Protein AF-A0A1S9CXY3-F1 (afdb_monomer)

Mean predicted aligned error: 5.63 Å

pLDDT: mean 91.71, std 9.09, range [36.56, 98.81]

Radius of gyration: 25.23 Å; Cα contacts (8 Å, |Δi|>4): 948; chains: 1; bounding box: 62×64×64 Å

Secondary structure (DSSP, 8-state):
---HHHHHHHHHTTT--GGGSPEEEES-STTSPP---S-HHHHHHPPP------B-TTSPBPPHHHHHHHHHHHHHTTGGG-SSS-EEEEEE----HHHHHHTBTTBSHHHHHHHHHHTT-----HHHHHHHHHHTT-EE-GGG-EEESSSSSS-SEEEEEEE------S-S--PPP---TTS----S-S-HHHHHHHHHHHBGGG-TT-B-HHHHHHHHHHHHHHHHHHHHHHHHHT-TT----EEEEEEES-TTSHHHHHHHHHHHHTSHHHHHHHTT-EEEEEEEE-SSHHHHHHHHHHTT-TTEEEEESB-TTT--B--GGGTS-TT-EEEEEEES-GGGS-GGGHHHHHHHHHHHEEEEEEEEEEESSEEPPPTT-B-TTHHHHHHHHHHHHHHH-HHHHHHHHTTS-TTTGGGGTTHHHHHHHHHHH--HHHHHHHHHHHTTTS-SSPEEHHHHHHHHTTTEEEEEEEEEEEEEHHHHHHHHHSHHHHGGGTT---HHHHHHHHHHHIIIIIHHHHHTSTTB-SSEEEEEEEEEEEEE--

Nearest PDB structures (foldseek):
  7uch-assembly1_A  TM=9.542E-01  e=6.693E-12  Moorena bouillonii
  7ucl-assembly1_A  TM=9.670E-01  e=1.205E-11  Cylindrospermopsis raciborskii
  6b3b-assembly1_A  TM=9.549E-01  e=3.156E-11  Moorena bouillonii
  7uci-assembly1_A  TM=9.563E-01  e=2.991E-11  Cylindrospermopsis raciborskii
  6b39-assembly1_A  TM=9.477E-01  e=3.156E-11  Moorena bouillonii

Solvent-accessible surface area (backbone atoms only — not comparable to full-atom values): 29189 Å² total; per-residue (Å²): 136,91,53,54,67,62,51,35,50,59,32,46,79,71,77,38,61,52,54,81,37,70,43,76,47,67,69,46,78,33,65,43,83,88,57,85,49,85,59,54,72,60,27,72,70,51,82,72,70,56,75,64,72,41,32,44,98,85,67,49,76,51,58,57,35,47,53,52,39,29,47,24,59,53,49,35,63,43,34,88,49,14,52,76,65,12,34,35,40,36,41,56,28,26,58,54,62,74,59,32,62,76,36,58,90,80,50,63,46,64,60,50,49,50,57,32,22,75,67,53,27,55,45,43,22,48,72,36,48,54,54,37,38,42,75,22,46,40,29,74,43,39,48,66,47,46,56,33,54,44,76,48,82,52,43,45,33,39,35,38,35,29,25,25,84,60,86,72,76,73,62,78,84,52,77,76,67,90,69,68,96,77,52,55,74,79,87,81,79,50,49,55,65,47,9,50,47,52,38,38,66,49,10,54,88,50,37,86,82,39,57,31,69,55,50,33,53,64,48,11,52,53,38,34,56,50,52,54,50,50,51,59,49,48,60,55,46,67,36,87,92,52,88,65,48,67,48,32,36,33,37,44,45,38,45,52,28,62,63,61,53,52,36,53,51,47,31,56,75,72,41,50,52,59,54,33,58,78,70,65,41,49,57,38,39,39,35,27,30,57,86,34,14,30,38,39,40,19,43,75,76,45,59,58,42,85,44,53,45,37,41,59,31,41,39,90,90,78,66,43,82,51,56,65,48,78,74,44,61,64,51,64,26,48,32,43,34,28,60,68,29,70,55,77,49,57,77,91,52,46,60,64,50,54,49,25,52,51,48,19,28,28,82,65,10,34,40,39,36,31,27,41,33,46,28,82,48,55,87,35,24,38,32,71,53,53,64,55,58,50,39,49,53,54,50,51,46,37,67,76,29,70,69,51,46,55,61,48,57,69,64,45,56,80,92,58,41,73,86,54,66,62,50,67,60,54,49,54,53,46,56,76,67,56,44,74,66,58,42,51,54,20,47,63,54,13,66,69,67,54,66,93,63,58,51,47,46,69,60,52,49,64,52,44,60,76,54,27,50,72,56,72,50,69,40,54,39,51,38,35,56,67,54,53,48,51,54,54,64,30,62,73,53,42,44,51,50,43,76,47,77,53,63,67,63,40,52,53,50,50,53,50,44,37,65,61,59,41,48,58,54,47,43,72,37,69,21,28,54,98,66,26,33,24,28,25,33,42,35,37,48,32,31,31,55,120

Structure (mmCIF, N/CA/C/O backbone):
data_AF-A0A1S9CXY3-F1
#
_entry.id   AF-A0A1S9CXY3-F1
#
loop_
_atom_site.group_PDB
_atom_site.id
_atom_site.type_symbol
_atom_site.label_atom_id
_atom_site.label_alt_id
_atom_site.label_comp_id
_atom_site.label_asym_id
_atom_site.label_entity_id
_atom_site.label_seq_id
_atom_site.pdbx_PDB_ins_code
_atom_site.Cartn_x
_atom_site.Cartn_y
_atom_site.Cartn_z
_atom_site.occupancy
_atom_site.B_iso_or_equiv
_atom_site.auth_seq_id
_atom_site.auth_comp_id
_atom_site.auth_asym_id
_atom_site.auth_atom_id
_atom_site.pdbx_PDB_model_num
ATOM 1 N N . MET A 1 1 ? -14.289 -29.842 -10.458 1.00 55.94 1 MET A N 1
ATOM 2 C CA . MET A 1 1 ? -15.342 -29.065 -11.146 1.00 55.94 1 MET A CA 1
ATOM 3 C C . MET A 1 1 ? -14.877 -27.613 -11.182 1.00 55.94 1 MET A C 1
ATOM 5 O O . MET A 1 1 ? -14.896 -26.966 -10.148 1.00 55.94 1 MET A O 1
ATOM 9 N N . THR A 1 2 ? -14.326 -27.145 -12.305 1.00 71.06 2 THR A N 1
ATOM 10 C CA . THR A 1 2 ? -13.777 -25.775 -12.456 1.00 71.06 2 THR A CA 1
ATOM 11 C C . THR A 1 2 ? -14.742 -24.824 -13.171 1.00 71.06 2 THR A C 1
ATOM 13 O O . THR A 1 2 ? -14.437 -23.640 -13.309 1.00 71.06 2 THR A O 1
ATOM 16 N N . ASP A 1 3 ? -15.893 -25.329 -13.628 1.00 88.81 3 ASP A N 1
ATOM 17 C CA . ASP A 1 3 ? -16.941 -24.533 -14.263 1.00 88.81 3 ASP A CA 1
ATOM 18 C C . ASP A 1 3 ? -17.993 -24.097 -13.227 1.00 88.81 3 ASP A C 1
ATOM 20 O O . ASP A 1 3 ? -18.745 -24.946 -12.731 1.00 88.81 3 ASP A O 1
ATOM 24 N N . PRO A 1 4 ? -18.063 -22.799 -12.885 1.00 92.75 4 PRO A N 1
ATOM 25 C CA . PRO A 1 4 ? -19.003 -22.312 -11.884 1.00 92.75 4 PRO A CA 1
ATOM 26 C C . PRO A 1 4 ? -20.463 -22.354 -12.353 1.00 92.75 4 PRO A C 1
ATOM 28 O O . PRO A 1 4 ? -21.354 -22.421 -11.513 1.00 92.75 4 PRO A O 1
ATOM 31 N N . THR A 1 5 ? -20.733 -22.385 -13.662 1.00 94.25 5 THR A N 1
ATOM 32 C CA . THR A 1 5 ? -22.105 -22.470 -14.194 1.00 94.25 5 THR A CA 1
ATOM 33 C C . THR A 1 5 ? -22.689 -23.855 -13.952 1.00 94.25 5 THR A C 1
ATOM 35 O O . THR A 1 5 ? -23.803 -23.978 -13.446 1.00 94.25 5 THR A O 1
ATOM 38 N N . LEU A 1 6 ? -21.916 -24.904 -14.252 1.00 94.19 6 LEU A N 1
ATOM 39 C CA . LEU A 1 6 ? -22.321 -26.283 -13.963 1.00 94.19 6 LEU A CA 1
ATOM 40 C C . LEU A 1 6 ? -22.464 -26.510 -12.455 1.00 94.19 6 LEU A C 1
ATOM 42 O O . LEU A 1 6 ? -23.392 -27.183 -12.012 1.00 94.19 6 LEU A O 1
ATOM 46 N N . PHE A 1 7 ? -21.576 -25.909 -11.658 1.00 94.19 7 PHE A N 1
ATOM 47 C CA . PHE A 1 7 ? -21.687 -25.964 -10.205 1.00 94.19 7 PHE A CA 1
ATOM 48 C C . PHE A 1 7 ? -22.961 -25.271 -9.699 1.00 94.19 7 PHE A C 1
ATOM 50 O O . PHE A 1 7 ? -23.679 -25.840 -8.879 1.00 94.19 7 PHE A O 1
ATOM 57 N N . ALA A 1 8 ? -23.293 -24.092 -10.235 1.00 95.56 8 ALA A N 1
ATOM 58 C CA . ALA A 1 8 ? -24.525 -23.378 -9.908 1.00 95.56 8 ALA A CA 1
ATOM 59 C C . ALA A 1 8 ? -25.780 -24.189 -10.258 1.00 95.56 8 ALA A C 1
ATOM 61 O O . ALA A 1 8 ? -26.707 -24.252 -9.453 1.00 95.56 8 ALA A O 1
ATOM 62 N N . GLN A 1 9 ? -25.798 -24.845 -11.423 1.00 96.31 9 GLN A N 1
ATOM 63 C CA . GLN A 1 9 ? -26.894 -25.728 -11.834 1.00 96.31 9 GLN A CA 1
ATOM 64 C C . GLN A 1 9 ? -27.059 -26.905 -10.865 1.00 96.31 9 GLN A C 1
ATOM 66 O O . GLN A 1 9 ? -28.158 -27.130 -10.362 1.00 96.31 9 GLN A O 1
ATOM 71 N N . ALA A 1 10 ? -25.965 -27.592 -10.522 1.00 96.00 10 ALA A N 1
ATOM 72 C CA . ALA A 1 10 ? -25.992 -28.716 -9.587 1.00 96.00 10 ALA A CA 1
ATOM 73 C C . ALA A 1 10 ? -26.453 -28.309 -8.171 1.00 96.00 10 ALA A C 1
ATOM 75 O O . ALA A 1 10 ? -27.129 -29.084 -7.489 1.00 96.00 10 ALA A O 1
ATOM 76 N N . LEU A 1 11 ? -26.104 -27.105 -7.707 1.00 95.81 11 LEU A N 1
ATOM 77 C CA . LEU A 1 11 ? -26.635 -26.556 -6.455 1.00 95.81 11 LEU A CA 1
ATOM 78 C C . LEU A 1 11 ? -28.137 -26.251 -6.569 1.00 95.81 11 LEU A C 1
ATOM 80 O O . LEU A 1 11 ? -28.902 -26.621 -5.676 1.00 95.81 11 LEU A O 1
ATOM 84 N N . GLY A 1 12 ? -28.569 -25.664 -7.688 1.00 96.81 12 GLY A N 1
ATOM 85 C CA . GLY A 1 12 ? -29.973 -25.350 -7.961 1.00 96.81 12 GLY A CA 1
ATOM 86 C C . GLY A 1 12 ? -30.880 -26.584 -7.971 1.00 96.81 12 GLY A C 1
ATOM 87 O O . GLY A 1 12 ? -31.952 -26.553 -7.373 1.00 96.81 12 GLY A O 1
ATOM 88 N N . GLU A 1 13 ? -30.420 -27.704 -8.538 1.00 97.50 13 GLU A N 1
ATOM 89 C CA . GLU A 1 13 ? -31.112 -29.008 -8.485 1.00 97.50 13 GLU A CA 1
ATOM 90 C C . GLU A 1 13 ? -31.357 -29.509 -7.050 1.00 97.50 13 GLU A C 1
ATOM 92 O O . GLU A 1 13 ? -32.239 -30.332 -6.814 1.00 97.50 13 GLU A O 1
ATOM 97 N N . ARG A 1 14 ? -30.583 -29.008 -6.079 1.00 96.75 14 ARG A N 1
ATOM 98 C CA . ARG A 1 14 ? -30.681 -29.335 -4.648 1.00 96.75 14 ARG A CA 1
ATOM 99 C C . ARG A 1 14 ? -31.369 -28.233 -3.834 1.00 96.75 14 ARG A C 1
ATOM 101 O O . ARG A 1 14 ? -31.363 -28.298 -2.609 1.00 96.75 14 ARG A O 1
ATOM 108 N N . GLY A 1 15 ? -31.941 -27.220 -4.490 1.00 97.31 15 GLY A N 1
ATOM 109 C CA . GLY A 1 15 ? -32.595 -26.086 -3.833 1.00 97.31 15 GLY A CA 1
ATOM 110 C C . GLY A 1 15 ? -31.630 -25.092 -3.176 1.00 97.31 15 GLY A C 1
ATOM 111 O O . GLY A 1 15 ? -32.053 -24.312 -2.328 1.00 97.31 15 GLY A O 1
ATOM 112 N N . LEU A 1 16 ? -30.343 -25.115 -3.542 1.00 96.44 16 LEU A N 1
ATOM 113 C CA . LEU A 1 16 ? -29.324 -24.207 -3.015 1.00 96.44 16 LEU A CA 1
ATOM 114 C C . LEU A 1 16 ? -28.970 -23.144 -4.058 1.00 96.44 16 LEU A C 1
ATOM 116 O O . LEU A 1 16 ? -28.602 -23.465 -5.188 1.00 96.44 16 LEU A O 1
ATOM 120 N N . ALA A 1 17 ? -29.028 -21.869 -3.677 1.00 95.06 17 ALA A N 1
ATOM 121 C CA . ALA A 1 17 ? -28.528 -20.788 -4.516 1.00 95.06 17 ALA A CA 1
ATOM 122 C C . ALA A 1 17 ? -27.009 -20.657 -4.343 1.00 95.06 17 ALA A C 1
ATOM 124 O O . ALA A 1 17 ? -26.518 -20.474 -3.232 1.00 95.06 17 ALA A O 1
ATOM 125 N N . ILE A 1 18 ? -26.259 -20.693 -5.449 1.00 94.62 18 ILE A N 1
ATOM 126 C CA . ILE A 1 18 ? -24.792 -20.553 -5.422 1.00 94.62 18 ILE A CA 1
ATOM 127 C C . ILE A 1 18 ? -24.337 -19.272 -4.702 1.00 94.62 18 ILE A C 1
ATOM 129 O O . ILE A 1 18 ? -23.363 -19.306 -3.960 1.00 94.62 18 ILE A O 1
ATOM 133 N N . LEU A 1 19 ? -25.096 -18.180 -4.846 1.00 93.44 19 LEU A N 1
ATOM 134 C CA . LEU A 1 19 ? -24.804 -16.879 -4.238 1.00 93.44 19 LEU A CA 1
ATOM 135 C C . LEU A 1 19 ? -24.879 -16.872 -2.706 1.00 93.44 19 LEU A C 1
ATOM 137 O O . LEU A 1 19 ? -24.317 -15.970 -2.091 1.00 93.44 19 LEU A O 1
ATOM 141 N N . ASP A 1 20 ? -25.553 -17.844 -2.090 1.00 93.94 20 ASP A N 1
ATOM 142 C CA . ASP A 1 20 ? -25.613 -17.986 -0.630 1.00 93.94 20 ASP A CA 1
ATOM 143 C C . ASP A 1 20 ? -24.400 -18.740 -0.061 1.00 93.94 20 ASP A C 1
ATOM 145 O O . ASP A 1 20 ? -24.243 -18.842 1.155 1.00 93.94 20 ASP A O 1
ATOM 149 N N . GLY A 1 21 ? -23.515 -19.247 -0.924 1.00 92.38 21 GLY A N 1
ATOM 150 C CA . GLY A 1 21 ? -22.281 -19.910 -0.530 1.00 92.38 21 GLY A CA 1
ATOM 151 C C . GLY A 1 21 ? -21.106 -18.945 -0.377 1.00 92.38 21 GLY A C 1
ATOM 152 O O . GLY A 1 21 ? -20.898 -18.049 -1.192 1.00 92.38 21 GLY A O 1
ATOM 153 N N . LEU A 1 22 ? -20.273 -19.184 0.638 1.00 94.94 22 LEU A N 1
ATOM 154 C CA . LEU A 1 22 ? -18.869 -18.779 0.604 1.00 94.94 22 LEU A CA 1
ATOM 155 C C . LEU A 1 22 ? -18.097 -19.835 -0.188 1.00 94.94 22 LEU A C 1
ATOM 157 O O . LEU A 1 22 ? -18.033 -20.996 0.219 1.00 94.94 22 LEU A O 1
ATOM 161 N N . HIS A 1 23 ? -17.520 -19.451 -1.323 1.00 95.69 23 HIS A N 1
ATOM 162 C CA . HIS A 1 23 ? -16.764 -20.388 -2.148 1.00 95.69 23 HIS A CA 1
ATOM 163 C C . HIS A 1 23 ? -15.336 -20.531 -1.634 1.00 95.69 23 HIS A C 1
ATOM 165 O O . HIS A 1 23 ? -14.713 -19.544 -1.255 1.00 95.69 23 HIS A O 1
ATOM 171 N N . ILE A 1 24 ? -14.805 -21.753 -1.643 1.00 96.00 24 ILE A N 1
ATOM 172 C CA . ILE A 1 24 ? -13.434 -22.044 -1.215 1.00 96.00 24 ILE A CA 1
ATOM 173 C C . ILE A 1 24 ? -12.782 -22.937 -2.264 1.00 96.00 24 ILE A C 1
ATOM 175 O O . ILE A 1 24 ? -13.353 -23.949 -2.677 1.00 96.00 24 ILE A O 1
ATOM 179 N N . ARG A 1 25 ? -11.583 -22.555 -2.698 1.00 93.94 25 ARG A N 1
ATOM 180 C CA . ARG A 1 25 ? -10.757 -23.287 -3.658 1.00 93.94 25 ARG A CA 1
ATOM 181 C C . ARG A 1 25 ? -9.326 -23.298 -3.142 1.00 93.94 25 ARG A C 1
ATOM 183 O O . ARG A 1 25 ? -8.791 -22.251 -2.798 1.00 93.94 25 ARG A O 1
ATOM 190 N N . ALA A 1 26 ? -8.721 -24.474 -3.058 1.00 96.38 26 ALA A N 1
ATOM 191 C CA . ALA A 1 26 ? -7.361 -24.625 -2.561 1.00 96.38 26 ALA A CA 1
ATOM 192 C C . ALA A 1 26 ? -6.536 -25.439 -3.556 1.00 96.38 26 ALA A C 1
ATOM 194 O O . ALA A 1 26 ? -6.915 -26.565 -3.875 1.00 96.38 26 ALA A O 1
ATOM 195 N N . PHE A 1 27 ? -5.433 -24.853 -4.027 1.00 95.50 27 PHE A N 1
ATOM 196 C CA . PHE A 1 27 ? -4.415 -25.477 -4.874 1.00 95.50 27 PHE A CA 1
ATOM 197 C C . PHE A 1 27 ? -4.993 -26.147 -6.128 1.00 95.50 27 PHE A C 1
ATOM 199 O O . PHE A 1 27 ? -4.656 -27.285 -6.447 1.00 95.50 27 PHE A O 1
ATOM 206 N N . ILE A 1 28 ? -5.924 -25.472 -6.807 1.00 94.69 28 ILE A N 1
ATOM 207 C CA . ILE A 1 28 ? -6.688 -26.080 -7.906 1.00 94.69 28 ILE A CA 1
ATOM 208 C C . ILE A 1 28 ? -6.770 -25.212 -9.162 1.00 94.69 28 ILE A C 1
ATOM 210 O O . ILE A 1 28 ? -7.027 -25.748 -10.239 1.00 94.69 28 ILE A O 1
ATOM 214 N N . ASP A 1 29 ? -6.564 -23.895 -9.078 1.00 95.25 29 ASP A N 1
ATOM 215 C CA . ASP A 1 29 ? -6.644 -23.016 -10.249 1.00 95.25 29 ASP A CA 1
ATOM 216 C C . ASP A 1 29 ? -5.407 -23.183 -11.145 1.00 95.25 29 ASP A C 1
ATOM 218 O O . ASP A 1 29 ? -5.528 -23.131 -12.375 1.00 95.25 29 ASP A O 1
ATOM 222 N N . HIS A 1 30 ? -4.240 -23.495 -10.570 1.00 94.94 30 HIS A N 1
ATOM 223 C CA . HIS A 1 30 ? -3.067 -23.921 -11.345 1.00 94.94 30 HIS A CA 1
ATOM 224 C C . HIS A 1 30 ? -3.264 -25.279 -12.041 1.00 94.94 30 HIS A C 1
ATOM 226 O O . HIS A 1 30 ? -2.697 -25.496 -13.106 1.00 94.94 30 HIS A O 1
ATOM 232 N N . ASN A 1 31 ? -4.094 -26.173 -11.497 1.00 94.44 31 ASN A N 1
ATOM 233 C CA . ASN A 1 31 ? -4.377 -27.500 -12.064 1.00 94.44 31 ASN A CA 1
ATOM 234 C C . ASN A 1 31 ? -5.637 -27.507 -12.959 1.00 94.44 31 ASN A C 1
ATOM 236 O O . ASN A 1 31 ? -6.268 -28.537 -13.212 1.00 94.44 31 ASN A O 1
ATOM 240 N N . ARG A 1 32 ? -6.073 -26.329 -13.424 1.00 92.69 32 ARG A N 1
ATOM 241 C CA . ARG A 1 32 ? -7.143 -26.225 -14.421 1.00 92.69 32 ARG A CA 1
ATOM 242 C C . ARG A 1 32 ? -6.647 -26.778 -15.758 1.00 92.69 32 ARG A C 1
ATOM 244 O O . ARG A 1 32 ? -5.498 -26.574 -16.126 1.00 92.69 32 ARG A O 1
ATOM 251 N N . ARG A 1 33 ? -7.538 -27.378 -16.546 1.00 91.00 33 ARG A N 1
ATOM 252 C CA . ARG A 1 33 ? -7.213 -27.735 -17.932 1.00 91.00 33 ARG A CA 1
ATOM 253 C C . ARG A 1 33 ? -6.960 -26.468 -18.753 1.00 91.00 33 ARG A C 1
ATOM 255 O O . ARG A 1 33 ? -7.810 -25.572 -18.757 1.00 91.00 33 ARG A O 1
ATOM 262 N N . PHE A 1 34 ? -5.837 -26.408 -19.466 1.00 93.62 34 PHE A N 1
ATOM 263 C CA . PHE A 1 34 ? -5.599 -25.333 -20.422 1.00 93.62 34 PHE A CA 1
ATOM 264 C C . PHE A 1 34 ? -6.554 -25.464 -21.607 1.00 93.62 34 PHE A C 1
ATOM 266 O O . PHE A 1 34 ? -6.735 -26.536 -22.183 1.00 93.62 34 PHE A O 1
ATOM 273 N N . THR A 1 35 ? -7.157 -24.345 -21.975 1.00 92.38 35 THR A N 1
ATOM 274 C CA . THR A 1 35 ? -7.954 -24.201 -23.188 1.00 92.38 35 THR A CA 1
ATOM 275 C C . THR A 1 35 ? -7.492 -22.943 -23.890 1.00 92.38 35 THR A C 1
ATOM 277 O O . THR A 1 35 ? -7.267 -21.924 -23.234 1.00 92.38 35 THR A O 1
ATOM 280 N N . GLU A 1 36 ? -7.386 -23.003 -25.211 1.00 93.62 36 GLU A N 1
ATOM 281 C CA . GLU A 1 36 ? -7.062 -21.834 -26.023 1.00 93.62 36 GLU A CA 1
ATOM 282 C C . GLU A 1 36 ? -7.984 -20.651 -25.673 1.00 93.62 36 GLU A C 1
ATOM 284 O O . GLU A 1 36 ? -9.206 -20.847 -25.606 1.00 93.62 36 GLU A O 1
ATOM 289 N N . PRO A 1 37 ? -7.430 -19.447 -25.428 1.00 95.19 37 PRO A N 1
ATOM 290 C CA . PRO A 1 37 ? -8.231 -18.256 -25.185 1.00 95.19 37 PRO A CA 1
ATOM 291 C C . PRO A 1 37 ? -9.207 -17.992 -26.329 1.00 95.19 37 PRO A C 1
ATOM 293 O O . PRO A 1 37 ? -8.853 -18.100 -27.508 1.00 95.19 37 PRO A O 1
ATOM 296 N N . ARG A 1 38 ? -10.436 -17.617 -25.976 1.00 94.00 38 ARG A N 1
ATOM 297 C CA . ARG A 1 38 ? -11.453 -17.190 -26.939 1.00 94.00 38 ARG A CA 1
ATOM 298 C C . ARG A 1 38 ? -11.146 -15.786 -27.444 1.00 94.00 38 ARG A C 1
ATOM 300 O O . ARG A 1 38 ? -11.318 -15.531 -28.634 1.00 94.00 38 ARG A O 1
ATOM 307 N N . ASP A 1 39 ? -10.649 -14.904 -26.577 1.00 90.62 39 ASP A N 1
ATOM 308 C CA . ASP A 1 39 ? -10.210 -13.560 -26.965 1.00 90.62 39 ASP A CA 1
ATOM 309 C C . ASP A 1 39 ? -8.711 -13.527 -27.310 1.00 90.62 39 ASP A C 1
ATOM 311 O O . ASP A 1 39 ? -7.851 -13.103 -26.534 1.00 90.62 39 ASP A O 1
ATOM 315 N N . ARG A 1 40 ? -8.380 -13.986 -28.522 1.00 89.19 40 ARG A N 1
ATOM 316 C CA . ARG A 1 40 ? -6.992 -13.967 -29.014 1.00 89.19 40 ARG A CA 1
ATOM 317 C C . ARG A 1 40 ? -6.435 -12.555 -29.190 1.00 89.19 40 ARG A C 1
ATOM 319 O O . ARG A 1 40 ? -5.238 -12.355 -29.008 1.00 89.19 40 ARG A O 1
ATOM 326 N N . ALA A 1 41 ? -7.285 -11.580 -29.508 1.00 89.56 41 ALA A N 1
ATOM 327 C CA . ALA A 1 41 ? -6.855 -10.200 -29.702 1.00 89.56 41 ALA A CA 1
ATOM 328 C C . ALA A 1 41 ? -6.417 -9.552 -28.378 1.00 89.56 41 ALA A C 1
ATOM 330 O O . ALA A 1 41 ? -5.423 -8.820 -28.362 1.00 89.56 41 ALA A O 1
ATOM 331 N N . SER A 1 42 ? -7.123 -9.843 -27.278 1.00 88.12 42 SER A N 1
ATOM 332 C CA . SER A 1 42 ? -6.687 -9.486 -25.921 1.00 88.12 42 SER A CA 1
ATOM 333 C C . SER A 1 42 ? -5.330 -10.120 -25.607 1.00 88.12 42 SER A C 1
ATOM 335 O O . SER A 1 42 ? -4.370 -9.415 -25.280 1.00 88.12 42 SER A O 1
ATOM 337 N N . ALA A 1 43 ? -5.203 -11.434 -25.824 1.00 89.38 43 ALA A N 1
ATOM 338 C CA . ALA A 1 43 ? -3.971 -12.164 -25.534 1.00 89.38 43 ALA A CA 1
ATOM 339 C C . ALA A 1 43 ? -2.753 -11.642 -26.324 1.00 89.38 43 ALA A C 1
ATOM 341 O O . ALA A 1 43 ? -1.640 -11.591 -25.803 1.00 89.38 43 ALA A O 1
ATOM 342 N N . GLU A 1 44 ? -2.926 -11.226 -27.580 1.00 89.81 44 GLU A N 1
ATOM 343 C CA . GLU A 1 44 ? -1.832 -10.697 -28.405 1.00 89.81 44 GLU A CA 1
ATOM 344 C C . GLU A 1 44 ? -1.299 -9.341 -27.924 1.00 89.81 44 GLU A C 1
ATOM 346 O O . GLU A 1 44 ? -0.097 -9.076 -28.045 1.00 89.81 44 GLU A O 1
ATOM 351 N N . LYS A 1 45 ? -2.175 -8.497 -27.371 1.00 88.94 45 LYS A N 1
ATOM 352 C CA . LYS A 1 45 ? -1.843 -7.138 -26.913 1.00 88.94 45 LYS A CA 1
ATOM 353 C C . LYS A 1 45 ? -1.383 -7.086 -25.459 1.00 88.94 45 LYS A C 1
ATOM 355 O O . LYS A 1 45 ? -0.879 -6.050 -25.029 1.00 88.94 45 LYS A O 1
ATOM 360 N N . ARG A 1 46 ? -1.557 -8.174 -24.704 1.00 90.62 46 ARG A N 1
ATOM 361 C CA . ARG A 1 46 ? -1.195 -8.231 -23.290 1.00 90.62 46 ARG A CA 1
ATOM 362 C C . ARG A 1 46 ? 0.306 -8.024 -23.066 1.00 90.62 46 ARG A C 1
ATOM 364 O O . ARG A 1 46 ? 1.151 -8.652 -23.709 1.00 90.62 46 ARG A O 1
ATOM 371 N N . LEU A 1 47 ? 0.614 -7.206 -22.061 1.00 87.00 47 LEU A N 1
ATOM 372 C CA . LEU A 1 47 ? 1.912 -7.204 -21.399 1.00 87.00 47 LEU A CA 1
ATOM 373 C C . LEU A 1 47 ? 2.034 -8.453 -20.517 1.00 87.00 47 LEU A C 1
ATOM 375 O O . LEU A 1 47 ? 1.264 -8.619 -19.577 1.00 87.00 47 LEU A O 1
ATOM 379 N N . VAL A 1 48 ? 2.996 -9.318 -20.832 1.00 90.75 48 VAL A N 1
ATOM 380 C CA . VAL A 1 48 ? 3.247 -10.554 -20.078 1.00 90.75 48 VAL A CA 1
ATOM 381 C C . VAL A 1 48 ? 3.850 -10.221 -18.718 1.00 90.75 48 VAL A C 1
ATOM 383 O O . VAL A 1 48 ? 4.832 -9.480 -18.649 1.00 90.75 48 VAL A O 1
ATOM 386 N N . LEU A 1 49 ? 3.284 -10.796 -17.658 1.00 90.12 49 LEU A N 1
ATOM 387 C CA . LEU A 1 49 ? 3.733 -10.601 -16.277 1.00 90.12 49 LEU A CA 1
ATOM 388 C C . LEU A 1 49 ? 4.445 -11.835 -15.720 1.00 90.12 49 LEU A C 1
ATOM 390 O O . LEU A 1 49 ? 5.386 -11.709 -14.938 1.00 90.12 49 LEU A O 1
ATOM 394 N N . SER A 1 50 ? 3.990 -13.025 -16.100 1.00 91.94 50 SER A N 1
ATOM 395 C CA . SER A 1 50 ? 4.518 -14.280 -15.597 1.00 91.94 50 SER A CA 1
ATOM 396 C C . SER A 1 50 ? 5.884 -14.602 -16.169 1.00 91.94 50 SER A C 1
ATOM 398 O O . SER A 1 50 ? 6.158 -14.419 -17.359 1.00 91.94 50 SER A O 1
ATOM 400 N N . THR A 1 51 ? 6.710 -15.178 -15.305 1.00 92.31 51 THR A N 1
ATOM 401 C CA . THR A 1 51 ? 8.058 -15.640 -15.613 1.00 92.31 51 THR A CA 1
ATOM 402 C C . THR A 1 51 ? 8.153 -17.164 -15.717 1.00 92.31 51 THR A C 1
ATOM 404 O O . THR A 1 51 ? 9.235 -17.690 -15.978 1.00 92.31 51 THR A O 1
ATOM 407 N N . GLY A 1 52 ? 7.031 -17.871 -15.545 1.00 92.00 52 GLY A N 1
ATOM 408 C CA . GLY A 1 52 ? 6.958 -19.326 -15.635 1.00 92.00 52 GLY A CA 1
ATOM 409 C C . GLY A 1 52 ? 7.127 -19.856 -17.060 1.00 92.00 52 GLY A C 1
ATOM 410 O O . GLY A 1 52 ? 7.060 -19.111 -18.042 1.00 92.00 52 GLY A O 1
ATOM 411 N N . ALA A 1 53 ? 7.338 -21.169 -17.157 1.00 92.44 53 ALA A N 1
ATOM 412 C CA . ALA A 1 53 ? 7.438 -21.909 -18.409 1.00 92.44 53 ALA A CA 1
ATOM 413 C C . ALA A 1 53 ? 6.439 -23.071 -18.405 1.00 92.44 53 ALA A C 1
ATOM 415 O O . ALA A 1 53 ? 6.360 -23.831 -17.441 1.00 92.44 53 ALA A O 1
ATOM 416 N N . TYR A 1 54 ? 5.682 -23.215 -19.493 1.00 94.19 54 TYR A N 1
ATOM 417 C CA . TYR A 1 54 ? 4.499 -24.073 -19.523 1.00 94.19 54 TYR A CA 1
ATOM 418 C C . TYR A 1 54 ? 4.461 -24.939 -20.776 1.00 94.19 54 TYR A C 1
ATOM 420 O O . TYR A 1 54 ? 4.775 -24.468 -21.871 1.00 94.19 54 TYR A O 1
ATOM 428 N N . ALA A 1 55 ? 4.016 -26.186 -20.625 1.00 93.06 55 ALA A N 1
ATOM 429 C CA . ALA A 1 55 ? 3.798 -27.113 -21.727 1.00 93.06 55 ALA A CA 1
ATOM 430 C C . ALA A 1 55 ? 2.327 -27.551 -21.795 1.00 93.06 55 ALA A C 1
ATOM 432 O O . ALA A 1 55 ? 1.670 -27.763 -20.771 1.00 93.06 55 ALA A O 1
ATOM 433 N N . GLY A 1 56 ? 1.808 -27.694 -23.014 1.00 91.31 56 GLY A N 1
ATOM 434 C CA . GLY A 1 56 ? 0.500 -28.289 -23.283 1.00 91.31 56 GLY A CA 1
ATOM 435 C C . GLY A 1 56 ? 0.539 -29.816 -23.277 1.00 91.31 56 GLY A C 1
ATOM 436 O O . GLY A 1 56 ? 1.611 -30.417 -23.235 1.00 91.31 56 GLY A O 1
ATOM 437 N N . GLU A 1 57 ? -0.635 -30.447 -23.369 1.00 88.81 57 GLU A N 1
ATOM 438 C CA . GLU A 1 57 ? -0.804 -31.915 -23.332 1.00 88.81 57 GLU A CA 1
ATOM 439 C C . GLU A 1 57 ? 0.058 -32.649 -24.389 1.00 88.81 57 GLU A C 1
ATOM 441 O O . GLU A 1 57 ? 0.450 -33.795 -24.192 1.00 88.81 57 GLU A O 1
ATOM 446 N N . THR A 1 58 ? 0.404 -31.990 -25.503 1.00 90.62 58 THR A N 1
ATOM 447 C CA . THR A 1 58 ? 1.260 -32.543 -26.572 1.00 90.62 58 THR A CA 1
ATOM 448 C C . THR A 1 58 ? 2.755 -32.237 -26.400 1.00 90.62 58 THR A C 1
ATOM 450 O O . THR A 1 58 ? 3.534 -32.490 -27.315 1.00 90.62 58 THR A O 1
ATOM 453 N N . GLY A 1 59 ? 3.163 -31.627 -25.282 1.00 89.69 59 GLY A N 1
ATOM 454 C CA . GLY A 1 59 ? 4.541 -31.202 -25.005 1.00 89.69 59 GLY A CA 1
ATOM 455 C C . GLY A 1 59 ? 4.963 -29.872 -25.646 1.00 89.69 59 GLY A C 1
ATOM 456 O O . GLY A 1 59 ? 6.082 -29.417 -25.425 1.00 89.69 59 GLY A O 1
ATOM 457 N N . ASN A 1 60 ? 4.088 -29.219 -26.418 1.00 92.75 60 ASN A N 1
ATOM 458 C CA . ASN A 1 60 ? 4.381 -27.915 -27.020 1.00 92.75 60 ASN A CA 1
ATOM 459 C C . ASN A 1 60 ? 4.390 -26.806 -25.960 1.00 92.75 60 ASN A C 1
ATOM 461 O O . ASN A 1 60 ? 3.531 -26.791 -25.077 1.00 92.75 60 ASN A O 1
ATOM 465 N N . ALA A 1 61 ? 5.314 -25.851 -26.083 1.00 94.69 61 ALA A N 1
ATOM 466 C CA . ALA A 1 61 ? 5.360 -24.687 -25.203 1.00 94.69 61 ALA A CA 1
ATOM 467 C C . ALA A 1 61 ? 4.089 -23.832 -25.347 1.00 94.69 61 ALA A C 1
ATOM 469 O O . ALA A 1 61 ? 3.664 -23.526 -26.463 1.00 94.69 61 ALA A O 1
ATOM 470 N N . ILE A 1 62 ? 3.507 -23.417 -24.221 1.00 95.44 62 ILE A N 1
ATOM 471 C CA . ILE A 1 62 ? 2.388 -22.470 -24.179 1.00 95.44 62 ILE A CA 1
ATOM 472 C C . ILE A 1 62 ? 2.967 -21.069 -23.944 1.00 95.44 62 ILE A C 1
ATOM 474 O O . ILE A 1 62 ? 3.585 -20.840 -22.904 1.00 95.44 62 ILE A O 1
ATOM 478 N N . PRO A 1 63 ? 2.766 -20.108 -24.862 1.00 95.31 63 PRO A N 1
ATOM 479 C CA . PRO A 1 63 ? 3.149 -18.721 -24.628 1.00 95.31 63 PRO A CA 1
ATOM 480 C C . PRO A 1 63 ? 2.457 -18.142 -23.386 1.00 95.31 63 PRO A C 1
ATOM 482 O O . PRO A 1 63 ? 1.231 -18.215 -23.280 1.00 95.31 63 PRO A O 1
ATOM 485 N N . ASN A 1 64 ? 3.210 -17.482 -22.498 1.00 95.31 64 ASN A N 1
ATOM 486 C CA . ASN A 1 64 ? 2.676 -16.926 -21.242 1.00 95.31 64 ASN A CA 1
ATOM 487 C C . ASN A 1 64 ? 1.468 -16.010 -21.471 1.00 95.31 64 ASN A C 1
ATOM 489 O O . ASN A 1 64 ? 0.478 -16.125 -20.762 1.00 95.31 64 ASN A O 1
ATOM 493 N N . ARG A 1 65 ? 1.473 -15.196 -22.534 1.00 95.88 65 ARG A N 1
ATOM 494 C CA . ARG A 1 65 ? 0.319 -14.359 -22.911 1.00 95.88 65 ARG A CA 1
ATOM 495 C C . ARG A 1 65 ? -0.989 -15.144 -23.098 1.00 95.88 65 ARG A C 1
ATOM 497 O O . ARG A 1 65 ? -2.047 -14.667 -22.705 1.00 95.88 65 ARG A O 1
ATOM 504 N N . LEU A 1 66 ? -0.918 -16.353 -23.667 1.00 96.12 66 LEU A N 1
ATOM 505 C CA . LEU A 1 66 ? -2.086 -17.219 -23.852 1.00 96.12 66 LEU A CA 1
ATOM 506 C C . LEU A 1 66 ? -2.496 -17.864 -22.528 1.00 96.12 66 LEU A C 1
ATOM 508 O O . LEU A 1 66 ? -3.686 -17.965 -22.239 1.00 96.12 66 LEU A O 1
ATOM 512 N N . LEU A 1 67 ? -1.525 -18.282 -21.710 1.00 95.94 67 LEU A N 1
ATOM 513 C CA . LEU A 1 67 ? -1.801 -18.853 -20.393 1.00 95.94 67 LEU A CA 1
ATOM 514 C C . LEU A 1 67 ? -2.474 -17.841 -19.458 1.00 95.94 67 LEU A C 1
ATOM 516 O O . LEU A 1 67 ? -3.435 -18.172 -18.762 1.00 95.94 67 LEU A O 1
ATOM 520 N N . GLU A 1 68 ? -1.974 -16.612 -19.445 1.00 96.81 68 GLU A N 1
ATOM 521 C CA . GLU A 1 68 ? -2.523 -15.540 -18.633 1.00 96.81 68 GLU A CA 1
ATOM 522 C C . GLU A 1 68 ? -3.949 -15.198 -19.080 1.00 96.81 68 GLU A C 1
ATOM 524 O O . GLU A 1 68 ? -4.817 -14.999 -18.233 1.00 96.81 68 GLU A O 1
ATOM 529 N N . GLU A 1 69 ? -4.230 -15.121 -20.390 1.00 97.00 69 GLU A N 1
ATOM 530 C CA . GLU A 1 69 ? -5.593 -14.831 -20.874 1.00 97.00 69 GLU A CA 1
ATOM 531 C C . GLU A 1 69 ? -6.533 -15.988 -20.525 1.00 97.00 69 GLU A C 1
ATOM 533 O O . GLU A 1 69 ? -7.646 -15.776 -20.046 1.00 97.00 69 GLU A O 1
ATOM 538 N N . ASN A 1 70 ? -6.047 -17.226 -20.644 1.00 96.19 70 ASN A N 1
ATOM 539 C CA . ASN A 1 70 ? -6.767 -18.405 -20.182 1.00 96.19 70 ASN A CA 1
ATOM 540 C C . ASN A 1 70 ? -7.114 -18.327 -18.679 1.00 96.19 70 ASN A C 1
ATOM 542 O O . ASN A 1 70 ? -8.224 -18.706 -18.291 1.00 96.19 70 ASN A O 1
ATOM 546 N N . LEU A 1 71 ? -6.202 -17.839 -17.829 1.00 96.69 71 LEU A N 1
ATOM 547 C CA . LEU A 1 71 ? -6.483 -17.637 -16.405 1.00 96.69 71 LEU A CA 1
ATOM 548 C C . LEU A 1 71 ? -7.533 -16.541 -16.190 1.00 96.69 71 LEU A C 1
ATOM 550 O O . LEU A 1 71 ? -8.464 -16.744 -15.413 1.00 96.69 71 LEU A O 1
ATOM 554 N N . VAL A 1 72 ? -7.435 -15.417 -16.900 1.00 97.00 72 VAL A N 1
ATOM 555 C CA . VAL A 1 72 ? -8.415 -14.324 -16.802 1.00 97.00 72 VAL A CA 1
ATOM 556 C C . VAL A 1 72 ? -9.805 -14.798 -17.208 1.00 97.00 72 VAL A C 1
ATOM 558 O O . VAL A 1 72 ? -10.759 -14.604 -16.458 1.00 97.00 72 VAL A O 1
ATOM 561 N N . GLU A 1 73 ? -9.941 -15.502 -18.333 1.00 96.31 73 GLU A N 1
ATOM 562 C CA . GLU A 1 73 ? -11.214 -16.103 -18.736 1.00 96.31 73 GLU A CA 1
ATOM 563 C C . GLU A 1 73 ? -11.726 -17.134 -17.717 1.00 96.31 73 GLU A C 1
ATOM 565 O O . GLU A 1 73 ? -12.937 -17.253 -17.497 1.00 96.31 73 GLU A O 1
ATOM 570 N N . HIS A 1 74 ? -10.829 -17.890 -17.076 1.00 95.75 74 HIS A N 1
ATOM 571 C CA . HIS A 1 74 ? -11.198 -18.818 -16.012 1.00 95.75 74 HIS A CA 1
ATOM 572 C C . HIS A 1 74 ? -11.779 -18.097 -14.791 1.00 95.75 74 HIS A C 1
ATOM 574 O O . HIS A 1 74 ? -12.888 -18.432 -14.370 1.00 95.75 74 HIS A O 1
ATOM 580 N N . LEU A 1 75 ? -11.073 -17.099 -14.259 1.00 95.88 75 LEU A N 1
ATOM 581 C CA . LEU A 1 75 ? -11.499 -16.335 -13.086 1.00 95.88 75 LEU A CA 1
ATOM 582 C C . LEU A 1 75 ? -12.749 -15.497 -13.384 1.00 95.88 75 LEU A C 1
ATOM 584 O O . LEU A 1 75 ? -13.678 -15.458 -12.580 1.00 95.88 75 LEU A O 1
ATOM 588 N N . ARG A 1 76 ? -12.855 -14.913 -14.583 1.00 95.50 76 ARG A N 1
ATOM 589 C CA . ARG A 1 76 ? -14.001 -14.082 -14.987 1.00 95.50 76 ARG A CA 1
ATOM 590 C C . ARG A 1 76 ? -15.318 -14.860 -14.983 1.00 95.50 76 ARG A C 1
ATOM 592 O O . ARG A 1 76 ? -16.361 -14.288 -14.684 1.00 95.50 76 ARG A O 1
ATOM 599 N N . ARG A 1 77 ? -15.292 -16.177 -15.233 1.00 95.31 77 ARG A N 1
ATOM 600 C CA . ARG A 1 77 ? -16.484 -17.042 -15.098 1.00 95.31 77 ARG A CA 1
ATOM 601 C C . ARG A 1 77 ? -17.010 -17.118 -13.664 1.00 95.31 77 ARG A C 1
ATOM 603 O O . ARG A 1 77 ? -18.198 -17.354 -13.478 1.00 95.31 77 ARG A O 1
ATOM 610 N N . TRP A 1 78 ? -16.152 -16.933 -12.665 1.00 95.00 78 TRP A N 1
ATOM 611 C CA . TRP A 1 78 ? -16.535 -16.942 -11.253 1.00 95.00 78 TRP A CA 1
ATOM 612 C C . TRP A 1 78 ? -17.074 -15.598 -10.770 1.00 95.00 78 TRP A C 1
ATOM 614 O O . TRP A 1 78 ? -17.844 -15.581 -9.814 1.00 95.00 78 TRP A O 1
ATOM 624 N N . ALA A 1 79 ? -16.727 -14.491 -11.434 1.00 94.06 79 ALA A N 1
ATOM 625 C CA . ALA A 1 79 ? -17.099 -13.143 -11.005 1.00 94.06 79 ALA A CA 1
ATOM 626 C C . ALA A 1 79 ? -18.603 -12.989 -10.667 1.00 94.06 79 ALA A C 1
ATOM 628 O O . ALA A 1 79 ? -18.908 -12.503 -9.577 1.00 94.06 79 ALA A O 1
ATOM 629 N N . PRO A 1 80 ? -19.565 -13.483 -11.477 1.00 93.31 80 PRO A N 1
ATOM 630 C CA . PRO A 1 80 ? -20.991 -13.336 -11.164 1.00 93.31 80 PRO A CA 1
ATOM 631 C C . PRO A 1 80 ? -21.440 -14.011 -9.860 1.00 93.31 80 PRO A C 1
ATOM 633 O O . PRO A 1 80 ? -22.498 -13.671 -9.338 1.00 93.31 80 PRO A O 1
ATOM 636 N N . PHE A 1 81 ? -20.666 -14.968 -9.340 1.00 94.31 81 PHE A N 1
ATOM 637 C CA . PHE A 1 81 ? -21.067 -15.835 -8.232 1.00 94.31 81 PHE A CA 1
ATOM 638 C C . PHE A 1 81 ? -20.449 -15.451 -6.882 1.00 94.31 81 PHE A C 1
ATOM 640 O O . PHE A 1 81 ? -20.824 -16.009 -5.859 1.00 94.31 81 PHE A O 1
ATOM 647 N N . ILE A 1 82 ? -19.526 -14.484 -6.849 1.00 93.50 82 ILE A N 1
ATOM 648 C CA . ILE A 1 82 ? -18.719 -14.180 -5.651 1.00 93.50 82 ILE A CA 1
ATOM 649 C C . ILE A 1 82 ? -19.054 -12.816 -5.025 1.00 93.50 82 ILE A C 1
ATOM 651 O O . ILE A 1 82 ?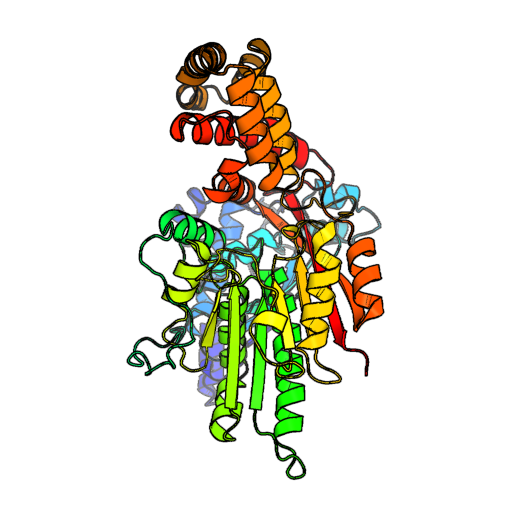 -18.290 -12.287 -4.219 1.00 93.50 82 ILE A O 1
ATOM 655 N N . CYS A 1 83 ? -20.182 -12.206 -5.394 1.00 89.38 83 CYS A N 1
ATOM 656 C CA . CYS A 1 83 ? -20.524 -10.848 -4.965 1.00 89.38 83 CYS A CA 1
ATOM 657 C C . CYS A 1 83 ? -20.941 -10.754 -3.485 1.00 89.38 83 CYS A C 1
ATOM 659 O O . CYS A 1 83 ? -20.606 -9.777 -2.814 1.00 89.38 83 CYS A O 1
ATOM 661 N N . LYS A 1 84 ? -21.643 -11.769 -2.957 1.00 88.38 84 LYS A N 1
ATOM 662 C CA . LYS A 1 84 ? -22.217 -11.752 -1.601 1.00 88.38 84 LYS A CA 1
ATOM 663 C C . LYS A 1 84 ? -21.184 -12.123 -0.537 1.00 88.38 84 LYS A C 1
ATOM 665 O O . LYS A 1 84 ? -20.761 -11.265 0.238 1.00 88.38 84 LYS A O 1
ATOM 670 N N . HIS A 1 85 ? -20.754 -13.384 -0.523 1.00 91.12 85 HIS A N 1
ATOM 671 C CA . HIS A 1 85 ? -19.833 -13.913 0.490 1.00 91.12 85 HIS A CA 1
ATOM 672 C C . HIS A 1 85 ? -18.378 -13.982 0.011 1.00 91.12 85 HIS A C 1
ATOM 674 O O . HIS A 1 85 ? -17.466 -13.908 0.835 1.00 91.12 85 HIS A O 1
ATOM 680 N N . GLY A 1 86 ? -18.151 -14.017 -1.303 1.00 94.25 86 GLY A N 1
ATOM 681 C CA . GLY A 1 86 ? -16.816 -14.053 -1.892 1.00 94.25 86 GLY A CA 1
ATOM 682 C C . GLY A 1 86 ? -16.327 -15.451 -2.256 1.00 94.25 86 GLY A C 1
ATOM 683 O O . GLY A 1 86 ? -17.057 -16.441 -2.191 1.00 94.25 86 GLY A O 1
ATOM 684 N N . LEU A 1 87 ? -15.061 -15.496 -2.651 1.00 96.31 87 LEU A N 1
ATOM 685 C CA . LEU A 1 87 ? -14.306 -16.684 -3.014 1.00 96.31 87 LEU A CA 1
ATOM 686 C C . LEU A 1 87 ? -12.953 -16.648 -2.307 1.00 96.31 87 LEU A C 1
ATOM 688 O O . LEU A 1 87 ? -12.133 -15.773 -2.575 1.00 96.31 87 LEU A O 1
ATOM 692 N N . ILE A 1 88 ? -12.721 -17.607 -1.418 1.00 97.50 88 ILE A N 1
ATOM 693 C CA . ILE A 1 88 ? -11.416 -17.854 -0.815 1.00 97.50 88 ILE A CA 1
ATOM 694 C C . ILE A 1 88 ? -10.613 -18.726 -1.774 1.00 97.50 88 ILE A C 1
ATOM 696 O O . ILE A 1 88 ? -11.037 -19.830 -2.121 1.00 97.50 88 ILE A O 1
ATOM 700 N N . VAL A 1 89 ? -9.452 -18.231 -2.184 1.00 97.56 89 VAL A N 1
ATOM 701 C CA . VAL A 1 89 ? -8.479 -18.954 -2.996 1.00 97.56 89 VAL A CA 1
ATOM 702 C C . VAL A 1 89 ? -7.196 -19.106 -2.196 1.00 97.56 89 VAL A C 1
ATOM 704 O O . VAL A 1 89 ? -6.581 -18.111 -1.812 1.00 97.56 89 VAL A O 1
ATOM 707 N N . ILE A 1 90 ? -6.793 -20.352 -1.970 1.00 98.06 90 ILE A N 1
ATOM 708 C CA . ILE A 1 90 ? -5.444 -20.700 -1.532 1.00 98.06 90 ILE A CA 1
ATOM 709 C C . ILE A 1 90 ? -4.714 -21.202 -2.769 1.00 98.06 90 ILE A C 1
ATOM 711 O O . ILE A 1 90 ? -5.177 -22.160 -3.384 1.00 98.06 90 ILE A O 1
ATOM 715 N N . GLU A 1 91 ? -3.616 -20.563 -3.155 1.00 97.88 91 GLU A N 1
ATOM 716 C CA . GLU A 1 91 ? -2.915 -20.917 -4.387 1.00 97.88 91 GLU A CA 1
ATOM 717 C C . GLU A 1 91 ? -1.400 -20.954 -4.215 1.00 97.88 91 GLU A C 1
ATOM 719 O O . GLU A 1 91 ? -0.839 -20.212 -3.409 1.00 97.88 91 GLU A O 1
ATOM 724 N N . ALA A 1 92 ? -0.756 -21.847 -4.963 1.00 96.75 92 ALA A N 1
ATOM 725 C CA . ALA A 1 92 ? 0.687 -21.953 -5.077 1.00 96.75 92 ALA A CA 1
ATOM 726 C C . ALA A 1 92 ? 1.187 -21.253 -6.350 1.00 96.75 92 ALA A C 1
ATOM 728 O O . ALA A 1 92 ? 0.546 -21.288 -7.404 1.00 96.75 92 ALA A O 1
ATOM 729 N N . HIS A 1 93 ? 2.349 -20.616 -6.244 1.00 96.06 93 HIS A N 1
ATOM 730 C CA . HIS A 1 93 ? 2.869 -19.688 -7.240 1.00 96.06 93 HIS A CA 1
ATOM 731 C C . HIS A 1 93 ? 4.263 -20.079 -7.716 1.00 96.06 93 HIS A C 1
ATOM 733 O O . HIS A 1 93 ? 5.087 -20.547 -6.931 1.00 96.06 93 HIS A O 1
ATOM 739 N N . ASN A 1 94 ? 4.517 -19.813 -8.998 1.00 93.69 94 ASN A N 1
ATOM 740 C CA . ASN A 1 94 ? 5.849 -19.898 -9.588 1.00 93.69 94 ASN A CA 1
ATOM 741 C C . ASN A 1 94 ? 6.754 -18.794 -9.021 1.00 93.69 94 ASN A C 1
ATOM 743 O O . ASN A 1 94 ? 6.284 -17.681 -8.760 1.00 93.69 94 ASN A O 1
ATOM 747 N N . VAL A 1 95 ? 8.048 -19.079 -8.862 1.00 91.00 95 VAL A N 1
ATOM 748 C CA . VAL A 1 95 ? 9.027 -18.092 -8.384 1.00 91.00 95 VAL A CA 1
ATOM 749 C C . VAL A 1 95 ? 9.926 -17.636 -9.528 1.00 91.00 95 VAL A C 1
ATOM 751 O O . VAL A 1 95 ? 10.402 -18.432 -10.331 1.00 91.00 95 VAL A O 1
ATOM 754 N N . TYR A 1 96 ? 10.211 -16.333 -9.572 1.00 88.88 96 TYR A N 1
ATOM 755 C CA . TYR A 1 96 ? 11.101 -15.744 -10.570 1.00 88.88 96 TYR A CA 1
ATOM 756 C C . TYR A 1 96 ? 12.471 -16.459 -10.596 1.00 88.88 96 TYR A C 1
ATOM 758 O O . TYR A 1 96 ? 13.123 -16.513 -9.547 1.00 88.88 96 TYR A O 1
ATOM 766 N N . PRO A 1 97 ? 12.957 -16.982 -11.746 1.00 89.62 97 PRO A N 1
ATOM 767 C CA . PRO A 1 97 ? 14.111 -17.886 -11.766 1.00 89.62 97 PRO A CA 1
ATOM 768 C C . PRO A 1 97 ? 15.398 -17.368 -11.100 1.00 89.62 97 PRO A C 1
ATOM 770 O O . PRO A 1 97 ? 16.033 -18.151 -10.392 1.00 89.62 97 PRO A O 1
ATOM 773 N N . PRO A 1 98 ? 15.793 -16.081 -11.226 1.00 87.62 98 PRO A N 1
ATOM 774 C CA . PRO A 1 98 ? 16.931 -15.548 -10.472 1.00 87.62 98 PRO A CA 1
ATOM 775 C C . PRO A 1 98 ? 16.757 -15.642 -8.950 1.00 87.62 98 PRO A C 1
ATOM 777 O O . PRO A 1 98 ? 17.711 -15.974 -8.252 1.00 87.62 98 PRO A O 1
ATOM 780 N N . ILE A 1 99 ? 15.537 -15.432 -8.442 1.00 85.38 99 ILE A N 1
ATOM 781 C CA . ILE A 1 99 ? 15.224 -15.585 -7.015 1.00 85.38 99 ILE A CA 1
ATOM 782 C C . ILE A 1 99 ? 15.226 -17.071 -6.636 1.00 85.38 99 ILE A C 1
ATOM 784 O O . ILE A 1 99 ? 15.815 -17.448 -5.627 1.00 85.38 99 ILE A O 1
ATOM 788 N N . ALA A 1 100 ? 14.635 -17.948 -7.452 1.00 90.12 100 ALA A N 1
ATOM 789 C CA . ALA A 1 100 ? 14.668 -19.390 -7.194 1.00 90.12 100 ALA A CA 1
ATOM 790 C C . ALA A 1 100 ? 16.113 -19.932 -7.117 1.00 90.12 100 ALA A C 1
ATOM 792 O O . ALA A 1 100 ? 16.424 -20.743 -6.244 1.00 90.12 100 ALA A O 1
ATOM 793 N N . ALA A 1 101 ? 17.008 -19.438 -7.979 1.00 90.44 101 ALA A N 1
ATOM 794 C CA . ALA A 1 101 ? 18.426 -19.791 -7.977 1.00 90.44 101 ALA A CA 1
ATOM 795 C C . ALA A 1 101 ? 19.155 -19.308 -6.711 1.00 90.44 101 ALA A C 1
ATOM 797 O O . ALA A 1 101 ? 19.912 -20.071 -6.110 1.00 90.44 101 ALA A O 1
ATOM 798 N N . GLU A 1 102 ? 18.903 -18.071 -6.278 1.00 86.69 102 GLU A N 1
ATOM 799 C CA . GLU A 1 102 ? 19.478 -17.500 -5.053 1.00 86.69 102 GLU A CA 1
ATOM 800 C C . GLU A 1 102 ? 19.028 -18.251 -3.786 1.00 86.69 102 GLU A C 1
ATOM 802 O O . GLU A 1 102 ? 19.806 -18.434 -2.847 1.00 86.69 102 GLU A O 1
ATOM 807 N N . TYR A 1 103 ? 17.785 -18.738 -3.772 1.00 87.38 103 TYR A N 1
ATOM 808 C CA . TYR A 1 103 ? 17.178 -19.445 -2.640 1.00 87.38 103 TYR A CA 1
ATOM 809 C C . TYR A 1 103 ? 17.201 -20.972 -2.780 1.00 87.38 103 TYR A C 1
ATOM 811 O O . TYR A 1 103 ? 16.460 -21.673 -2.080 1.00 87.38 103 TYR A O 1
ATOM 819 N N . ASN A 1 104 ? 18.058 -21.514 -3.645 1.00 85.38 104 ASN A N 1
ATOM 820 C CA . ASN A 1 104 ? 18.167 -22.956 -3.831 1.00 85.38 104 ASN A CA 1
ATOM 821 C C . ASN A 1 104 ? 18.500 -23.668 -2.502 1.00 85.38 104 ASN A C 1
ATOM 823 O O . ASN A 1 104 ? 19.349 -23.222 -1.729 1.00 85.38 104 ASN A O 1
ATOM 827 N N . GLY A 1 105 ? 17.789 -24.756 -2.200 1.00 84.50 105 GLY A N 1
ATOM 828 C CA . GLY A 1 105 ? 17.895 -25.475 -0.923 1.00 84.50 105 GLY A CA 1
ATOM 829 C C . GLY A 1 105 ? 17.225 -24.791 0.281 1.00 84.50 105 GLY A C 1
ATOM 830 O O . GLY A 1 105 ? 17.058 -25.433 1.314 1.00 84.50 105 GLY A O 1
ATOM 831 N N . LYS A 1 106 ? 16.797 -23.525 0.158 1.00 84.44 106 LYS A N 1
ATOM 832 C CA . LYS A 1 106 ? 15.951 -22.811 1.140 1.00 84.44 106 LYS A CA 1
ATOM 833 C C . LYS A 1 106 ? 14.487 -22.714 0.701 1.00 84.44 106 LYS A C 1
ATOM 835 O O . LYS A 1 106 ? 13.624 -22.396 1.513 1.00 84.44 106 LYS A O 1
ATOM 840 N N . SER A 1 107 ? 14.217 -22.967 -0.577 1.00 85.00 107 SER A N 1
ATOM 841 C CA . SER A 1 107 ? 12.890 -22.998 -1.184 1.00 85.00 107 SER A CA 1
ATOM 842 C C . SER A 1 107 ? 12.717 -24.265 -2.019 1.00 85.00 107 SER A C 1
ATOM 844 O O . SER A 1 107 ? 13.671 -24.765 -2.614 1.00 85.00 107 SER A O 1
ATOM 846 N N . HIS A 1 108 ? 11.481 -24.760 -2.097 1.00 89.81 108 HIS A N 1
ATOM 847 C CA . HIS A 1 108 ? 11.104 -25.854 -2.994 1.00 89.81 108 HIS A CA 1
ATOM 848 C C . HIS A 1 108 ? 10.797 -25.381 -4.424 1.00 89.81 108 HIS A C 1
ATOM 850 O O . HIS A 1 108 ? 10.503 -26.226 -5.265 1.00 89.81 108 HIS A O 1
ATOM 856 N N . ALA A 1 109 ? 10.884 -24.073 -4.702 1.00 92.56 109 ALA A N 1
ATOM 857 C CA . ALA A 1 109 ? 10.480 -23.456 -5.968 1.00 92.56 109 ALA A CA 1
ATOM 858 C C . ALA A 1 109 ? 11.049 -24.163 -7.206 1.00 92.56 109 ALA A C 1
ATOM 860 O O . ALA A 1 109 ? 10.282 -24.631 -8.033 1.00 92.56 109 ALA A O 1
ATOM 861 N N . THR A 1 110 ? 12.369 -24.371 -7.284 1.00 92.00 110 THR A N 1
ATOM 862 C CA . THR A 1 110 ? 12.997 -25.019 -8.450 1.00 92.00 110 THR A CA 1
ATOM 863 C C . THR A 1 110 ? 12.386 -26.385 -8.763 1.00 92.00 110 THR A C 1
ATOM 865 O O . THR A 1 110 ? 12.090 -26.686 -9.917 1.00 92.00 110 THR A O 1
ATOM 868 N N . ALA A 1 111 ? 12.176 -27.221 -7.742 1.00 93.06 111 ALA A N 1
ATOM 869 C CA . ALA A 1 111 ? 11.554 -28.528 -7.928 1.00 93.06 111 ALA A CA 1
ATOM 870 C C . ALA A 1 111 ? 10.063 -28.384 -8.263 1.00 93.06 111 ALA A C 1
ATOM 872 O O . ALA A 1 111 ? 9.599 -29.009 -9.214 1.00 93.06 111 ALA A O 1
ATOM 873 N N . PHE A 1 112 ? 9.347 -27.548 -7.502 1.00 94.19 112 PHE A N 1
ATOM 874 C CA . PHE A 1 112 ? 7.923 -27.261 -7.657 1.00 94.19 112 PHE A CA 1
ATOM 875 C C . PHE A 1 112 ? 7.584 -26.813 -9.079 1.00 94.19 112 PHE A C 1
ATOM 877 O O . PHE A 1 112 ? 6.777 -27.467 -9.739 1.00 94.19 112 PHE A O 1
ATOM 884 N N . ASP A 1 113 ? 8.252 -25.774 -9.569 1.00 92.75 113 ASP A N 1
ATOM 885 C CA . ASP A 1 113 ? 8.029 -25.187 -10.890 1.00 92.75 113 ASP A CA 1
ATOM 886 C C . ASP A 1 113 ? 8.313 -26.223 -11.991 1.00 92.75 113 ASP A C 1
ATOM 888 O O . ASP A 1 113 ? 7.535 -26.384 -12.932 1.00 92.75 113 ASP A O 1
ATOM 892 N N . THR A 1 114 ? 9.378 -27.016 -11.819 1.00 91.81 114 THR A N 1
ATOM 893 C CA . THR A 1 114 ? 9.782 -28.053 -12.778 1.00 91.81 114 THR A CA 1
ATOM 894 C C . THR A 1 114 ? 8.738 -29.164 -12.911 1.00 91.81 114 THR A C 1
ATOM 896 O O . THR A 1 114 ? 8.295 -29.463 -14.022 1.00 91.81 114 THR A O 1
ATOM 899 N N . TYR A 1 115 ? 8.327 -29.804 -11.808 1.00 93.12 115 TYR A N 1
ATOM 900 C CA . TYR A 1 115 ? 7.403 -30.939 -11.917 1.00 93.12 115 TYR A CA 1
ATOM 901 C C . TYR A 1 115 ? 5.972 -30.502 -12.253 1.00 93.12 115 TYR A C 1
ATOM 903 O O . TYR A 1 115 ? 5.252 -31.270 -12.893 1.00 93.12 115 TYR A O 1
ATOM 911 N N . HIS A 1 116 ? 5.550 -29.283 -11.890 1.00 94.88 116 HIS A N 1
ATOM 912 C CA . HIS A 1 116 ? 4.269 -28.734 -12.352 1.00 94.88 116 HIS A CA 1
ATOM 913 C C . HIS A 1 116 ? 4.296 -28.465 -13.857 1.00 94.88 116 HIS A C 1
ATOM 915 O O . HIS A 1 116 ? 3.380 -28.889 -14.561 1.00 94.88 116 HIS A O 1
ATOM 921 N N . GLY A 1 117 ? 5.378 -27.873 -14.374 1.00 90.38 117 GLY A N 1
ATOM 922 C CA . GLY A 1 117 ? 5.562 -27.688 -15.814 1.00 90.38 117 GLY A CA 1
ATOM 923 C C . GLY A 1 117 ? 5.523 -29.011 -16.593 1.00 90.38 117 GLY A C 1
ATOM 924 O O . GLY A 1 117 ? 4.832 -29.105 -17.608 1.00 90.38 117 GLY A O 1
ATOM 925 N N . TYR A 1 118 ? 6.188 -30.061 -16.089 1.00 91.06 118 TYR A N 1
ATOM 926 C CA . TYR A 1 118 ? 6.168 -31.400 -16.704 1.00 91.06 118 TYR A CA 1
ATOM 927 C C . TYR A 1 118 ? 4.823 -32.124 -16.613 1.00 91.06 118 TYR A C 1
ATOM 929 O O . TYR A 1 118 ? 4.551 -32.992 -17.438 1.00 91.06 118 TYR A O 1
ATOM 937 N N . SER A 1 119 ? 3.987 -31.793 -15.629 1.00 92.88 119 SER A N 1
ATOM 938 C CA . SER A 1 119 ? 2.685 -32.440 -15.411 1.00 92.88 119 SER A CA 1
ATOM 939 C C . SER A 1 119 ? 1.507 -31.643 -15.976 1.00 92.88 119 SER A C 1
ATOM 941 O O . SER A 1 119 ? 0.366 -31.894 -15.597 1.00 92.88 119 SER A O 1
ATOM 943 N N . ASN A 1 120 ? 1.773 -30.701 -16.891 1.00 93.31 120 ASN A N 1
ATOM 944 C CA . ASN A 1 120 ? 0.765 -29.832 -17.506 1.00 93.31 120 ASN A CA 1
ATOM 945 C C . ASN A 1 120 ? -0.061 -29.043 -16.477 1.00 93.31 120 ASN A C 1
ATOM 947 O O . ASN A 1 120 ? -1.268 -28.868 -16.632 1.00 93.31 120 ASN A O 1
ATOM 951 N N . GLN A 1 121 ? 0.608 -28.555 -15.436 1.00 95.19 121 GLN A N 1
ATOM 952 C CA . GLN A 1 121 ? 0.037 -27.656 -14.445 1.00 95.19 121 GLN A CA 1
ATOM 953 C C . GLN A 1 121 ? 0.622 -26.252 -14.606 1.00 95.19 121 GLN A C 1
ATOM 955 O O . GLN A 1 121 ? 1.727 -26.061 -15.116 1.00 95.19 121 GLN A O 1
ATOM 960 N N . TYR A 1 122 ? -0.143 -25.252 -14.183 1.00 96.12 122 TYR A N 1
ATOM 961 C CA . TYR A 1 122 ? 0.055 -23.861 -14.582 1.00 96.12 122 TYR A CA 1
ATOM 962 C C . TYR A 1 122 ? 0.143 -22.899 -13.385 1.00 96.12 122 TYR A C 1
ATOM 964 O O . TYR A 1 122 ? -0.659 -21.957 -13.315 1.00 96.12 122 TYR A O 1
ATOM 972 N N . PRO A 1 123 ? 1.063 -23.118 -12.419 1.00 96.19 123 PRO A N 1
ATOM 973 C CA . PRO A 1 123 ? 1.294 -22.151 -11.355 1.00 96.19 123 PRO A CA 1
ATOM 974 C C . PRO A 1 123 ? 1.870 -20.877 -11.967 1.00 96.19 123 PRO A C 1
ATOM 976 O O . PRO A 1 123 ? 2.762 -20.915 -12.813 1.00 96.19 123 PRO A O 1
ATOM 979 N N . ILE A 1 124 ? 1.341 -19.735 -11.556 1.00 95.69 124 ILE A N 1
ATOM 980 C CA . ILE A 1 124 ? 1.754 -18.430 -12.067 1.00 95.69 124 ILE A CA 1
ATOM 981 C C . ILE A 1 124 ? 2.295 -17.588 -10.918 1.00 95.69 124 ILE A C 1
ATOM 983 O O . ILE A 1 124 ? 1.871 -17.760 -9.773 1.00 95.69 124 ILE A O 1
ATOM 987 N N . ASP A 1 125 ? 3.237 -16.699 -11.219 1.00 94.06 125 ASP A N 1
ATOM 988 C CA . ASP A 1 125 ? 3.806 -15.742 -10.275 1.00 94.06 125 ASP A CA 1
ATOM 989 C C . ASP A 1 125 ? 2.693 -15.021 -9.503 1.00 94.06 125 ASP A C 1
ATOM 991 O O . ASP A 1 125 ? 1.686 -14.613 -10.086 1.00 94.06 125 ASP A O 1
ATOM 995 N N . TYR A 1 126 ? 2.870 -14.834 -8.195 1.00 93.56 126 TYR A N 1
ATOM 996 C CA . TYR A 1 126 ? 1.855 -14.215 -7.337 1.00 93.56 126 TYR A CA 1
ATOM 997 C C . TYR A 1 126 ? 1.406 -12.835 -7.844 1.00 93.56 126 TYR A C 1
ATOM 999 O O . TYR A 1 126 ? 0.210 -12.569 -7.953 1.00 93.56 126 TYR A O 1
ATOM 1007 N N . GLU A 1 127 ? 2.348 -11.978 -8.243 1.00 89.81 127 GLU A N 1
ATOM 1008 C CA . GLU A 1 127 ? 2.026 -10.650 -8.778 1.00 89.81 127 GLU A CA 1
ATOM 1009 C C . GLU A 1 127 ? 1.210 -10.729 -10.080 1.00 89.81 127 GLU A C 1
ATOM 1011 O O . GLU A 1 127 ? 0.268 -9.955 -10.280 1.00 89.81 127 GLU A O 1
ATOM 1016 N N . ALA A 1 128 ? 1.511 -11.701 -10.944 1.00 92.88 128 ALA A N 1
ATOM 1017 C CA . ALA A 1 128 ? 0.716 -11.953 -12.138 1.00 92.88 128 ALA A CA 1
ATOM 1018 C C . ALA A 1 128 ? -0.684 -12.457 -11.755 1.00 92.88 128 ALA A C 1
ATOM 1020 O O . ALA A 1 128 ? -1.672 -11.904 -12.225 1.00 92.88 128 ALA A O 1
ATOM 1021 N N . PHE A 1 129 ? -0.793 -13.426 -10.838 1.00 95.75 129 PHE A N 1
ATOM 1022 C CA . PHE A 1 129 ? -2.078 -13.947 -10.360 1.00 95.75 129 PHE A CA 1
ATOM 1023 C C . PHE A 1 129 ? -2.999 -12.835 -9.844 1.00 95.75 129 PHE A C 1
ATOM 1025 O O . PHE A 1 129 ? -4.152 -12.751 -10.264 1.00 95.75 129 PHE A O 1
ATOM 1032 N N . MET A 1 130 ? -2.486 -11.952 -8.981 1.00 93.50 130 MET A N 1
ATOM 1033 C CA . MET A 1 130 ? -3.268 -10.848 -8.419 1.00 93.50 130 MET A CA 1
ATOM 1034 C C . MET A 1 130 ? -3.714 -9.856 -9.500 1.00 93.50 130 MET A C 1
ATOM 1036 O O . MET A 1 130 ? -4.883 -9.475 -9.528 1.00 93.50 130 MET A O 1
ATOM 1040 N N . SER A 1 131 ? -2.819 -9.490 -10.425 1.00 91.00 131 SER A N 1
ATOM 1041 C CA . SER A 1 131 ? -3.146 -8.580 -11.536 1.00 91.00 131 SER A CA 1
ATOM 1042 C C . SER A 1 131 ? -4.237 -9.158 -12.446 1.00 91.00 131 SER A C 1
ATOM 1044 O O . SER A 1 131 ? -5.170 -8.459 -12.836 1.00 91.00 131 SER A O 1
ATOM 1046 N N . LEU A 1 132 ? -4.151 -10.454 -12.749 1.00 94.75 132 LEU A N 1
ATOM 1047 C CA . LEU A 1 132 ? -5.106 -11.157 -13.605 1.00 94.75 132 LEU A CA 1
ATOM 1048 C C . LEU A 1 132 ? -6.450 -11.384 -12.897 1.00 94.75 132 LEU A C 1
ATOM 1050 O O . LEU A 1 132 ? -7.500 -11.326 -13.535 1.00 94.75 132 LEU A O 1
ATOM 1054 N N . ALA A 1 133 ? -6.448 -11.595 -11.578 1.00 95.19 133 ALA A N 1
ATOM 1055 C CA . ALA A 1 133 ? -7.673 -11.641 -10.786 1.00 95.19 133 ALA A CA 1
ATOM 1056 C C . ALA A 1 133 ? -8.404 -10.289 -10.814 1.00 95.19 133 ALA A C 1
ATOM 1058 O O . ALA A 1 133 ? -9.612 -10.251 -11.055 1.00 95.19 133 ALA A O 1
ATOM 1059 N N . GLU A 1 134 ? -7.684 -9.177 -10.649 1.00 91.38 134 GLU A N 1
ATOM 1060 C CA . GLU A 1 134 ? -8.259 -7.834 -10.790 1.00 91.38 134 GLU A CA 1
ATOM 1061 C C . GLU A 1 134 ? -8.836 -7.595 -12.192 1.00 91.38 134 GLU A C 1
ATOM 1063 O O . GLU A 1 134 ? -9.962 -7.112 -12.324 1.00 91.38 134 GLU A O 1
ATOM 1068 N N . GLU A 1 135 ? -8.122 -7.998 -13.246 1.00 91.94 135 GLU A N 1
ATOM 1069 C CA . GLU A 1 135 ? -8.600 -7.914 -14.636 1.00 91.94 135 GLU A CA 1
ATOM 1070 C C . GLU A 1 135 ? -9.850 -8.782 -14.897 1.00 91.94 135 GLU A C 1
ATOM 1072 O O . GLU A 1 135 ? -10.717 -8.460 -15.721 1.00 91.94 135 GLU A O 1
ATOM 1077 N N . ALA A 1 136 ? -9.981 -9.891 -14.171 1.00 94.25 136 ALA A N 1
ATOM 1078 C CA . ALA A 1 136 ? -11.169 -10.736 -14.180 1.00 94.25 136 ALA A CA 1
ATOM 1079 C C . ALA A 1 136 ? -12.357 -10.131 -13.402 1.00 94.25 136 ALA A C 1
ATOM 1081 O O . ALA A 1 136 ? -13.446 -10.711 -13.408 1.00 94.25 136 ALA A O 1
ATOM 1082 N N . GLY A 1 137 ? -12.175 -8.965 -12.772 1.00 92.31 137 GLY A N 1
ATOM 1083 C CA . GLY A 1 137 ? -13.189 -8.255 -11.995 1.00 92.31 137 GLY A CA 1
ATOM 1084 C C . GLY A 1 137 ? -13.197 -8.616 -10.510 1.00 92.31 137 GLY A C 1
ATOM 1085 O O . GLY A 1 137 ? -14.172 -8.315 -9.819 1.00 92.31 137 GLY A O 1
ATOM 1086 N N . PHE A 1 138 ? -12.157 -9.284 -10.005 1.00 92.94 138 PHE A N 1
ATOM 1087 C CA . PHE A 1 138 ? -12.043 -9.589 -8.582 1.00 92.94 138 PHE A CA 1
ATOM 1088 C C . PHE A 1 138 ? -11.440 -8.413 -7.821 1.00 92.94 138 PHE A C 1
ATOM 1090 O O . PHE A 1 138 ? -10.629 -7.644 -8.323 1.00 92.94 138 PHE A O 1
ATOM 1097 N N . ARG A 1 139 ? -11.813 -8.318 -6.552 1.00 89.69 139 ARG A N 1
ATOM 1098 C CA . ARG A 1 139 ? -11.262 -7.399 -5.570 1.00 89.69 139 ARG A CA 1
ATOM 1099 C C . ARG A 1 139 ? -10.817 -8.191 -4.358 1.00 89.69 139 ARG A C 1
ATOM 1101 O O . ARG A 1 139 ? -11.608 -8.941 -3.785 1.00 89.69 139 ARG A O 1
ATOM 1108 N N . THR A 1 140 ? -9.580 -7.980 -3.938 1.00 89.56 140 THR A N 1
ATOM 1109 C CA . THR A 1 140 ? -9.031 -8.586 -2.724 1.00 89.56 140 THR A CA 1
ATOM 1110 C C . THR A 1 140 ? -9.613 -7.926 -1.477 1.00 89.56 140 THR A C 1
ATOM 1112 O O . THR A 1 140 ? -9.679 -6.700 -1.371 1.00 89.56 140 THR A O 1
ATOM 1115 N N . VAL A 1 141 ? -9.994 -8.735 -0.494 1.00 91.69 141 VAL A N 1
ATOM 1116 C CA . VAL A 1 141 ? -10.257 -8.281 0.874 1.00 91.69 141 VAL A CA 1
ATOM 1117 C C . VAL A 1 141 ? -8.912 -8.216 1.605 1.00 91.69 141 VAL A C 1
ATOM 1119 O O . VAL A 1 141 ? -8.463 -9.196 2.190 1.00 91.69 141 VAL A O 1
ATOM 1122 N N . ALA A 1 142 ? -8.231 -7.068 1.513 1.00 88.88 142 ALA A N 1
ATOM 1123 C CA . ALA A 1 142 ? -6.818 -6.931 1.889 1.00 88.88 142 ALA A CA 1
ATOM 1124 C C . ALA A 1 142 ? -6.492 -7.363 3.333 1.00 88.88 142 ALA A C 1
ATOM 1126 O O . ALA A 1 142 ? -5.452 -7.970 3.567 1.00 88.88 142 ALA A O 1
ATOM 1127 N N . HIS A 1 143 ? -7.383 -7.111 4.299 1.00 91.12 143 HIS A N 1
ATOM 1128 C CA . HIS A 1 143 ? -7.166 -7.495 5.702 1.00 91.12 143 HIS A CA 1
ATOM 1129 C C . HIS A 1 143 ? -7.238 -9.015 5.955 1.00 91.12 143 HIS A C 1
ATOM 1131 O O . HIS A 1 143 ? -6.721 -9.508 6.959 1.00 91.12 143 HIS A O 1
ATOM 1137 N N . GLU A 1 144 ? -7.807 -9.779 5.024 1.00 92.44 144 GLU A N 1
ATOM 1138 C CA . GLU A 1 144 ? -7.866 -11.245 5.077 1.00 92.44 144 GLU A CA 1
ATOM 1139 C C . GLU A 1 144 ? -6.798 -11.920 4.201 1.00 92.44 144 GLU A C 1
ATOM 1141 O O . GLU A 1 144 ? -6.707 -13.145 4.161 1.00 92.44 144 GLU A O 1
ATOM 1146 N N . GLN A 1 145 ? -5.967 -11.145 3.498 1.00 92.94 145 GLN A N 1
ATOM 1147 C CA . GLN A 1 145 ? -4.900 -11.693 2.669 1.00 92.94 145 GLN A CA 1
ATOM 1148 C C . GLN A 1 145 ? -3.742 -12.215 3.525 1.00 92.94 145 GLN A C 1
ATOM 1150 O O . GLN A 1 145 ? -3.321 -11.565 4.486 1.00 92.94 145 GLN A O 1
ATOM 1155 N N . ARG A 1 146 ? -3.178 -13.366 3.148 1.00 91.94 146 ARG A N 1
ATOM 1156 C CA . ARG A 1 146 ? -1.923 -13.894 3.703 1.00 91.94 146 ARG A CA 1
ATOM 1157 C C . ARG A 1 146 ? -1.027 -14.408 2.582 1.00 91.94 146 ARG A C 1
ATOM 1159 O O . ARG A 1 146 ? -1.510 -14.968 1.603 1.00 91.94 146 ARG A O 1
ATOM 1166 N N . VAL A 1 147 ? 0.281 -14.240 2.740 1.00 92.31 147 VAL A N 1
ATOM 1167 C CA . VAL A 1 147 ? 1.291 -14.703 1.781 1.00 92.31 147 VAL A CA 1
ATOM 1168 C C . VAL A 1 147 ? 2.412 -15.432 2.505 1.00 92.31 147 VAL A C 1
ATOM 1170 O O . VAL A 1 147 ? 2.764 -15.090 3.636 1.00 92.31 147 VAL A O 1
ATOM 1173 N N . TYR A 1 148 ? 2.974 -16.438 1.845 1.00 91.81 148 TYR A N 1
ATOM 1174 C CA . TYR A 1 148 ? 4.027 -17.278 2.390 1.00 91.81 148 TYR A CA 1
ATOM 1175 C C . TYR A 1 148 ? 5.094 -17.547 1.329 1.00 91.81 148 TYR A C 1
ATOM 1177 O O . TYR A 1 148 ? 4.755 -17.954 0.215 1.00 91.81 148 TYR A O 1
ATOM 1185 N N . PRO A 1 149 ? 6.382 -17.405 1.671 1.00 89.69 149 PRO A N 1
ATOM 1186 C CA . PRO A 1 149 ? 6.919 -16.760 2.881 1.00 89.69 149 PRO A CA 1
ATOM 1187 C C . PRO A 1 149 ? 6.645 -15.239 2.914 1.00 89.69 149 PRO A C 1
ATOM 1189 O O . PRO A 1 149 ? 6.810 -14.559 1.915 1.00 89.69 149 PRO A O 1
ATOM 1192 N N . SER A 1 150 ? 6.277 -14.674 4.070 1.00 84.00 150 SER A N 1
ATOM 1193 C CA . SER A 1 150 ? 5.929 -13.239 4.189 1.00 84.00 150 SER A CA 1
ATOM 1194 C C . SER A 1 150 ? 7.124 -12.282 4.315 1.00 84.00 150 SER A C 1
ATOM 1196 O O . SER A 1 150 ? 6.964 -11.064 4.225 1.00 84.00 150 SER A O 1
ATOM 1198 N N . ARG A 1 151 ? 8.324 -12.824 4.558 1.00 83.19 151 ARG A N 1
ATOM 1199 C CA . ARG A 1 151 ? 9.560 -12.064 4.835 1.00 83.19 151 ARG A CA 1
ATOM 1200 C C . ARG A 1 151 ? 10.663 -12.272 3.798 1.00 83.19 151 ARG A C 1
ATOM 1202 O O . ARG A 1 151 ? 11.763 -11.758 3.976 1.00 83.19 151 ARG A O 1
ATOM 1209 N N . LEU A 1 152 ? 10.400 -13.070 2.768 1.00 86.06 152 LEU A N 1
ATOM 1210 C CA . LEU A 1 152 ? 11.348 -13.346 1.690 1.00 86.06 152 LEU A CA 1
ATOM 1211 C C . LEU A 1 152 ? 10.897 -12.624 0.409 1.00 86.06 152 LEU A C 1
ATOM 1213 O O . LEU A 1 152 ? 9.727 -12.260 0.303 1.00 86.06 152 LEU A O 1
ATOM 1217 N N . PRO A 1 153 ? 11.797 -12.414 -0.567 1.00 84.88 153 PRO A N 1
ATOM 1218 C CA . PRO A 1 153 ? 11.530 -11.640 -1.785 1.00 84.88 153 PRO A CA 1
ATOM 1219 C C . PRO A 1 153 ? 10.622 -12.346 -2.810 1.00 84.88 153 PRO A C 1
ATOM 1221 O O . PRO A 1 153 ? 10.619 -11.989 -3.985 1.00 84.88 153 PRO A O 1
ATOM 1224 N N . PHE A 1 154 ? 9.885 -13.380 -2.403 1.00 87.50 154 PHE A N 1
ATOM 1225 C CA . PHE A 1 154 ? 8.977 -14.134 -3.260 1.00 87.50 154 PHE A CA 1
ATOM 1226 C C . PHE A 1 154 ? 7.792 -14.664 -2.457 1.00 87.50 154 PHE A C 1
ATOM 1228 O O . PHE A 1 154 ? 7.904 -14.938 -1.264 1.00 87.50 154 PHE A O 1
ATOM 1235 N N . VAL A 1 155 ? 6.676 -14.882 -3.147 1.00 91.50 155 VAL A N 1
ATOM 1236 C CA . VAL A 1 155 ? 5.487 -15.536 -2.601 1.00 91.50 155 VAL A CA 1
ATOM 1237 C C . VAL A 1 155 ? 5.337 -16.879 -3.299 1.00 91.50 155 VAL A C 1
ATOM 1239 O O . VAL A 1 155 ? 5.172 -16.922 -4.512 1.00 91.50 155 VAL A O 1
ATOM 1242 N N . ALA A 1 156 ? 5.409 -17.964 -2.531 1.00 93.81 156 ALA A N 1
ATOM 1243 C CA . ALA A 1 156 ? 5.209 -19.327 -3.019 1.00 93.81 156 ALA A CA 1
ATOM 1244 C C . ALA A 1 156 ? 3.769 -19.806 -2.802 1.00 93.81 156 ALA A C 1
ATOM 1246 O O . ALA A 1 156 ? 3.273 -20.621 -3.569 1.00 93.81 156 ALA A O 1
ATOM 1247 N N . ILE A 1 157 ? 3.096 -19.311 -1.760 1.00 96.12 157 ILE A N 1
ATOM 1248 C CA . ILE A 1 157 ? 1.698 -19.621 -1.452 1.00 96.12 157 ILE A CA 1
ATOM 1249 C C . ILE A 1 157 ? 0.988 -18.328 -1.061 1.00 96.12 157 ILE A C 1
ATOM 1251 O O . ILE A 1 157 ? 1.517 -17.547 -0.269 1.00 96.12 157 ILE A O 1
ATOM 1255 N N . SER A 1 158 ? -0.225 -18.118 -1.560 1.00 96.25 158 SER A N 1
ATOM 1256 C CA . SER A 1 158 ? -1.108 -17.051 -1.093 1.00 96.25 158 SER A CA 1
ATOM 1257 C C . SER A 1 158 ? -2.458 -17.596 -0.640 1.00 96.25 158 SER A C 1
ATOM 1259 O O . SER A 1 158 ? -2.931 -18.625 -1.118 1.00 96.25 158 SER A O 1
ATOM 1261 N N . LEU A 1 159 ? -3.073 -16.894 0.305 1.00 96.94 159 LEU A N 1
ATOM 1262 C CA . LEU A 1 159 ? -4.461 -17.045 0.715 1.00 96.94 159 LEU A CA 1
ATOM 1263 C C . LEU A 1 159 ? -5.129 -15.696 0.488 1.00 96.94 159 LEU A C 1
ATOM 1265 O O . LEU A 1 159 ? -4.726 -14.687 1.067 1.00 96.94 159 LEU A O 1
ATOM 1269 N N . ASN A 1 160 ? -6.153 -15.685 -0.354 1.00 95.88 160 ASN A N 1
ATOM 1270 C CA . ASN A 1 160 ? -6.880 -14.480 -0.718 1.00 95.88 160 ASN A CA 1
ATOM 1271 C C . ASN A 1 160 ? -8.373 -14.731 -0.582 1.00 95.88 160 ASN A C 1
ATOM 1273 O O . ASN A 1 160 ? -8.876 -15.731 -1.088 1.00 95.88 160 ASN A O 1
ATOM 1277 N N . ARG A 1 161 ? -9.103 -13.789 0.014 1.00 95.19 161 ARG A N 1
ATOM 1278 C CA . ARG A 1 161 ? -10.549 -13.695 -0.181 1.00 95.19 161 ARG A CA 1
ATOM 1279 C C . ARG A 1 161 ? -10.832 -12.645 -1.243 1.00 95.19 161 ARG A C 1
ATOM 1281 O O . ARG A 1 161 ? -10.492 -11.474 -1.077 1.00 95.19 161 ARG A O 1
ATOM 1288 N N . PHE A 1 162 ? -11.471 -13.071 -2.322 1.00 94.56 162 PHE A N 1
ATOM 1289 C CA . PHE A 1 162 ? -11.922 -12.215 -3.406 1.00 94.56 162 PHE A CA 1
ATOM 1290 C C . PHE A 1 162 ? -13.424 -11.974 -3.329 1.00 94.56 162 PHE A C 1
ATOM 1292 O O . PHE A 1 162 ? -14.196 -12.858 -2.962 1.00 94.56 162 PHE A O 1
ATOM 1299 N N . LYS A 1 163 ? -13.851 -10.784 -3.736 1.00 91.81 163 LYS A N 1
ATOM 1300 C CA . LYS A 1 163 ? -15.249 -10.451 -4.037 1.00 91.81 163 LYS A CA 1
ATOM 1301 C C . LYS A 1 163 ? -15.284 -9.703 -5.359 1.00 91.81 163 LYS A C 1
ATOM 1303 O O . LYS A 1 163 ? -14.288 -9.098 -5.735 1.00 91.81 163 LYS A O 1
ATOM 1308 N N . THR A 1 164 ? -16.413 -9.673 -6.050 1.00 88.75 164 THR A N 1
ATOM 1309 C CA . THR A 1 164 ? -16.602 -8.636 -7.073 1.00 88.75 164 THR A CA 1
ATOM 1310 C C . THR A 1 164 ? -16.952 -7.309 -6.406 1.00 88.75 164 THR A C 1
ATOM 1312 O O . THR A 1 164 ? -17.539 -7.322 -5.317 1.00 88.75 164 THR A O 1
ATOM 1315 N N . PRO A 1 165 ? -16.631 -6.162 -7.027 1.00 70.19 165 PRO A N 1
ATOM 1316 C CA . PRO A 1 165 ? -17.109 -4.868 -6.564 1.00 70.19 165 PRO A CA 1
ATOM 1317 C C . PRO A 1 165 ? -18.636 -4.899 -6.415 1.00 70.19 165 PRO A C 1
ATOM 1319 O O . PRO A 1 165 ? -19.373 -5.005 -7.392 1.00 70.19 165 PRO A O 1
ATOM 1322 N N . GLY A 1 166 ? -19.114 -4.864 -5.174 1.00 62.84 166 GLY A N 1
ATOM 1323 C CA . GLY A 1 166 ? -20.467 -4.404 -4.884 1.00 62.84 166 GLY A CA 1
ATOM 1324 C C . GLY A 1 166 ? -20.471 -2.876 -4.855 1.00 62.84 166 GLY A C 1
ATOM 1325 O O . GLY A 1 166 ? -19.394 -2.271 -4.840 1.00 62.84 166 GLY A O 1
ATOM 1326 N N . PRO A 1 167 ? -21.642 -2.223 -4.798 1.00 49.28 167 PRO A N 1
ATOM 1327 C CA . PRO A 1 167 ? -21.683 -0.829 -4.390 1.00 49.28 167 PRO A CA 1
ATOM 1328 C C . PRO A 1 167 ? -21.006 -0.747 -3.019 1.00 49.28 167 PRO A C 1
ATOM 1330 O O . PRO A 1 167 ? -21.556 -1.211 -2.020 1.00 49.28 167 PRO A O 1
ATOM 1333 N N . ILE A 1 168 ? -19.781 -0.212 -2.965 1.00 49.34 168 ILE A N 1
ATOM 1334 C CA . ILE A 1 168 ? -19.222 0.199 -1.688 1.00 49.34 168 ILE A CA 1
ATOM 1335 C C . ILE A 1 168 ? -20.156 1.312 -1.247 1.00 49.34 168 ILE A C 1
ATOM 1337 O O . ILE A 1 168 ? -20.136 2.406 -1.806 1.00 49.34 168 ILE A O 1
ATOM 1341 N N . ALA A 1 169 ? -21.005 1.017 -0.270 1.00 46.97 169 ALA A N 1
ATOM 1342 C CA . ALA A 1 169 ? -21.798 2.015 0.417 1.00 46.97 169 ALA A CA 1
ATOM 1343 C C . ALA A 1 169 ? -20.864 2.863 1.300 1.00 46.97 169 ALA A C 1
ATOM 1345 O O . ALA A 1 169 ? -21.026 2.936 2.513 1.00 46.97 169 ALA A O 1
ATOM 1346 N N . ILE A 1 170 ? -19.858 3.508 0.700 1.00 49.59 170 ILE A N 1
ATOM 1347 C CA . ILE A 1 170 ? -19.383 4.787 1.209 1.00 49.59 170 ILE A CA 1
ATOM 1348 C C . ILE A 1 170 ? -20.564 5.687 0.925 1.00 49.59 170 ILE A C 1
ATOM 1350 O O . ILE A 1 170 ? -20.808 6.034 -0.225 1.00 49.59 170 ILE A O 1
ATOM 1354 N N . ALA A 1 171 ? -21.395 5.852 1.950 1.00 42.72 171 ALA A N 1
ATOM 1355 C CA . ALA A 1 171 ? -22.734 6.392 1.860 1.00 42.72 171 ALA A CA 1
ATOM 1356 C C . ALA A 1 171 ? -22.766 7.649 0.981 1.00 42.72 171 ALA A C 1
ATOM 1358 O O . ALA A 1 171 ? -22.510 8.761 1.434 1.00 42.72 171 ALA A O 1
ATOM 1359 N N . ALA A 1 172 ? -23.138 7.468 -0.285 1.00 39.16 172 ALA A N 1
ATOM 1360 C CA . ALA A 1 172 ? -23.828 8.506 -1.007 1.00 39.16 172 ALA A CA 1
ATOM 1361 C C . ALA A 1 172 ? -25.141 8.734 -0.247 1.00 39.16 172 ALA A C 1
ATOM 1363 O O . ALA A 1 172 ? -25.905 7.797 -0.018 1.00 39.16 172 ALA A O 1
ATOM 1364 N N . ALA A 1 173 ? -25.357 9.987 0.145 1.00 36.56 173 ALA A N 1
ATOM 1365 C CA . ALA A 1 173 ? -26.559 10.513 0.780 1.00 36.56 173 ALA A CA 1
ATOM 1366 C C . ALA A 1 173 ? -26.747 10.190 2.270 1.00 36.56 173 ALA A C 1
ATOM 1368 O O . ALA A 1 173 ? -27.699 9.521 2.660 1.00 36.56 173 ALA A O 1
ATOM 1369 N N . HIS A 1 174 ? -25.929 10.788 3.135 1.00 37.78 174 HIS A N 1
ATOM 1370 C CA . HIS A 1 174 ? -26.495 11.454 4.314 1.00 37.78 174 HIS A CA 1
ATOM 1371 C C . HIS A 1 174 ? -26.257 12.961 4.142 1.00 37.78 174 HIS A C 1
ATOM 1373 O O . HIS A 1 174 ? -25.157 13.346 3.740 1.00 37.78 174 HIS A O 1
ATOM 1379 N N . PRO A 1 175 ? -27.263 13.831 4.362 1.00 41.03 175 PRO A N 1
ATOM 1380 C CA . PRO A 1 175 ? -27.022 15.269 4.390 1.00 41.03 175 PRO A CA 1
ATOM 1381 C C . PRO A 1 175 ? -25.924 15.564 5.421 1.00 41.03 175 PRO A C 1
ATOM 1383 O O . PRO A 1 175 ? -25.867 14.866 6.439 1.00 41.03 175 PRO A O 1
ATOM 1386 N N . PRO A 1 176 ? -25.050 16.562 5.186 1.00 49.44 176 PRO A N 1
ATOM 1387 C CA . PRO A 1 176 ? -23.984 16.886 6.123 1.00 49.44 176 PRO A CA 1
ATOM 1388 C C . PRO A 1 176 ? -24.596 17.099 7.506 1.00 49.44 176 PRO A C 1
ATOM 1390 O O . PRO A 1 176 ? -25.423 17.993 7.704 1.00 49.44 176 PRO A O 1
ATOM 1393 N N . ALA A 1 177 ? -24.232 16.238 8.457 1.00 48.50 177 ALA A N 1
ATOM 1394 C CA . ALA A 1 177 ? -24.689 16.390 9.826 1.00 48.50 177 ALA A CA 1
ATOM 1395 C C . ALA A 1 177 ? -24.218 17.750 10.358 1.00 48.50 177 ALA A C 1
ATOM 1397 O O . ALA A 1 177 ? -23.130 18.229 10.018 1.00 48.50 177 ALA A O 1
ATOM 1398 N N . ARG A 1 178 ? -25.037 18.383 11.206 1.00 46.38 178 ARG A N 1
ATOM 1399 C CA . ARG A 1 178 ? -24.593 19.532 12.000 1.00 46.38 178 ARG A CA 1
ATOM 1400 C C . ARG A 1 178 ? -23.450 19.063 12.899 1.00 46.38 178 ARG A C 1
ATOM 1402 O O . ARG A 1 178 ? -23.696 18.465 13.939 1.00 46.38 178 ARG A O 1
ATOM 1409 N N . ARG A 1 179 ? -22.218 19.306 12.462 1.00 60.28 179 ARG A N 1
ATOM 1410 C CA . ARG A 1 179 ? -21.022 19.129 13.287 1.00 60.28 179 ARG A CA 1
ATOM 1411 C C . ARG A 1 179 ? -20.953 20.262 14.300 1.00 60.28 179 ARG A C 1
ATOM 1413 O O . ARG A 1 179 ? -21.395 21.378 14.008 1.00 60.28 179 ARG A O 1
ATOM 1420 N N . ASP A 1 180 ? -20.400 19.970 15.464 1.00 56.12 180 ASP A N 1
ATOM 1421 C CA . ASP A 1 180 ? -19.965 21.007 16.386 1.00 56.12 180 ASP A CA 1
ATOM 1422 C C . ASP A 1 180 ? -18.919 21.913 15.704 1.00 56.12 180 ASP A C 1
ATOM 1424 O O . ASP A 1 180 ? -18.281 21.560 14.708 1.00 56.12 180 ASP A O 1
ATOM 1428 N N . GLY A 1 181 ? -18.787 23.149 16.183 1.00 59.66 181 GLY A N 1
ATOM 1429 C CA . GLY A 1 181 ? -17.892 24.148 15.585 1.00 59.66 181 GLY A CA 1
ATOM 1430 C C . GLY A 1 181 ? -16.393 23.850 15.748 1.00 59.66 181 GLY A C 1
ATOM 1431 O O . GLY A 1 181 ? -15.583 24.722 15.455 1.00 59.66 181 GLY A O 1
ATOM 1432 N N . THR A 1 182 ? -16.024 22.670 16.253 1.00 69.06 182 THR A N 1
ATOM 1433 C CA . THR A 1 182 ? -14.660 22.278 16.645 1.00 69.06 182 THR A CA 1
ATOM 1434 C C . THR A 1 182 ? -13.980 21.352 15.629 1.00 69.06 182 THR A C 1
ATOM 1436 O O . THR A 1 182 ? -12.749 21.319 15.591 1.00 69.06 182 THR A O 1
ATOM 1439 N N . SER A 1 183 ? -14.736 20.646 14.775 1.00 86.06 183 SER A N 1
ATOM 1440 C CA . SER A 1 183 ? -14.175 19.866 13.659 1.00 86.06 183 SER A CA 1
ATOM 1441 C C . SER A 1 183 ? -13.522 20.789 12.627 1.00 86.06 183 SER A C 1
ATOM 1443 O O . SER A 1 183 ? -14.162 21.696 12.087 1.00 86.06 183 SER A O 1
ATOM 1445 N N . TRP A 1 184 ? -12.273 20.491 12.273 1.00 93.31 184 TRP A N 1
ATOM 1446 C CA . TRP A 1 184 ? -11.566 21.126 11.165 1.00 93.31 184 TRP A CA 1
ATOM 1447 C C . TRP A 1 184 ? -12.299 20.899 9.835 1.00 93.31 184 TRP A C 1
ATOM 1449 O O . TRP A 1 184 ? -12.975 19.881 9.646 1.00 93.31 184 TRP A O 1
ATOM 1459 N N . ARG A 1 185 ? -12.165 21.869 8.925 1.00 92.56 185 ARG A N 1
ATOM 1460 C CA . ARG A 1 185 ? -12.665 21.840 7.545 1.00 92.56 185 ARG A CA 1
ATOM 1461 C C . ARG A 1 185 ? -11.678 22.578 6.630 1.00 92.56 185 ARG A C 1
ATOM 1463 O O . ARG A 1 185 ? -11.058 23.531 7.112 1.00 92.56 185 ARG A O 1
ATOM 1470 N N . PRO A 1 186 ? -11.578 22.205 5.342 1.00 92.31 186 PRO A N 1
ATOM 1471 C CA . PRO A 1 186 ? -10.770 22.939 4.374 1.00 92.31 186 PRO A CA 1
ATOM 1472 C C . PRO A 1 186 ? -11.214 24.402 4.271 1.00 92.31 186 PRO A C 1
ATOM 1474 O O . PRO A 1 186 ? -12.413 24.691 4.214 1.00 92.31 186 PRO A O 1
ATOM 1477 N N . GLY A 1 187 ? -10.247 25.318 4.249 1.00 88.81 187 GLY A N 1
ATOM 1478 C CA . GLY A 1 187 ? -10.481 26.754 4.074 1.00 88.81 187 GLY A CA 1
ATOM 1479 C C . GLY A 1 187 ? -10.574 27.189 2.607 1.00 88.81 187 GLY A C 1
ATOM 1480 O O . GLY A 1 187 ? -10.942 28.331 2.337 1.00 88.81 187 GLY A O 1
ATOM 1481 N N . GLY A 1 188 ? -10.234 26.299 1.668 1.00 86.56 188 GLY A N 1
ATOM 1482 C CA . GLY A 1 188 ? -10.183 26.559 0.226 1.00 86.56 188 GLY A CA 1
ATOM 1483 C C . GLY A 1 188 ? -8.804 26.992 -0.284 1.00 86.56 188 GLY A C 1
ATOM 1484 O O . GLY A 1 188 ? -8.651 27.240 -1.477 1.00 86.56 188 GLY A O 1
ATOM 1485 N N . SER A 1 189 ? -7.802 27.088 0.596 1.00 86.62 189 SER A N 1
ATOM 1486 C CA . SER A 1 189 ? -6.411 27.420 0.251 1.00 86.62 189 SER A CA 1
ATOM 1487 C C . SER A 1 189 ? -5.514 26.187 0.100 1.00 86.62 189 SER A C 1
ATOM 1489 O O . SER A 1 189 ? -4.339 26.313 -0.245 1.00 86.62 189 SER A O 1
ATOM 1491 N N . GLU A 1 190 ? -6.046 24.999 0.378 1.00 90.81 190 GLU A N 1
ATOM 1492 C CA . GLU A 1 190 ? -5.321 23.739 0.334 1.00 90.81 190 GLU A CA 1
ATOM 1493 C C . GLU A 1 190 ? -4.981 23.309 -1.108 1.00 90.81 190 GLU A C 1
ATOM 1495 O O . GLU A 1 190 ? -5.771 23.476 -2.038 1.00 90.81 190 GLU A O 1
ATOM 1500 N N . ASP A 1 191 ? -3.799 22.712 -1.293 1.00 87.56 191 ASP A N 1
ATOM 1501 C CA . ASP A 1 191 ? -3.320 22.208 -2.590 1.00 87.56 191 ASP A CA 1
ATOM 1502 C C . ASP A 1 191 ? -4.061 20.924 -3.005 1.00 87.56 191 ASP A C 1
ATOM 1504 O O . ASP A 1 191 ? -3.603 19.800 -2.789 1.00 87.56 191 ASP A O 1
ATOM 1508 N N . THR A 1 192 ? -5.243 21.086 -3.590 1.00 90.69 192 THR A N 1
ATOM 1509 C CA . THR A 1 192 ? -6.098 19.964 -4.010 1.00 90.69 192 THR A CA 1
ATOM 1510 C C . THR A 1 192 ? -5.447 19.057 -5.058 1.00 90.69 192 THR A C 1
ATOM 1512 O O . THR A 1 192 ? -5.773 17.870 -5.111 1.00 90.69 192 THR A O 1
ATOM 1515 N N . LEU A 1 193 ? -4.492 19.563 -5.850 1.00 92.19 193 LEU A N 1
ATOM 1516 C CA . LEU A 1 193 ? -3.789 18.770 -6.861 1.00 92.19 193 LEU A CA 1
ATOM 1517 C C . LEU A 1 193 ? -2.844 17.750 -6.220 1.00 92.19 193 LEU A C 1
ATOM 1519 O O . LEU A 1 193 ? -2.816 16.598 -6.646 1.00 92.19 193 LEU A O 1
ATOM 1523 N N . ASP A 1 194 ? -2.102 18.145 -5.184 1.00 93.19 194 ASP A N 1
ATOM 1524 C CA . ASP A 1 194 ? -1.231 17.235 -4.425 1.00 93.19 194 ASP A CA 1
ATOM 1525 C C . ASP A 1 194 ? -2.053 16.185 -3.653 1.00 93.19 194 ASP A C 1
ATOM 1527 O O . ASP A 1 194 ? -1.699 15.005 -3.626 1.00 93.19 194 ASP A O 1
ATOM 1531 N N . GLY A 1 195 ? -3.206 16.592 -3.101 1.00 95.44 195 GLY A N 1
ATOM 1532 C CA . GLY A 1 195 ? -4.215 15.695 -2.515 1.00 95.44 195 GLY A CA 1
ATOM 1533 C C . GLY A 1 195 ? -4.707 14.622 -3.481 1.00 95.44 195 GLY A C 1
ATOM 1534 O O . GLY A 1 195 ? -4.670 13.429 -3.169 1.00 95.44 195 GLY A O 1
ATOM 1535 N N . GLU A 1 196 ? -5.135 15.036 -4.671 1.00 96.25 196 GLU A N 1
ATOM 1536 C CA . GLU A 1 196 ? -5.598 14.123 -5.715 1.00 96.25 196 GLU A CA 1
ATOM 1537 C C . GLU A 1 196 ? -4.468 13.217 -6.225 1.00 96.25 196 GLU A C 1
ATOM 1539 O O . GLU A 1 196 ? -4.673 12.016 -6.409 1.00 96.25 196 GLU A O 1
ATOM 1544 N N . ALA A 1 197 ? -3.260 13.758 -6.407 1.00 95.75 197 ALA A N 1
ATOM 1545 C CA . ALA A 1 197 ? -2.102 12.995 -6.861 1.00 95.75 197 ALA A CA 1
ATOM 1546 C C . ALA A 1 197 ? -1.737 11.872 -5.879 1.00 95.75 197 ALA A C 1
ATOM 1548 O O . ALA A 1 197 ? -1.565 10.727 -6.306 1.00 95.75 197 ALA A O 1
ATOM 1549 N N . LEU A 1 198 ? -1.679 12.166 -4.572 1.00 96.25 198 LEU A N 1
ATOM 1550 C CA . LEU A 1 198 ? -1.438 11.139 -3.558 1.00 96.25 198 LEU A CA 1
ATOM 1551 C C . LEU A 1 198 ? -2.567 10.099 -3.551 1.00 96.25 198 LEU A C 1
ATOM 1553 O O . LEU A 1 198 ? -2.301 8.898 -3.516 1.00 96.25 198 LEU A O 1
ATOM 1557 N N . HIS A 1 199 ? -3.826 10.526 -3.660 1.00 96.94 199 HIS A N 1
ATOM 1558 C CA . HIS A 1 199 ? -4.959 9.599 -3.692 1.00 96.94 199 HIS A CA 1
ATOM 1559 C C . HIS A 1 199 ? -4.889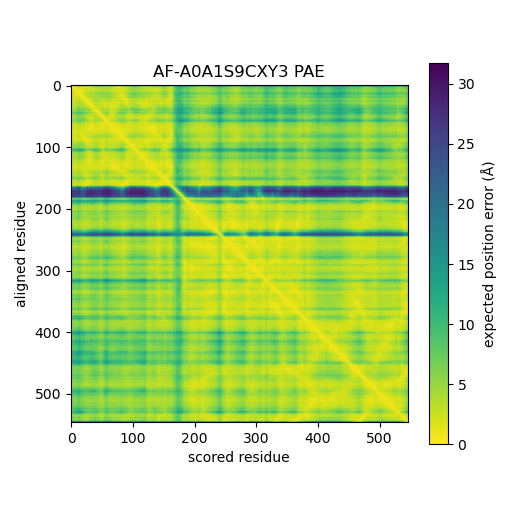 8.614 -4.869 1.00 96.94 199 HIS A C 1
ATOM 1561 O O . HIS A 1 199 ? -5.053 7.410 -4.678 1.00 96.94 199 HIS A O 1
ATOM 1567 N N . ARG A 1 200 ? -4.557 9.091 -6.075 1.00 95.88 200 ARG A N 1
ATOM 1568 C CA . ARG A 1 200 ? -4.369 8.251 -7.281 1.00 95.88 200 ARG A CA 1
ATOM 1569 C C . ARG A 1 200 ? -3.090 7.401 -7.258 1.00 95.88 200 ARG A C 1
ATOM 1571 O O . ARG A 1 200 ? -2.939 6.459 -8.048 1.00 95.88 200 ARG A O 1
ATOM 1578 N N . PHE A 1 201 ? -2.150 7.733 -6.378 1.00 95.94 201 PHE A N 1
ATOM 1579 C CA . PHE A 1 201 ? -0.987 6.900 -6.084 1.00 95.94 201 PHE A CA 1
ATOM 1580 C C . PHE A 1 201 ? -1.323 5.769 -5.097 1.00 95.94 201 PHE A C 1
ATOM 1582 O O . PHE A 1 201 ? -0.753 4.685 -5.191 1.00 95.94 201 PHE A O 1
ATOM 1589 N N . LEU A 1 202 ? -2.283 5.981 -4.194 1.00 96.56 202 LEU A N 1
ATOM 1590 C CA . LEU A 1 202 ? -2.731 4.974 -3.225 1.00 96.56 202 LEU A CA 1
ATOM 1591 C C . LEU A 1 202 ? -3.835 4.061 -3.779 1.00 96.56 202 LEU A C 1
ATOM 1593 O O . LEU A 1 202 ? -3.920 2.903 -3.382 1.00 96.56 202 LEU A O 1
ATOM 1597 N N . TYR A 1 203 ? -4.640 4.548 -4.724 1.00 94.06 203 TYR A N 1
ATOM 1598 C CA . TYR A 1 203 ? -5.713 3.807 -5.390 1.00 94.06 203 TYR A CA 1
ATOM 1599 C C . TYR A 1 203 ? -5.577 3.904 -6.908 1.00 94.06 203 TYR A C 1
ATOM 1601 O O . TYR A 1 203 ? -5.322 4.988 -7.435 1.00 94.06 203 TYR A O 1
ATOM 1609 N N . HIS A 1 204 ? -5.774 2.800 -7.633 1.00 89.25 204 HIS A N 1
ATOM 1610 C CA . HIS A 1 204 ? -5.745 2.807 -9.098 1.00 89.25 204 HIS A CA 1
ATOM 1611 C C . HIS A 1 204 ? -6.771 3.808 -9.644 1.00 89.25 204 HIS A C 1
ATOM 1613 O O . HIS A 1 204 ? -7.968 3.668 -9.424 1.00 89.25 204 HIS A O 1
ATOM 1619 N N . ASP A 1 205 ? -6.278 4.863 -10.299 1.00 87.19 205 ASP A N 1
ATOM 1620 C CA . ASP A 1 205 ? -7.068 5.984 -10.820 1.00 87.19 205 ASP A CA 1
ATOM 1621 C C . ASP A 1 205 ? -7.996 6.676 -9.803 1.00 87.19 205 ASP A C 1
ATOM 1623 O O . ASP A 1 205 ? -8.941 7.365 -10.189 1.00 87.19 205 ASP A O 1
ATOM 1627 N N . GLY A 1 206 ? -7.696 6.542 -8.507 1.00 90.25 206 GLY A N 1
ATOM 1628 C CA . GLY A 1 206 ? -8.513 7.069 -7.412 1.00 90.25 206 GLY A CA 1
ATOM 1629 C C . GLY A 1 206 ? -9.725 6.201 -7.046 1.00 90.25 206 GLY A C 1
ATOM 1630 O O . GLY A 1 206 ? -10.489 6.587 -6.157 1.00 90.25 206 GLY A O 1
ATOM 1631 N N . ASP A 1 207 ? -9.900 5.039 -7.684 1.00 89.69 207 ASP A N 1
ATOM 1632 C CA . ASP A 1 207 ? -10.982 4.094 -7.404 1.00 89.69 207 ASP A CA 1
ATOM 1633 C C . ASP A 1 207 ? -10.793 3.438 -6.032 1.00 89.69 207 ASP A C 1
ATOM 1635 O O . ASP A 1 207 ? -9.911 2.604 -5.823 1.00 89.69 207 ASP A O 1
ATOM 1639 N N . LEU A 1 208 ? -11.682 3.775 -5.097 1.00 90.06 208 LEU A N 1
ATOM 1640 C CA . LEU A 1 208 ? -11.668 3.267 -3.725 1.00 90.06 208 LEU A CA 1
ATOM 1641 C C . LEU A 1 208 ? -11.815 1.745 -3.647 1.00 90.06 208 LEU A C 1
ATOM 1643 O O . LEU A 1 208 ? -11.521 1.152 -2.615 1.00 90.06 208 LEU A O 1
ATOM 1647 N N . THR A 1 209 ? -12.276 1.079 -4.698 1.00 84.25 209 THR A N 1
ATOM 1648 C CA . THR A 1 209 ? -12.370 -0.380 -4.719 1.00 84.25 209 THR A CA 1
ATOM 1649 C C . THR A 1 209 ? -11.027 -1.042 -5.044 1.00 84.25 209 THR A C 1
ATOM 1651 O O . THR A 1 209 ? -10.884 -2.241 -4.812 1.00 84.25 209 THR A O 1
ATOM 1654 N N . ARG A 1 210 ? -10.027 -0.284 -5.517 1.00 86.88 210 ARG A N 1
ATOM 1655 C CA . ARG A 1 210 ? -8.762 -0.800 -6.061 1.00 86.88 210 ARG A CA 1
ATOM 1656 C C . ARG A 1 210 ? -7.536 -0.140 -5.410 1.00 86.88 210 ARG A C 1
ATOM 1658 O O . ARG A 1 210 ? -6.838 0.634 -6.073 1.00 86.88 210 ARG A O 1
ATOM 1665 N N . PRO A 1 211 ? -7.260 -0.399 -4.116 1.00 91.69 211 PRO A N 1
ATOM 1666 C CA . PRO A 1 211 ? -6.026 0.073 -3.490 1.00 91.69 211 PRO A CA 1
ATOM 1667 C C . PRO A 1 211 ? -4.808 -0.512 -4.216 1.00 91.69 211 PRO A C 1
ATOM 1669 O O . PRO A 1 211 ? -4.825 -1.673 -4.627 1.00 91.69 211 PRO A O 1
ATOM 1672 N N . ARG A 1 212 ? -3.747 0.282 -4.385 1.00 91.69 212 ARG A N 1
ATOM 1673 C CA . ARG A 1 212 ? -2.530 -0.172 -5.065 1.00 91.69 212 ARG A CA 1
ATOM 1674 C C . ARG A 1 212 ? -1.792 -1.209 -4.226 1.00 91.69 212 ARG A C 1
ATOM 1676 O O . ARG A 1 212 ? -1.644 -1.077 -3.012 1.00 91.69 212 ARG A O 1
ATOM 1683 N N . ARG A 1 213 ? -1.265 -2.229 -4.899 1.00 87.75 213 ARG A N 1
ATOM 1684 C CA . ARG A 1 213 ? -0.684 -3.423 -4.262 1.00 87.75 213 ARG A CA 1
ATOM 1685 C C . ARG A 1 213 ? 0.499 -3.134 -3.335 1.00 87.75 213 ARG A C 1
ATOM 1687 O O . ARG A 1 213 ? 0.619 -3.796 -2.309 1.00 87.75 213 ARG A O 1
ATOM 1694 N N . TRP A 1 214 ? 1.313 -2.121 -3.641 1.00 92.56 214 TRP A N 1
ATOM 1695 C CA . TRP A 1 214 ? 2.487 -1.765 -2.833 1.00 92.56 214 TRP A CA 1
ATOM 1696 C C . TRP A 1 214 ? 2.135 -1.386 -1.381 1.00 92.56 214 TRP A C 1
ATOM 1698 O O . TRP A 1 214 ? 2.944 -1.607 -0.482 1.00 92.56 214 TRP A O 1
ATOM 1708 N N . CYS A 1 215 ? 0.935 -0.841 -1.136 1.00 94.06 215 CYS A N 1
ATOM 1709 C CA . CYS A 1 215 ? 0.458 -0.481 0.204 1.00 94.06 215 CYS A CA 1
ATOM 1710 C C . CYS A 1 215 ? -0.706 -1.345 0.701 1.00 94.06 215 CYS A C 1
ATOM 1712 O O . CYS A 1 215 ? -0.863 -1.496 1.914 1.00 94.06 215 CYS A O 1
ATOM 1714 N N . ALA A 1 216 ? -1.498 -1.942 -0.197 1.00 92.25 216 ALA A N 1
ATOM 1715 C CA . ALA A 1 216 ? -2.735 -2.639 0.150 1.00 92.25 216 ALA A CA 1
ATOM 1716 C C . ALA A 1 216 ? -2.541 -3.739 1.206 1.00 92.25 216 ALA A C 1
ATOM 1718 O O . ALA A 1 216 ? -3.271 -3.759 2.195 1.00 92.25 216 ALA A O 1
ATOM 1719 N N . SER A 1 217 ? -1.553 -4.626 1.044 1.00 88.12 217 SER A N 1
ATOM 1720 C CA . SER A 1 217 ? -1.323 -5.731 1.989 1.00 88.12 217 SER A CA 1
ATOM 1721 C C . SER A 1 217 ? -0.873 -5.228 3.366 1.00 88.12 217 SER A C 1
ATOM 1723 O O . SER A 1 217 ? -1.356 -5.701 4.394 1.00 88.12 217 SER A O 1
ATOM 1725 N N . SER A 1 218 ? 0.007 -4.224 3.406 1.00 91.19 218 SER A N 1
ATOM 1726 C CA . SER A 1 218 ? 0.534 -3.641 4.650 1.00 91.19 218 SER A CA 1
ATOM 1727 C C . SER A 1 218 ? -0.511 -2.843 5.417 1.00 91.19 218 SER A C 1
ATOM 1729 O O . SER A 1 218 ? -0.598 -2.957 6.641 1.00 91.19 218 SER A O 1
ATOM 1731 N N . THR A 1 219 ? -1.339 -2.066 4.719 1.00 95.12 219 THR A N 1
ATOM 1732 C CA . THR A 1 219 ? -2.512 -1.422 5.321 1.00 95.12 219 THR A CA 1
ATOM 1733 C C . THR A 1 219 ? -3.551 -2.463 5.732 1.00 95.12 219 THR A C 1
ATOM 1735 O O . THR A 1 219 ? -4.124 -2.347 6.809 1.00 95.12 219 THR A O 1
ATOM 1738 N N . GLY A 1 220 ? -3.747 -3.518 4.938 1.00 94.56 220 GLY A N 1
ATOM 1739 C CA . GLY A 1 220 ? -4.629 -4.638 5.263 1.00 94.56 220 GLY A CA 1
ATOM 1740 C C . GLY A 1 220 ? -4.255 -5.322 6.579 1.00 94.56 220 GLY A C 1
ATOM 1741 O O . GLY A 1 220 ? -5.133 -5.560 7.401 1.00 94.56 220 GLY A O 1
ATOM 1742 N N . MET A 1 221 ? -2.966 -5.572 6.823 1.00 93.50 221 MET A N 1
ATOM 1743 C CA . MET A 1 221 ? -2.487 -6.151 8.085 1.00 93.50 221 MET A CA 1
ATOM 1744 C C . MET A 1 221 ? -2.767 -5.240 9.290 1.00 93.50 221 MET A C 1
ATOM 1746 O O . MET A 1 221 ? -3.212 -5.725 10.326 1.00 93.50 221 MET A O 1
ATOM 1750 N N . LEU A 1 222 ? -2.590 -3.923 9.133 1.00 96.81 222 LEU A N 1
ATOM 1751 C CA . LEU A 1 222 ? -2.956 -2.949 10.164 1.00 96.81 222 LEU A CA 1
ATOM 1752 C C . LEU A 1 222 ? -4.464 -2.936 10.428 1.00 96.81 222 LEU A C 1
ATOM 1754 O O . LEU A 1 222 ? -4.892 -3.008 11.575 1.00 96.81 222 LEU A O 1
ATOM 1758 N N . VAL A 1 223 ? -5.276 -2.919 9.372 1.00 97.94 223 VAL A N 1
ATOM 1759 C CA . VAL A 1 223 ? -6.738 -2.971 9.489 1.00 97.94 223 VAL A CA 1
ATOM 1760 C C . VAL A 1 223 ? -7.200 -4.280 10.124 1.00 97.94 223 VAL A C 1
ATOM 1762 O O . VAL A 1 223 ? -8.135 -4.261 10.913 1.00 97.94 223 VAL A O 1
ATOM 1765 N N . HIS A 1 224 ? -6.546 -5.405 9.836 1.00 96.69 224 HIS A N 1
ATOM 1766 C CA . HIS A 1 224 ? -6.857 -6.684 10.469 1.00 96.69 224 HIS A CA 1
ATOM 1767 C C . HIS A 1 224 ? -6.711 -6.612 11.996 1.00 96.69 224 HIS A C 1
ATOM 1769 O O . HIS A 1 224 ? -7.670 -6.926 12.698 1.00 96.69 224 HIS A O 1
ATOM 1775 N N . GLY A 1 225 ? -5.571 -6.120 12.498 1.00 97.19 225 GLY A N 1
ATOM 1776 C CA . GLY A 1 225 ? -5.355 -5.936 13.939 1.00 97.19 225 GLY A CA 1
ATOM 1777 C C . GLY A 1 225 ? -6.374 -4.981 14.570 1.00 97.19 225 GLY A C 1
ATOM 1778 O O . GLY A 1 225 ? -6.938 -5.277 15.623 1.00 97.19 225 GLY A O 1
ATOM 1779 N N . LEU A 1 226 ? -6.697 -3.880 13.879 1.00 98.50 226 LEU A N 1
ATOM 1780 C CA . LEU A 1 226 ? -7.736 -2.945 14.321 1.00 98.50 226 LEU A CA 1
ATOM 1781 C C . LEU A 1 226 ? -9.118 -3.599 14.415 1.00 98.50 226 LEU A C 1
ATOM 1783 O O . LEU A 1 226 ? -9.820 -3.380 15.397 1.00 98.50 226 LEU A O 1
ATOM 1787 N N . LEU A 1 227 ? -9.527 -4.389 13.420 1.00 98.31 227 LEU A N 1
ATOM 1788 C CA . LEU A 1 227 ? -10.832 -5.059 13.420 1.00 98.31 227 LEU A CA 1
ATOM 1789 C C . LEU A 1 227 ? -10.946 -6.067 14.564 1.00 98.31 227 LEU A C 1
ATOM 1791 O O . LEU A 1 227 ? -11.969 -6.079 15.248 1.00 98.31 227 LEU A O 1
ATOM 1795 N N . GLU A 1 228 ? -9.899 -6.859 14.810 1.00 97.31 228 GLU A N 1
ATOM 1796 C CA . GLU A 1 228 ? -9.875 -7.790 15.940 1.00 97.31 228 GLU A CA 1
ATOM 1797 C C . GLU A 1 228 ? -9.948 -7.056 17.285 1.00 97.31 228 GLU A C 1
ATOM 1799 O O . GLU A 1 228 ? -10.677 -7.481 18.184 1.00 97.31 228 GLU A O 1
ATOM 1804 N N . ASP A 1 229 ? -9.235 -5.935 17.445 1.00 97.69 229 ASP A N 1
ATOM 1805 C CA . ASP A 1 229 ? -9.288 -5.176 18.697 1.00 97.69 229 ASP A CA 1
ATOM 1806 C C . ASP A 1 229 ? -10.629 -4.466 18.902 1.00 97.69 229 ASP A C 1
ATOM 1808 O O . ASP A 1 229 ? -11.169 -4.457 20.011 1.00 97.69 229 ASP A O 1
ATOM 1812 N N . ILE A 1 230 ? -11.218 -3.934 17.828 1.00 97.44 230 ILE A N 1
ATOM 1813 C CA . ILE A 1 230 ? -12.574 -3.378 17.842 1.00 97.44 230 ILE A CA 1
ATOM 1814 C C . ILE A 1 230 ? -13.582 -4.451 18.250 1.00 97.44 230 ILE A C 1
ATOM 1816 O O . ILE A 1 230 ? -14.436 -4.177 19.090 1.00 97.44 230 ILE A O 1
ATOM 1820 N N . GLU A 1 231 ? -13.489 -5.664 17.706 1.00 96.06 231 GLU A N 1
ATOM 1821 C CA . GLU A 1 231 ? -14.386 -6.763 18.063 1.00 96.06 231 GLU A CA 1
ATOM 1822 C C . GLU A 1 231 ? -14.247 -7.152 19.541 1.00 96.06 231 GLU A C 1
ATOM 1824 O O . GLU A 1 231 ? -15.242 -7.166 20.270 1.00 96.06 231 GLU A O 1
ATOM 1829 N N . ARG A 1 232 ? -13.014 -7.339 20.035 1.00 94.31 232 ARG A N 1
ATOM 1830 C CA . ARG A 1 232 ? -12.760 -7.611 21.462 1.00 94.31 232 ARG A CA 1
ATOM 1831 C C . ARG A 1 232 ? -13.287 -6.498 22.368 1.00 94.31 232 ARG A C 1
ATOM 1833 O O . ARG A 1 232 ? -13.816 -6.763 23.449 1.00 94.31 232 ARG A O 1
ATOM 1840 N N . ARG A 1 233 ? -13.120 -5.230 21.975 1.00 93.00 233 ARG A N 1
ATOM 1841 C CA . ARG A 1 233 ? -13.633 -4.069 22.724 1.00 93.00 233 ARG A CA 1
ATOM 1842 C C . ARG A 1 233 ? -15.154 -4.008 22.690 1.00 93.00 233 ARG A C 1
ATOM 1844 O O . ARG A 1 233 ? -15.753 -3.777 23.737 1.00 93.00 233 ARG A O 1
ATOM 1851 N N . LEU A 1 234 ? -15.768 -4.289 21.545 1.00 91.69 234 LEU A N 1
ATOM 1852 C CA . LEU A 1 234 ? -17.216 -4.357 21.399 1.00 91.69 234 LEU A CA 1
ATOM 1853 C C . LEU A 1 234 ? -17.812 -5.395 22.351 1.00 91.69 234 LEU A C 1
ATOM 1855 O O . LEU A 1 234 ? -18.722 -5.060 23.105 1.00 91.69 234 LEU A O 1
ATOM 1859 N N . ASP A 1 235 ? -17.262 -6.606 22.398 1.00 87.06 235 ASP A N 1
ATOM 1860 C CA . ASP A 1 235 ? -17.744 -7.653 23.305 1.00 87.06 235 ASP A CA 1
ATOM 1861 C C . ASP A 1 235 ? -17.654 -7.224 24.782 1.00 87.06 235 ASP A C 1
ATOM 1863 O O . ASP A 1 235 ? -18.552 -7.509 25.579 1.00 87.06 235 ASP A O 1
ATOM 1867 N N . ARG A 1 236 ? -16.626 -6.442 25.151 1.00 83.75 236 ARG A N 1
ATOM 1868 C CA . ARG A 1 236 ? -16.517 -5.827 26.488 1.00 83.75 236 ARG A CA 1
ATOM 1869 C C . ARG A 1 236 ? -17.561 -4.734 26.729 1.00 83.75 236 ARG A C 1
ATOM 1871 O O . ARG A 1 236 ? -18.117 -4.679 27.824 1.00 83.75 236 ARG A O 1
ATOM 1878 N N . CYS A 1 237 ? -17.841 -3.879 25.745 1.00 84.31 237 CYS A N 1
ATOM 1879 C CA . CYS A 1 237 ? -18.871 -2.835 25.834 1.00 84.31 237 CYS A CA 1
ATOM 1880 C C . CYS A 1 237 ? -20.289 -3.410 25.964 1.00 84.31 237 CYS A C 1
ATOM 1882 O O . CYS A 1 237 ? -21.165 -2.763 26.535 1.00 84.31 237 CYS A O 1
ATOM 1884 N N . LEU A 1 238 ? -20.520 -4.619 25.450 1.00 83.00 238 LEU A N 1
ATOM 1885 C CA . LEU A 1 238 ? -21.800 -5.321 25.564 1.00 83.00 238 LEU A CA 1
ATOM 1886 C C . LEU A 1 238 ? -22.014 -5.974 26.940 1.00 83.00 238 LEU A C 1
ATOM 1888 O O . LEU A 1 238 ? -23.119 -6.434 27.226 1.00 83.00 238 LEU A O 1
ATOM 1892 N N . ASN A 1 239 ? -21.000 -5.997 27.813 1.00 80.31 239 ASN A N 1
ATOM 1893 C CA . ASN A 1 239 ? -21.139 -6.532 29.162 1.00 80.31 239 ASN A CA 1
ATOM 1894 C C . ASN A 1 239 ? -22.089 -5.648 30.008 1.00 80.31 239 ASN A C 1
ATOM 1896 O O . ASN A 1 239 ? -21.774 -4.477 30.234 1.00 80.31 239 ASN A O 1
ATOM 1900 N N . PRO A 1 240 ? -23.200 -6.190 30.556 1.00 71.50 240 PRO A N 1
ATOM 1901 C CA . PRO A 1 240 ? -24.195 -5.416 31.310 1.00 71.50 240 PRO A CA 1
ATOM 1902 C C . PRO A 1 240 ? -23.659 -4.680 32.545 1.00 71.50 240 PRO A C 1
ATOM 1904 O O . PRO A 1 240 ? -24.293 -3.743 33.020 1.00 71.50 240 PRO A O 1
ATOM 1907 N N . SER A 1 241 ? -22.511 -5.104 33.081 1.00 72.94 241 SER A N 1
ATOM 1908 C CA . SER A 1 241 ? -21.878 -4.478 34.250 1.00 72.94 241 SER A CA 1
ATOM 1909 C C . SER A 1 241 ? -21.130 -3.174 33.936 1.00 72.94 241 SER A C 1
ATOM 1911 O O . SER A 1 241 ? -20.709 -2.475 34.858 1.00 72.94 241 SER A O 1
ATOM 1913 N N . ARG A 1 242 ? -20.946 -2.825 32.654 1.00 67.12 242 ARG A N 1
ATOM 1914 C CA . ARG A 1 242 ? -20.232 -1.619 32.211 1.00 67.12 242 ARG A CA 1
ATOM 1915 C C . ARG A 1 242 ? -21.200 -0.489 31.856 1.00 67.12 242 ARG A C 1
ATOM 1917 O O . ARG A 1 242 ? -22.205 -0.690 31.182 1.00 67.12 242 ARG A O 1
ATOM 1924 N N . THR A 1 243 ? -20.852 0.727 32.272 1.00 60.44 243 THR A N 1
ATOM 1925 C CA . THR A 1 243 ? -21.639 1.947 32.024 1.00 60.44 243 THR A CA 1
ATOM 1926 C C . THR A 1 243 ? -21.269 2.657 30.720 1.00 60.44 243 THR A C 1
ATOM 1928 O O . THR A 1 243 ? -22.120 3.311 30.123 1.00 60.44 243 THR A O 1
ATOM 1931 N N . SER A 1 244 ? -20.024 2.525 30.252 1.00 70.56 244 SER A N 1
ATOM 1932 C CA . SER A 1 244 ? -19.554 3.192 29.032 1.00 70.56 244 SER A CA 1
ATOM 1933 C C . SER A 1 244 ? -19.931 2.406 27.773 1.00 70.56 244 SER A C 1
ATOM 1935 O O . SER A 1 244 ? -19.461 1.287 27.566 1.00 70.56 244 SER A O 1
ATOM 1937 N N . ARG A 1 245 ? -20.770 3.009 26.921 1.00 84.00 245 ARG A N 1
ATOM 1938 C CA . ARG A 1 245 ? -21.180 2.486 25.605 1.00 84.00 245 ARG A CA 1
ATOM 1939 C C . ARG A 1 245 ? -20.556 3.284 24.464 1.00 84.00 245 ARG A C 1
ATOM 1941 O O . ARG A 1 245 ? -21.258 3.701 23.546 1.00 84.00 245 ARG A O 1
ATOM 1948 N N . GLN A 1 246 ? -19.254 3.533 24.537 1.00 90.31 246 GLN A N 1
ATOM 1949 C CA . GLN A 1 246 ? -18.520 4.233 23.487 1.00 90.31 246 GLN A CA 1
ATOM 1950 C C . GLN A 1 246 ? -17.288 3.447 23.053 1.00 90.31 246 GLN A C 1
ATOM 1952 O O . GLN A 1 246 ? -16.729 2.694 23.847 1.00 90.31 246 GLN A O 1
ATOM 1957 N N . LEU A 1 247 ? -16.890 3.651 21.801 1.00 94.31 247 LEU A N 1
ATOM 1958 C CA . LEU A 1 247 ? -15.642 3.155 21.242 1.00 94.31 247 LEU A CA 1
ATOM 1959 C C . LEU A 1 247 ? -15.043 4.259 20.368 1.00 94.31 247 LEU A C 1
ATOM 1961 O O . LEU A 1 247 ? -15.651 4.652 19.370 1.00 94.31 247 LEU A O 1
ATOM 1965 N N . ILE A 1 248 ? -13.888 4.784 20.765 1.00 96.94 248 ILE A N 1
ATOM 1966 C CA . ILE A 1 248 ? -13.269 5.952 20.130 1.00 96.94 248 ILE A CA 1
ATOM 1967 C C . ILE A 1 248 ? -11.890 5.567 19.614 1.00 96.94 248 ILE A C 1
ATOM 1969 O O . ILE A 1 248 ? -11.046 5.104 20.377 1.00 96.94 248 ILE A O 1
ATOM 1973 N N . LEU A 1 249 ? -11.648 5.766 18.322 1.00 98.56 249 LEU A N 1
ATOM 1974 C CA . LEU A 1 249 ? -10.346 5.530 17.704 1.00 98.56 249 LEU A CA 1
ATOM 1975 C C . LEU A 1 249 ? -9.776 6.840 17.162 1.00 98.56 249 LEU A C 1
ATOM 1977 O O . LEU A 1 249 ? -10.532 7.716 16.747 1.00 98.56 249 LEU A O 1
ATOM 1981 N N . ALA A 1 250 ? -8.452 6.946 17.111 1.00 98.69 250 ALA A N 1
ATOM 1982 C CA . ALA A 1 250 ? -7.735 8.079 16.540 1.00 98.69 250 ALA A CA 1
ATOM 1983 C C . ALA A 1 250 ? -6.800 7.635 15.403 1.00 98.69 250 ALA A C 1
ATOM 1985 O O . ALA A 1 250 ? -5.929 6.799 15.628 1.00 98.69 250 ALA A O 1
ATOM 1986 N N . ASP A 1 251 ? -6.964 8.215 14.212 1.00 98.75 251 ASP A N 1
ATOM 1987 C CA . ASP A 1 251 ? -6.047 8.081 13.069 1.00 98.75 251 ASP A CA 1
ATOM 1988 C C . ASP A 1 251 ? -5.074 9.268 13.077 1.00 98.75 251 ASP A C 1
ATOM 1990 O O . ASP A 1 251 ? -5.475 10.407 12.814 1.00 98.75 251 ASP A O 1
ATOM 1994 N N . TYR A 1 252 ? -3.813 9.032 13.437 1.00 98.44 252 TYR A N 1
ATOM 1995 C CA . TYR A 1 252 ? -2.777 10.062 13.441 1.00 98.44 252 TYR A CA 1
ATOM 1996 C C . TYR A 1 252 ? -2.027 10.076 12.112 1.00 98.44 252 TYR A C 1
ATOM 1998 O O . TYR A 1 252 ? -1.388 9.086 11.766 1.00 98.44 252 TYR A O 1
ATOM 2006 N N . GLY A 1 253 ? -2.040 11.225 11.429 1.00 97.31 253 GLY A N 1
ATOM 2007 C CA . GLY A 1 253 ? -1.457 11.427 10.102 1.00 97.31 253 GLY A CA 1
ATOM 2008 C C . GLY A 1 253 ? -2.276 10.736 9.012 1.00 97.31 253 GLY A C 1
ATOM 2009 O O . GLY A 1 253 ? -1.750 9.920 8.259 1.00 97.31 253 GLY A O 1
ATOM 2010 N N . ALA A 1 254 ? -3.573 11.052 8.956 1.00 97.44 254 ALA A N 1
ATOM 2011 C CA . ALA A 1 254 ? -4.545 10.372 8.099 1.00 97.44 254 ALA A CA 1
ATOM 2012 C C . ALA A 1 254 ? -4.220 10.444 6.587 1.00 97.44 254 ALA A C 1
ATOM 2014 O O . ALA A 1 254 ? -4.701 9.618 5.804 1.00 97.44 254 ALA A O 1
ATOM 2015 N N . GLY A 1 255 ? -3.434 11.428 6.143 1.00 96.69 255 GLY A N 1
ATOM 2016 C CA . GLY A 1 255 ? -3.118 11.690 4.745 1.00 96.69 255 GLY A CA 1
ATOM 2017 C C . GLY A 1 255 ? -4.390 11.960 3.946 1.00 96.69 255 GLY A C 1
ATOM 2018 O O . GLY A 1 255 ? -5.195 12.810 4.316 1.00 96.69 255 GLY A O 1
ATOM 2019 N N . THR A 1 256 ? -4.600 11.202 2.865 1.00 97.25 256 THR A N 1
ATOM 2020 C CA . THR A 1 256 ? -5.863 11.200 2.099 1.00 97.25 256 THR A CA 1
ATOM 2021 C C . THR A 1 256 ? -6.920 10.237 2.660 1.00 97.25 256 THR A C 1
ATOM 2023 O O . THR A 1 256 ? -7.987 10.085 2.069 1.00 97.25 256 THR A O 1
ATOM 2026 N N . GLY A 1 257 ? -6.650 9.583 3.795 1.00 96.88 257 GLY A N 1
ATOM 2027 C CA . GLY A 1 257 ? -7.588 8.721 4.516 1.00 96.88 257 GLY A CA 1
ATOM 2028 C C . GLY A 1 257 ? -7.502 7.230 4.184 1.00 96.88 257 GLY A C 1
ATOM 2029 O O . GLY A 1 257 ? -8.461 6.513 4.452 1.00 96.88 257 GLY A O 1
ATOM 2030 N N . LEU A 1 258 ? -6.404 6.732 3.594 1.00 97.06 258 LEU A N 1
ATOM 2031 C CA . LEU A 1 258 ? -6.283 5.328 3.159 1.00 97.06 258 LEU A CA 1
ATOM 2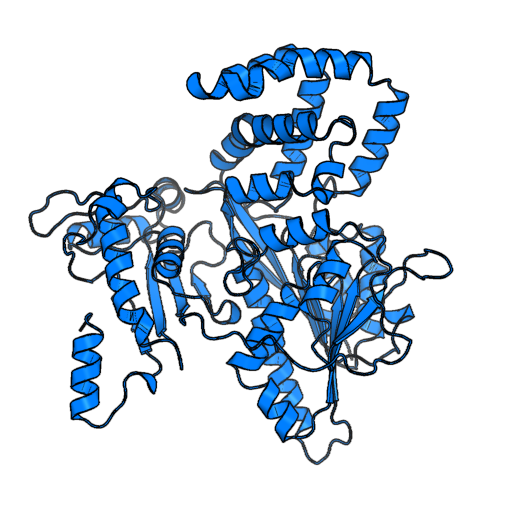032 C C . LEU A 1 258 ? -6.615 4.322 4.275 1.00 97.06 258 LEU A C 1
ATOM 2034 O O . LEU A 1 258 ? -7.477 3.469 4.072 1.00 97.06 258 LEU A O 1
ATOM 2038 N N . ALA A 1 259 ? -5.958 4.417 5.436 1.00 98.00 259 ALA A N 1
ATOM 2039 C CA . ALA A 1 259 ? -6.165 3.470 6.533 1.00 98.00 259 ALA A CA 1
ATOM 2040 C C . ALA A 1 259 ? -7.596 3.542 7.086 1.00 98.00 259 ALA A C 1
ATOM 2042 O O . ALA A 1 259 ? -8.250 2.508 7.209 1.00 98.00 259 ALA A O 1
ATOM 2043 N N . THR A 1 260 ? -8.119 4.753 7.312 1.00 98.00 260 THR A N 1
ATOM 2044 C CA . THR A 1 260 ? -9.520 4.971 7.703 1.00 98.00 260 THR A CA 1
ATOM 2045 C C . THR A 1 260 ? -10.509 4.378 6.681 1.00 98.00 260 THR A C 1
ATOM 2047 O O . THR A 1 260 ? -11.455 3.689 7.063 1.00 98.00 260 THR A O 1
ATOM 2050 N N . LEU A 1 261 ? -10.308 4.600 5.377 1.00 96.56 261 LEU A N 1
ATOM 2051 C CA . LEU A 1 261 ? -11.180 4.078 4.316 1.00 96.56 261 LEU A CA 1
ATOM 2052 C C . LEU A 1 261 ? -11.186 2.545 4.285 1.00 96.56 261 LEU A C 1
ATOM 2054 O O . LEU A 1 261 ? -12.253 1.939 4.171 1.00 96.56 261 LEU A O 1
ATOM 2058 N N . GLU A 1 262 ? -10.016 1.914 4.389 1.00 96.00 262 GLU A N 1
ATOM 2059 C CA . GLU A 1 262 ? -9.904 0.453 4.446 1.00 96.00 262 GLU A CA 1
ATOM 2060 C C . GLU A 1 262 ? -10.495 -0.118 5.744 1.00 96.00 262 GLU A C 1
ATOM 2062 O O . GLU A 1 262 ? -11.171 -1.149 5.702 1.00 96.00 262 GLU A O 1
ATOM 2067 N N . LEU A 1 263 ? -10.347 0.580 6.877 1.00 97.69 263 LEU A N 1
ATOM 2068 C CA . LEU A 1 263 ? -10.994 0.213 8.137 1.00 97.69 263 LEU A CA 1
ATOM 2069 C C . LEU A 1 263 ? -12.521 0.248 8.017 1.00 97.69 263 LEU A C 1
ATOM 2071 O O . LEU A 1 263 ? -13.181 -0.712 8.406 1.00 97.69 263 LEU A O 1
ATOM 2075 N N . ILE A 1 264 ? -13.102 1.302 7.433 1.00 95.50 264 ILE A N 1
ATOM 2076 C CA . ILE A 1 264 ? -14.557 1.404 7.219 1.00 95.50 264 ILE A CA 1
ATOM 2077 C C . ILE A 1 264 ? -15.063 0.258 6.334 1.00 95.50 264 ILE A C 1
ATOM 2079 O O . ILE A 1 264 ? -16.093 -0.349 6.642 1.00 95.50 264 ILE A O 1
ATOM 2083 N N . LYS A 1 265 ? -14.329 -0.086 5.265 1.00 91.81 265 LYS A N 1
ATOM 2084 C CA . LYS A 1 265 ? -14.653 -1.245 4.415 1.00 91.81 265 LYS A CA 1
ATOM 2085 C C . LYS A 1 265 ? -14.617 -2.543 5.221 1.00 91.81 265 LYS A C 1
ATOM 2087 O O . LYS A 1 265 ? -15.536 -3.349 5.097 1.00 91.81 265 LYS A O 1
ATOM 2092 N N . GLY A 1 266 ? -13.604 -2.727 6.067 1.00 93.50 266 GLY A N 1
ATOM 2093 C CA . GLY A 1 266 ? -13.494 -3.870 6.973 1.00 93.50 266 GLY A CA 1
ATOM 2094 C C . GLY A 1 266 ? -14.641 -3.957 7.983 1.00 93.50 266 GLY A C 1
ATOM 2095 O O . GLY A 1 266 ? -15.255 -5.011 8.130 1.00 93.50 266 GLY A O 1
ATOM 2096 N N . LEU A 1 267 ? -14.999 -2.844 8.626 1.00 94.25 267 LEU A N 1
ATOM 2097 C CA . LEU A 1 267 ? -16.109 -2.758 9.585 1.00 94.25 267 LEU A CA 1
ATOM 2098 C C . LEU A 1 267 ? -17.464 -3.091 8.951 1.00 94.25 267 LEU A C 1
ATOM 2100 O O . LEU A 1 267 ? -18.343 -3.648 9.614 1.00 94.25 267 LEU A O 1
ATOM 2104 N N . HIS A 1 268 ? -17.648 -2.730 7.680 1.00 89.44 268 HIS A N 1
ATOM 2105 C CA . HIS A 1 268 ? -18.826 -3.111 6.909 1.00 89.44 268 HIS A CA 1
ATOM 2106 C C . HIS A 1 268 ? -18.809 -4.602 6.556 1.00 89.44 268 HIS A C 1
ATOM 2108 O O . HIS A 1 268 ? -19.796 -5.293 6.798 1.00 89.44 268 HIS A O 1
ATOM 2114 N N . GLU A 1 269 ? -17.689 -5.102 6.027 1.00 87.38 269 GLU A N 1
ATOM 2115 C CA . GLU A 1 269 ? -17.537 -6.492 5.579 1.00 87.38 269 GLU A CA 1
ATOM 2116 C C . GLU A 1 269 ? -17.701 -7.501 6.728 1.00 87.38 269 GLU A C 1
ATOM 2118 O O . GLU A 1 269 ? -18.344 -8.532 6.557 1.00 87.38 269 GLU A O 1
ATOM 2123 N N . THR A 1 270 ? -17.183 -7.173 7.912 1.00 90.38 270 THR A N 1
ATOM 2124 C CA . THR A 1 270 ? -17.313 -7.975 9.145 1.00 90.38 270 THR A CA 1
ATOM 2125 C C . THR A 1 270 ? -18.668 -7.817 9.840 1.00 90.38 270 THR A C 1
ATOM 2127 O O . THR A 1 270 ? -18.988 -8.549 10.776 1.00 90.38 270 THR A O 1
ATOM 2130 N N . GLY A 1 271 ? -19.481 -6.836 9.434 1.00 90.81 271 GLY A N 1
ATOM 2131 C CA . GLY A 1 271 ? -20.743 -6.505 10.097 1.00 90.81 271 GLY A CA 1
ATOM 2132 C C . GLY A 1 271 ? -20.591 -5.825 11.465 1.00 90.81 271 GLY A C 1
ATOM 2133 O O . GLY A 1 271 ? -21.603 -5.568 12.127 1.00 90.81 271 GLY A O 1
ATOM 2134 N N . LEU A 1 272 ? -19.369 -5.483 11.892 1.00 93.50 272 LEU A N 1
ATOM 2135 C CA . LEU A 1 272 ? -19.101 -4.807 13.166 1.00 93.50 272 LEU A CA 1
ATOM 2136 C C . LEU A 1 272 ? -19.826 -3.461 13.267 1.00 93.50 272 LEU A C 1
ATOM 2138 O O . LEU A 1 272 ? -20.404 -3.156 14.310 1.00 93.50 272 LEU A O 1
ATOM 2142 N N . MET A 1 273 ? -19.896 -2.696 12.171 1.00 90.62 273 MET A N 1
ATOM 2143 C CA . MET A 1 273 ? -20.631 -1.424 12.149 1.00 90.62 273 MET A CA 1
ATOM 2144 C C . MET A 1 273 ? -22.121 -1.612 12.473 1.00 90.62 273 MET A C 1
ATOM 2146 O O . MET A 1 273 ? -22.679 -0.909 13.315 1.00 90.62 273 MET A O 1
ATOM 2150 N N . GLN A 1 274 ? -22.766 -2.611 11.862 1.00 89.62 274 GLN A N 1
ATOM 2151 C CA . GLN A 1 274 ? -24.180 -2.909 12.113 1.00 89.62 274 GLN A CA 1
ATOM 2152 C C . GLN A 1 274 ? -24.401 -3.435 13.535 1.00 89.62 274 GLN A C 1
ATOM 2154 O O . GLN A 1 274 ? -25.399 -3.093 14.170 1.00 89.62 274 GLN A O 1
ATOM 2159 N N . ARG A 1 275 ? -23.475 -4.253 14.056 1.00 91.69 275 ARG A N 1
ATOM 2160 C CA . ARG A 1 275 ? -23.516 -4.738 15.445 1.00 91.69 275 ARG A CA 1
ATOM 2161 C C . ARG A 1 275 ? -23.431 -3.579 16.438 1.00 91.69 275 ARG A C 1
ATOM 2163 O O . ARG A 1 275 ? -24.247 -3.533 17.354 1.00 91.69 275 ARG A O 1
ATOM 2170 N N . MET A 1 276 ? -22.509 -2.635 16.244 1.00 92.00 276 MET A N 1
ATOM 2171 C CA . MET A 1 276 ? -22.388 -1.441 17.089 1.00 92.00 276 MET A CA 1
ATOM 2172 C C . MET A 1 276 ? -23.678 -0.613 17.080 1.00 92.00 276 MET A C 1
ATOM 2174 O O . MET A 1 276 ? -24.224 -0.318 18.144 1.00 92.00 276 MET A O 1
ATOM 2178 N N . GLN A 1 277 ? -24.226 -0.335 15.893 1.00 88.12 277 GLN A N 1
ATOM 2179 C CA . GLN A 1 277 ? -25.476 0.417 15.734 1.00 88.12 277 GLN A CA 1
ATOM 2180 C C . GLN A 1 277 ? -26.665 -0.260 16.429 1.00 88.12 277 GLN A C 1
ATOM 2182 O O . GLN A 1 277 ? -27.378 0.385 17.195 1.00 88.12 277 GLN A O 1
ATOM 2187 N N . ARG A 1 278 ? -26.862 -1.571 16.220 1.00 89.81 278 ARG A N 1
ATOM 2188 C CA . ARG A 1 278 ? -27.966 -2.336 16.835 1.00 89.81 278 ARG A CA 1
ATOM 2189 C C . ARG A 1 278 ? -27.910 -2.352 18.360 1.00 89.81 278 ARG A C 1
ATOM 2191 O O . ARG A 1 278 ? -28.952 -2.430 18.999 1.00 89.81 278 ARG A O 1
ATOM 2198 N N . ASN A 1 279 ? -26.712 -2.281 18.934 1.00 89.00 279 ASN A N 1
ATOM 2199 C CA . ASN A 1 279 ? -26.510 -2.294 20.381 1.00 89.00 279 ASN A CA 1
ATOM 2200 C C . ASN A 1 279 ? -26.388 -0.887 20.998 1.00 89.00 279 ASN A C 1
ATOM 2202 O O . ASN A 1 279 ? -26.161 -0.761 22.206 1.00 89.00 279 ASN A O 1
ATOM 2206 N N . GLY A 1 280 ? -26.550 0.170 20.193 1.00 88.06 280 GLY A N 1
ATOM 2207 C CA . GLY A 1 280 ? -26.450 1.555 20.650 1.00 88.06 280 GLY A CA 1
ATOM 2208 C C . GLY A 1 280 ? -25.054 1.928 21.152 1.00 88.06 280 GLY A C 1
ATOM 2209 O O . GLY A 1 280 ? -24.940 2.690 22.110 1.00 88.06 280 GLY A O 1
ATOM 2210 N N . ILE A 1 281 ? -24.001 1.360 20.556 1.00 90.38 281 ILE A N 1
ATOM 2211 C CA . ILE A 1 281 ? -22.613 1.732 20.850 1.00 90.38 281 ILE A CA 1
ATOM 2212 C C . ILE A 1 281 ? -22.270 3.011 20.084 1.00 90.38 281 ILE A C 1
ATOM 2214 O O . ILE A 1 281 ? -22.385 3.059 18.859 1.00 90.38 281 ILE A O 1
ATOM 2218 N N . ASN A 1 282 ? -21.836 4.041 20.807 1.00 90.31 282 ASN A N 1
ATOM 2219 C CA . ASN A 1 282 ? -21.358 5.293 20.235 1.00 90.31 282 ASN A CA 1
ATOM 2220 C C . ASN A 1 282 ? -19.936 5.115 19.684 1.00 90.31 282 ASN A C 1
ATOM 2222 O O . ASN A 1 282 ? -18.959 5.176 20.430 1.00 90.31 282 ASN A O 1
ATOM 2226 N N . PHE A 1 283 ? -19.827 4.872 18.382 1.00 93.75 283 PHE A N 1
ATOM 2227 C CA . PHE A 1 283 ? -18.552 4.738 17.684 1.00 93.75 283 PHE A CA 1
ATOM 2228 C C . PHE A 1 283 ? -18.076 6.092 17.146 1.00 93.75 283 PHE A C 1
ATOM 2230 O O . PHE A 1 283 ? -18.857 6.795 16.502 1.00 93.75 283 PHE A O 1
ATOM 2237 N N . LYS A 1 284 ? -16.803 6.439 17.369 1.00 95.12 284 LYS A N 1
ATOM 2238 C CA . LYS A 1 284 ? -16.161 7.640 16.812 1.00 95.12 284 LYS A CA 1
ATOM 2239 C C . LYS A 1 284 ? -14.780 7.340 16.231 1.00 95.12 284 LYS A C 1
ATOM 2241 O O . LYS A 1 284 ? -14.002 6.595 16.822 1.00 95.12 284 LYS A O 1
ATOM 2246 N N . LEU A 1 285 ? -14.464 7.989 15.114 1.00 97.31 285 LEU A N 1
ATOM 2247 C CA . LEU A 1 285 ? -13.132 8.070 14.521 1.00 97.31 285 LEU A CA 1
ATOM 2248 C C . LEU A 1 285 ? -12.672 9.530 14.527 1.00 97.31 285 LEU A C 1
ATOM 2250 O O . LEU A 1 285 ? -13.322 10.395 13.942 1.00 97.31 285 LEU A O 1
ATOM 2254 N N . LEU A 1 286 ? -11.547 9.795 15.176 1.00 98.12 286 LEU A N 1
ATOM 2255 C CA . LEU A 1 286 ? -10.917 11.107 15.245 1.00 98.12 286 LEU A CA 1
ATOM 2256 C C . LEU A 1 286 ? -9.728 11.120 14.280 1.00 98.12 286 LEU A C 1
ATOM 2258 O O . LEU A 1 286 ? -8.771 10.376 14.476 1.00 98.12 286 LEU A O 1
ATOM 2262 N N . LEU A 1 287 ? -9.780 11.928 13.227 1.00 98.31 287 LEU A N 1
ATOM 2263 C CA . LEU A 1 287 ? -8.715 12.012 12.225 1.00 98.31 287 LEU A CA 1
ATOM 2264 C C . LEU A 1 287 ? -7.849 13.239 12.486 1.00 98.31 287 LEU A C 1
ATOM 2266 O O . LEU A 1 287 ? -8.368 14.353 12.574 1.00 98.31 287 LEU A O 1
ATOM 2270 N N . PHE A 1 288 ? -6.536 13.044 12.555 1.00 98.31 288 PHE A N 1
ATOM 2271 C CA . PHE A 1 288 ? -5.563 14.100 12.806 1.00 98.31 288 PHE A CA 1
ATOM 2272 C C . PHE A 1 288 ? -4.589 14.225 11.642 1.00 98.31 288 PHE A C 1
ATOM 2274 O O . PHE A 1 288 ? -3.953 13.246 11.261 1.00 98.31 288 PHE A O 1
ATOM 2281 N N . ASP A 1 289 ? -4.417 15.434 11.117 1.00 97.69 289 ASP A N 1
ATOM 2282 C CA . ASP A 1 289 ? -3.334 15.738 10.179 1.00 97.69 289 ASP A CA 1
ATOM 2283 C C . ASP A 1 289 ? -3.038 17.246 10.131 1.00 97.69 289 ASP A C 1
ATOM 2285 O O . ASP A 1 289 ? -3.762 18.071 10.698 1.00 97.69 289 ASP A O 1
ATOM 2289 N N . PHE A 1 290 ? -1.960 17.625 9.454 1.00 95.06 290 PHE A N 1
ATOM 2290 C CA . PHE A 1 290 ? -1.681 19.006 9.097 1.00 95.06 290 PHE A CA 1
ATOM 2291 C C . PHE A 1 290 ? -2.677 19.496 8.031 1.00 95.06 290 PHE A C 1
ATOM 2293 O O . PHE A 1 290 ? -2.922 18.794 7.046 1.00 95.06 290 PHE A O 1
ATOM 2300 N N . PRO A 1 291 ? -3.222 20.722 8.161 1.00 93.94 291 PRO A N 1
ATOM 2301 C CA . PRO A 1 291 ? -4.022 21.332 7.106 1.00 93.94 291 PRO A CA 1
ATOM 2302 C C . PRO A 1 291 ? -3.228 21.406 5.800 1.00 93.94 291 PRO A C 1
ATOM 2304 O O . PRO A 1 291 ? -2.143 21.989 5.749 1.00 93.94 291 PRO A O 1
ATOM 2307 N N . GLY A 1 292 ? -3.765 20.805 4.744 1.00 93.94 292 GLY A N 1
ATOM 2308 C CA . GLY A 1 292 ? -3.110 20.716 3.447 1.00 93.94 292 GLY A CA 1
ATOM 2309 C C . GLY A 1 292 ? -3.929 19.901 2.453 1.00 93.94 292 GLY A C 1
ATOM 2310 O O . GLY A 1 292 ? -5.002 19.396 2.779 1.00 93.94 292 GLY A O 1
ATOM 2311 N N . GLY A 1 293 ? -3.404 19.764 1.234 1.00 95.50 293 GLY A N 1
ATOM 2312 C CA . GLY A 1 293 ? -4.075 19.078 0.128 1.00 95.50 293 GLY A CA 1
ATOM 2313 C C . GLY A 1 293 ? -4.493 17.644 0.434 1.00 95.50 293 GLY A C 1
ATOM 2314 O O . GLY A 1 293 ? -5.602 17.227 0.109 1.00 95.50 293 GLY A O 1
ATOM 2315 N N . TRP A 1 294 ? -3.614 16.897 1.104 1.00 96.25 294 TRP A N 1
ATOM 2316 C CA . TRP A 1 294 ? -3.870 15.509 1.481 1.00 96.25 294 TRP A CA 1
ATOM 2317 C C . TRP A 1 294 ? -5.048 15.404 2.456 1.00 96.25 294 TRP A C 1
ATOM 2319 O O . TRP A 1 294 ? -6.006 14.686 2.178 1.00 96.25 294 TRP A O 1
ATOM 2329 N N . PHE A 1 295 ? -5.038 16.196 3.533 1.00 97.25 295 PHE A N 1
ATOM 2330 C CA . PHE A 1 295 ? -6.105 16.170 4.534 1.00 97.25 295 PHE A CA 1
ATOM 2331 C C . PHE A 1 295 ? -7.424 16.762 4.021 1.00 97.25 295 PHE A C 1
ATOM 2333 O O . PHE A 1 295 ? -8.500 16.291 4.388 1.00 97.25 295 PHE A O 1
ATOM 2340 N N . ALA A 1 296 ? -7.364 17.736 3.106 1.00 96.56 296 ALA A N 1
ATOM 2341 C CA . ALA A 1 296 ? -8.541 18.206 2.381 1.00 96.56 296 ALA A CA 1
ATOM 2342 C C . ALA A 1 296 ? -9.158 17.090 1.525 1.00 96.56 296 ALA A C 1
ATOM 2344 O O . ALA A 1 296 ? -10.367 16.884 1.573 1.00 96.56 296 ALA A O 1
ATOM 2345 N N . LYS A 1 297 ? -8.335 16.288 0.836 1.00 96.81 297 LYS A N 1
ATOM 2346 C CA . LYS A 1 297 ? -8.823 15.116 0.100 1.00 96.81 297 LYS A CA 1
ATOM 2347 C C . LYS A 1 297 ? -9.448 14.068 1.027 1.00 96.81 297 LYS A C 1
ATOM 2349 O O . LYS A 1 297 ? -10.485 13.505 0.681 1.00 96.81 297 LYS A O 1
ATOM 2354 N N . ALA A 1 298 ? -8.870 13.825 2.208 1.00 96.81 298 ALA A N 1
ATOM 2355 C CA . ALA A 1 298 ? -9.500 12.972 3.218 1.00 96.81 298 ALA A CA 1
ATOM 2356 C C . ALA A 1 298 ? -10.866 13.527 3.639 1.00 96.81 298 ALA A C 1
ATOM 2358 O O . ALA A 1 298 ? -11.840 12.777 3.688 1.00 96.81 298 ALA A O 1
ATOM 2359 N N . PHE A 1 299 ? -10.958 14.837 3.891 1.00 95.31 299 PHE A N 1
ATOM 2360 C CA . PHE A 1 299 ? -12.224 15.498 4.194 1.00 95.31 299 PHE A CA 1
ATOM 2361 C C . PHE A 1 299 ? -13.246 15.268 3.081 1.00 95.31 299 PHE A C 1
ATOM 2363 O O . PHE A 1 299 ? -14.336 14.784 3.371 1.00 95.31 299 PHE A O 1
ATOM 2370 N N . ASP A 1 300 ? -12.901 15.502 1.817 1.00 93.56 300 ASP A N 1
ATOM 2371 C CA . ASP A 1 300 ? -13.805 15.286 0.681 1.00 93.56 300 ASP A CA 1
ATOM 2372 C C . ASP A 1 300 ? -14.356 13.853 0.622 1.00 93.56 300 ASP A C 1
ATOM 2374 O O . ASP A 1 300 ? -15.542 13.653 0.364 1.00 93.56 300 ASP A O 1
ATOM 2378 N N . LEU A 1 301 ? -13.515 12.856 0.912 1.00 93.12 301 LEU A N 1
ATOM 2379 C CA . LEU A 1 301 ? -13.883 11.439 0.865 1.00 93.12 301 LEU A CA 1
ATOM 2380 C C . LEU A 1 301 ? -14.675 10.964 2.093 1.00 93.12 301 LEU A C 1
ATOM 2382 O O . LEU A 1 301 ? -15.461 10.021 1.988 1.00 93.12 301 LEU A O 1
ATOM 2386 N N . LEU A 1 302 ? -14.450 11.572 3.260 1.00 93.06 302 LEU A N 1
ATOM 2387 C CA . LEU A 1 302 ? -14.890 11.031 4.550 1.00 93.06 302 LEU A CA 1
ATOM 2388 C C . LEU A 1 302 ? -15.875 11.936 5.308 1.00 93.06 302 LEU A C 1
ATOM 2390 O O . LEU A 1 302 ? -16.480 11.494 6.285 1.00 93.06 302 LEU A O 1
ATOM 2394 N N . ASN A 1 303 ? -16.100 13.184 4.882 1.00 90.88 303 ASN A N 1
ATOM 2395 C CA . ASN A 1 303 ? -16.933 14.126 5.641 1.00 90.88 303 ASN A CA 1
ATOM 2396 C C . ASN A 1 303 ? -18.421 13.721 5.747 1.00 90.88 303 ASN A C 1
ATOM 2398 O O . ASN A 1 303 ? -19.121 14.179 6.655 1.00 90.88 303 ASN A O 1
ATOM 2402 N N . ALA A 1 304 ? -18.899 12.839 4.867 1.00 86.88 304 ALA A N 1
ATOM 2403 C CA . ALA A 1 304 ? -20.266 12.323 4.907 1.00 86.88 304 ALA A CA 1
ATOM 2404 C C . ALA A 1 304 ? -20.526 11.375 6.096 1.00 86.88 304 ALA A C 1
ATOM 2406 O O . ALA A 1 304 ? -21.677 11.184 6.493 1.00 86.88 304 ALA A O 1
ATOM 2407 N N . PHE A 1 305 ? -19.482 10.790 6.692 1.00 87.44 305 PHE A N 1
ATOM 2408 C CA . PHE A 1 305 ? -19.628 9.905 7.844 1.00 87.44 305 PHE A CA 1
ATOM 2409 C C . PHE A 1 305 ? -19.773 10.716 9.135 1.00 87.44 305 PHE A C 1
ATOM 2411 O O . PHE A 1 305 ? -18.874 11.449 9.542 1.00 87.44 305 PHE A O 1
ATOM 2418 N N . THR A 1 306 ? -20.910 10.561 9.812 1.00 86.31 306 THR A N 1
ATOM 2419 C CA . THR A 1 306 ? -21.249 11.326 11.025 1.00 86.31 306 THR A CA 1
ATOM 2420 C C . THR A 1 306 ? -20.464 10.907 12.264 1.00 86.31 306 THR A C 1
ATOM 2422 O O . THR A 1 306 ? -20.485 11.615 13.261 1.00 86.31 306 THR A O 1
ATOM 2425 N N . PHE A 1 307 ? -19.808 9.748 12.217 1.00 90.75 307 PHE A N 1
ATOM 2426 C CA . PHE A 1 307 ? -18.928 9.253 13.274 1.00 90.75 307 PHE A CA 1
ATOM 2427 C C . PHE A 1 307 ? -17.469 9.703 13.088 1.00 90.75 307 PHE A C 1
ATOM 2429 O O . PHE A 1 307 ? -16.610 9.227 13.823 1.00 90.75 307 PHE A O 1
ATOM 2436 N N . ILE A 1 308 ? -17.173 10.566 12.105 1.00 93.81 308 ILE A N 1
ATOM 2437 C CA . ILE A 1 308 ? -15.818 11.048 11.809 1.00 93.81 308 ILE A CA 1
ATOM 2438 C C . ILE A 1 308 ? -15.682 12.533 12.151 1.00 93.81 308 ILE A C 1
ATOM 2440 O O . ILE A 1 308 ? -16.310 13.383 11.508 1.00 93.81 308 ILE A O 1
ATOM 2444 N N . ASP A 1 309 ? -14.775 12.827 13.081 1.00 94.81 309 ASP A N 1
ATOM 2445 C CA . ASP A 1 309 ? -14.366 14.177 13.466 1.00 94.81 309 ASP A CA 1
ATOM 2446 C C . ASP A 1 309 ? -12.944 14.458 12.944 1.00 94.81 309 ASP A C 1
ATOM 2448 O O . ASP A 1 309 ? -12.080 13.581 12.954 1.00 94.81 309 ASP A O 1
ATOM 2452 N N . PHE A 1 310 ? -12.694 15.677 12.451 1.00 96.56 310 PHE A N 1
ATOM 2453 C CA . PHE A 1 310 ? -11.407 16.067 11.858 1.00 96.56 310 PHE A CA 1
ATOM 2454 C C . PHE A 1 310 ? -10.705 17.081 12.750 1.00 96.56 310 PHE A C 1
ATOM 2456 O O . PHE A 1 310 ? -11.313 18.058 13.186 1.00 96.56 310 PHE A O 1
ATOM 2463 N N . HIS A 1 311 ? -9.406 16.904 12.956 1.00 96.81 311 HIS A N 1
ATOM 2464 C CA . HIS A 1 311 ? -8.609 17.722 13.853 1.00 96.81 311 HIS A CA 1
ATOM 2465 C C . HIS A 1 311 ? -7.295 18.149 13.196 1.00 96.81 311 HIS A C 1
ATOM 2467 O O . HIS A 1 311 ? -6.526 17.340 12.689 1.00 96.81 311 HIS A O 1
ATOM 2473 N N . SER A 1 312 ? -7.023 19.452 13.235 1.00 95.50 312 SER A N 1
ATOM 2474 C CA . SER A 1 312 ? -5.774 20.016 12.721 1.00 95.50 312 SER A CA 1
ATOM 2475 C C . SER A 1 312 ? -4.621 19.802 13.707 1.00 95.50 312 SER A C 1
ATOM 2477 O O . SER A 1 312 ? -4.720 20.209 14.866 1.00 95.50 312 SER A O 1
ATOM 2479 N N . LEU A 1 313 ? -3.491 19.277 13.236 1.00 96.56 313 LEU A N 1
ATOM 2480 C CA . LEU A 1 313 ? -2.216 19.257 13.969 1.00 96.56 313 LEU A CA 1
ATOM 2481 C C . LEU A 1 313 ? -1.504 20.618 13.971 1.00 96.56 313 LEU A C 1
ATOM 2483 O O . LEU A 1 313 ? -0.459 20.773 14.596 1.00 96.56 313 LEU A O 1
ATOM 2487 N N . THR A 1 314 ? -2.083 21.624 13.317 1.00 95.25 314 THR A N 1
ATOM 2488 C CA . THR A 1 314 ? -1.644 23.019 13.382 1.00 95.25 314 THR A CA 1
ATOM 2489 C C . THR A 1 314 ? -2.649 23.841 14.177 1.00 95.25 314 THR A C 1
ATOM 2491 O O . THR A 1 314 ? -3.855 23.798 13.919 1.00 95.25 314 THR A O 1
ATOM 2494 N N . ASP A 1 315 ? -2.168 24.616 15.138 1.00 91.94 315 ASP A N 1
ATOM 2495 C CA . ASP A 1 315 ? -2.985 25.592 15.840 1.00 91.94 315 ASP A CA 1
ATOM 2496 C C . ASP A 1 315 ? -3.428 26.715 14.878 1.00 91.94 315 ASP A C 1
ATOM 2498 O O . ASP A 1 315 ? -2.570 27.368 14.278 1.00 91.94 315 ASP A O 1
ATOM 2502 N N . PRO A 1 316 ? -4.738 26.971 14.709 1.00 84.69 316 PRO A N 1
ATOM 2503 C CA . PRO A 1 316 ? -5.224 27.927 13.713 1.00 84.69 316 PRO A CA 1
ATOM 2504 C C . PRO A 1 316 ? -4.897 29.388 14.053 1.00 84.69 316 PRO A C 1
ATOM 2506 O O . PRO A 1 316 ? -4.862 30.219 13.150 1.00 84.69 316 PRO A O 1
ATOM 2509 N N . GLY A 1 317 ? -4.659 29.719 15.328 1.00 86.81 317 GLY A N 1
ATOM 2510 C CA . GLY A 1 317 ? -4.338 31.085 15.751 1.00 86.81 317 GLY A CA 1
ATOM 2511 C C . GLY A 1 317 ? -2.845 31.404 15.672 1.00 86.81 317 GLY A C 1
ATOM 2512 O O . GLY A 1 317 ? -2.461 32.510 15.300 1.00 86.81 317 GLY A O 1
ATOM 2513 N N . THR A 1 318 ? -1.994 30.439 16.021 1.00 92.25 318 THR A N 1
ATOM 2514 C CA . THR A 1 318 ? -0.541 30.633 16.155 1.00 92.25 318 THR A CA 1
ATOM 2515 C C . THR A 1 318 ? 0.280 29.982 15.045 1.00 92.25 318 THR A C 1
ATOM 2517 O O . THR A 1 318 ? 1.463 30.295 14.909 1.00 92.25 318 THR A O 1
ATOM 2520 N N . GLY A 1 319 ? -0.300 29.053 14.281 1.00 90.81 319 GLY A N 1
ATOM 2521 C CA . GLY A 1 319 ? 0.405 28.259 13.272 1.00 90.81 319 GLY A CA 1
ATOM 2522 C C . GLY A 1 319 ? 1.382 27.228 13.850 1.00 90.81 319 GLY A C 1
ATOM 2523 O O . GLY A 1 319 ? 2.147 26.623 13.100 1.00 90.81 319 GLY A O 1
ATOM 2524 N N . LYS A 1 320 ? 1.405 27.032 15.176 1.00 94.25 320 LYS A N 1
ATOM 2525 C CA . LYS A 1 320 ? 2.300 26.070 15.831 1.00 94.25 320 LYS A CA 1
ATOM 2526 C C . LYS A 1 320 ? 1.793 24.640 15.669 1.00 94.25 320 LYS A C 1
ATOM 2528 O O . LYS A 1 320 ? 0.589 24.400 15.655 1.00 94.25 320 LYS A O 1
ATOM 2533 N N . ILE A 1 321 ? 2.728 23.697 15.596 1.00 95.06 321 ILE A N 1
ATOM 2534 C CA . ILE A 1 321 ? 2.423 22.263 15.632 1.00 95.06 321 ILE A CA 1
ATOM 2535 C C . ILE A 1 321 ? 1.877 21.908 17.019 1.00 95.06 321 ILE A C 1
ATOM 2537 O O . ILE A 1 321 ? 2.421 22.365 18.025 1.00 95.06 321 ILE A O 1
ATOM 2541 N N . ARG A 1 322 ? 0.827 21.090 17.048 1.00 95.81 322 ARG A N 1
ATOM 2542 C CA . ARG A 1 322 ? 0.186 20.530 18.239 1.00 95.81 322 ARG A CA 1
ATOM 2543 C C . ARG A 1 322 ? 0.357 19.016 18.261 1.00 95.81 322 ARG A C 1
ATOM 2545 O O . ARG A 1 322 ? 0.350 18.372 17.210 1.00 95.81 322 ARG A O 1
ATOM 2552 N N . LEU A 1 323 ? 0.486 18.454 19.453 1.00 96.94 323 LEU A N 1
ATOM 2553 C CA . LEU A 1 323 ? 0.376 17.020 19.691 1.00 96.94 323 LEU A CA 1
ATOM 2554 C C . LEU A 1 323 ? -1.099 16.648 19.903 1.00 96.94 323 LEU A C 1
ATOM 2556 O O . LEU A 1 323 ? -1.931 17.518 20.163 1.00 96.94 323 LEU A O 1
ATOM 2560 N N . ILE A 1 324 ? -1.462 15.367 19.802 1.00 97.00 324 ILE A N 1
ATOM 2561 C CA . ILE A 1 324 ? -2.875 14.976 19.966 1.00 97.00 324 ILE A CA 1
ATOM 2562 C C . ILE A 1 324 ? -3.382 15.209 21.394 1.00 97.00 324 ILE A C 1
ATOM 2564 O O . ILE A 1 324 ? -4.529 15.601 21.576 1.00 97.00 324 ILE A O 1
ATOM 2568 N N . SER A 1 325 ? -2.502 15.091 22.387 1.00 97.38 325 SER A N 1
ATOM 2569 C CA . SER A 1 325 ? -2.748 15.441 23.793 1.00 97.38 325 SER A CA 1
ATOM 2570 C C . SER A 1 325 ? -3.045 16.927 24.023 1.00 97.38 325 SER A C 1
ATOM 2572 O O . SER A 1 325 ? -3.606 17.272 25.057 1.00 97.38 325 SER A O 1
ATOM 2574 N N . ASP A 1 326 ? -2.708 17.808 23.074 1.00 96.00 326 ASP A N 1
ATOM 2575 C CA . ASP A 1 326 ? -3.090 19.227 23.128 1.00 96.00 326 ASP A CA 1
ATOM 2576 C C . ASP A 1 326 ? -4.505 19.466 22.567 1.00 96.00 326 ASP A C 1
ATOM 2578 O O . ASP A 1 326 ? -5.066 20.552 22.720 1.00 96.00 326 ASP A O 1
ATOM 2582 N N . ILE A 1 327 ? -5.059 18.487 21.845 1.00 95.44 327 ILE A N 1
ATOM 2583 C CA . ILE A 1 327 ? -6.288 18.628 21.053 1.00 95.44 327 ILE A CA 1
ATOM 2584 C C . ILE A 1 327 ? -7.458 17.896 21.709 1.00 95.44 327 ILE A C 1
ATOM 2586 O O . ILE A 1 327 ? -8.583 18.397 21.687 1.00 95.44 327 ILE A O 1
ATOM 2590 N N . ILE A 1 328 ? -7.206 16.715 22.271 1.00 96.00 328 ILE A N 1
ATOM 2591 C CA . ILE A 1 328 ? -8.223 15.878 22.907 1.00 96.00 328 ILE A CA 1
ATOM 2592 C C . ILE A 1 328 ? -7.865 15.590 24.362 1.00 96.00 328 ILE A C 1
ATOM 2594 O O . ILE A 1 328 ? -6.709 15.679 24.768 1.00 96.00 328 ILE A O 1
ATOM 2598 N N . ALA A 1 329 ? -8.883 15.258 25.155 1.00 96.06 329 ALA A N 1
ATOM 2599 C CA . ALA A 1 329 ? -8.715 14.985 26.575 1.00 96.06 329 ALA A CA 1
ATOM 2600 C C . ALA A 1 329 ? -7.802 13.762 26.820 1.00 96.06 329 ALA A C 1
ATOM 2602 O O . ALA A 1 329 ? -7.803 12.828 26.008 1.00 96.06 329 ALA A O 1
ATOM 2603 N N . PRO A 1 330 ? -7.060 13.731 27.942 1.00 97.31 330 PRO A N 1
ATOM 2604 C CA . PRO A 1 330 ? -6.326 12.539 28.351 1.00 97.31 330 PRO A CA 1
ATOM 2605 C C . PRO A 1 330 ? -7.290 11.372 28.566 1.00 97.31 330 PRO A C 1
ATOM 2607 O O . PRO A 1 330 ? -8.453 11.594 28.909 1.00 97.31 330 PRO A O 1
ATOM 2610 N N . GLU A 1 331 ? -6.800 10.148 28.362 1.00 96.12 331 GLU A N 1
ATOM 2611 C CA . GLU A 1 331 ? -7.572 8.912 28.549 1.00 96.12 331 GLU A CA 1
ATOM 2612 C C . GLU A 1 331 ? -8.983 9.016 27.952 1.00 96.12 331 GLU A C 1
ATOM 2614 O O . GLU A 1 331 ? -9.990 8.857 28.637 1.00 96.12 331 GLU A O 1
ATOM 2619 N N . SER A 1 332 ? -9.070 9.361 26.668 1.00 95.06 332 SER A N 1
ATOM 2620 C CA . SER A 1 332 ? -10.336 9.549 25.951 1.00 95.06 332 SER A CA 1
ATOM 2621 C C . SER A 1 332 ? -10.489 8.627 24.743 1.00 95.06 332 SER A C 1
ATOM 2623 O O . SER A 1 332 ? -11.596 8.486 24.229 1.00 95.06 332 SER A O 1
ATOM 2625 N N . VAL A 1 333 ? -9.411 7.958 24.325 1.00 97.06 333 VAL A N 1
ATOM 2626 C CA . VAL A 1 333 ? -9.361 7.121 23.120 1.00 97.06 333 VAL A CA 1
ATOM 2627 C C . VAL A 1 333 ? -9.045 5.671 23.480 1.00 97.06 333 VAL A C 1
ATOM 2629 O O . VAL A 1 333 ? -8.215 5.395 24.343 1.00 97.06 333 VAL A O 1
ATOM 2632 N N . ASP A 1 334 ? -9.695 4.730 22.803 1.00 97.56 334 ASP A N 1
ATOM 2633 C CA . ASP A 1 334 ? -9.471 3.294 22.962 1.00 97.56 334 ASP A CA 1
ATOM 2634 C C . ASP A 1 334 ? -8.285 2.787 22.141 1.00 97.56 334 ASP A C 1
ATOM 2636 O O . ASP A 1 334 ? -7.524 1.937 22.611 1.00 97.56 334 ASP A O 1
ATOM 2640 N N . ILE A 1 335 ? -8.154 3.280 20.907 1.00 98.75 335 ILE A N 1
ATOM 2641 C CA . ILE A 1 335 ? -7.102 2.877 19.972 1.00 98.75 335 ILE A CA 1
ATOM 2642 C C . ILE A 1 335 ? -6.563 4.099 19.233 1.00 98.75 335 ILE A C 1
ATOM 2644 O O . ILE A 1 335 ? -7.325 4.847 18.625 1.00 98.75 335 ILE A O 1
ATOM 2648 N N . VAL A 1 336 ? -5.247 4.262 19.217 1.00 98.81 336 VAL A N 1
ATOM 2649 C CA . VAL A 1 336 ? -4.549 5.165 18.300 1.00 98.81 336 VAL A CA 1
ATOM 2650 C C . VAL A 1 336 ? -3.956 4.309 17.190 1.00 98.81 336 VAL A C 1
ATOM 2652 O O . VAL A 1 336 ? -3.429 3.227 17.447 1.00 98.81 336 VAL A O 1
ATOM 2655 N N . TYR A 1 337 ? -4.014 4.771 15.950 1.00 98.81 337 TYR A N 1
ATOM 2656 C CA . TYR A 1 337 ? -3.270 4.148 14.871 1.00 98.81 337 TYR A CA 1
ATOM 2657 C C . TYR A 1 337 ? -2.626 5.170 13.948 1.00 98.81 337 TYR A C 1
ATOM 2659 O O . TYR A 1 337 ? -3.095 6.296 13.830 1.00 98.81 337 TYR A O 1
ATOM 2667 N N . ALA A 1 338 ? -1.509 4.781 13.337 1.00 98.38 338 ALA A N 1
ATOM 2668 C CA . ALA A 1 338 ? -0.723 5.642 12.462 1.00 98.38 338 ALA A CA 1
ATOM 2669 C C . ALA A 1 338 ? -0.178 4.832 11.277 1.00 98.38 338 ALA A C 1
ATOM 2671 O O . ALA A 1 338 ? 0.763 4.045 11.421 1.00 98.38 338 ALA A O 1
ATOM 2672 N N . SER A 1 339 ? -0.766 5.005 10.093 1.00 97.88 339 SER A N 1
ATOM 2673 C CA . SER A 1 339 ? -0.344 4.281 8.889 1.00 97.88 339 SER A CA 1
ATOM 2674 C C . SER A 1 339 ? 0.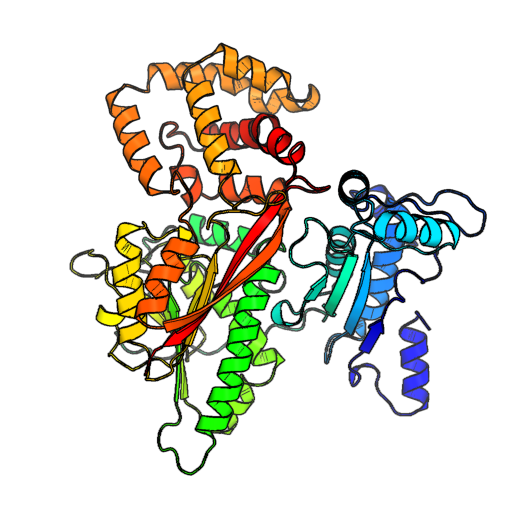555 5.141 8.007 1.00 97.88 339 SER A C 1
ATOM 2676 O O . SER A 1 339 ? 0.151 6.211 7.576 1.00 97.88 339 SER A O 1
ATOM 2678 N N . MET A 1 340 ? 1.766 4.663 7.704 1.00 96.00 340 MET A N 1
ATOM 2679 C CA . MET A 1 340 ? 2.763 5.384 6.899 1.00 96.00 340 MET A CA 1
ATOM 2680 C C . MET A 1 340 ? 3.181 6.748 7.475 1.00 96.00 340 MET A C 1
ATOM 2682 O O . MET A 1 340 ? 3.492 7.666 6.723 1.00 96.00 340 MET A O 1
ATOM 2686 N N . VAL A 1 341 ? 3.251 6.879 8.804 1.00 94.50 341 VAL A N 1
ATOM 2687 C CA . VAL A 1 341 ? 3.526 8.182 9.443 1.00 94.50 341 VAL A CA 1
ATOM 2688 C C . VAL A 1 341 ? 4.875 8.259 10.134 1.00 94.50 341 VAL A C 1
ATOM 2690 O O . VAL A 1 341 ? 5.588 9.242 9.959 1.00 94.50 341 VAL A O 1
ATOM 2693 N N . LEU A 1 342 ? 5.270 7.243 10.910 1.00 94.38 342 LEU A N 1
ATOM 2694 C CA . LEU A 1 342 ? 6.426 7.379 11.812 1.00 94.38 342 LEU A CA 1
ATOM 2695 C C . LEU A 1 342 ? 7.752 7.687 11.093 1.00 94.38 342 LEU A C 1
ATOM 2697 O O . LEU A 1 342 ? 8.607 8.351 11.671 1.00 94.38 342 LEU A O 1
ATOM 2701 N N . HIS A 1 343 ? 7.921 7.274 9.833 1.00 93.62 343 HIS A N 1
ATOM 2702 C CA . HIS A 1 343 ? 9.108 7.618 9.037 1.00 93.62 343 HIS A CA 1
ATOM 2703 C C . HIS A 1 343 ? 9.134 9.067 8.524 1.00 93.62 343 HIS A C 1
ATOM 2705 O O . HIS A 1 343 ? 10.188 9.553 8.121 1.00 93.62 343 HIS A O 1
ATOM 2711 N N . LEU A 1 344 ? 7.994 9.761 8.538 1.00 92.56 344 LEU A N 1
ATOM 2712 C CA . LEU A 1 344 ? 7.891 11.182 8.203 1.00 92.56 344 LEU A CA 1
ATOM 2713 C C . LEU A 1 344 ? 8.166 12.071 9.425 1.00 92.56 344 LEU A C 1
ATOM 2715 O O . LEU A 1 344 ? 8.407 13.270 9.284 1.00 92.56 344 LEU A O 1
ATOM 2719 N N . VAL A 1 345 ? 8.154 11.496 10.632 1.00 93.69 345 VAL A N 1
ATOM 2720 C CA . VAL A 1 345 ? 8.403 12.220 11.879 1.00 93.69 345 VAL A CA 1
ATOM 2721 C C . VAL A 1 345 ? 9.914 12.323 12.118 1.00 93.69 345 VAL A C 1
ATOM 2723 O O . VAL A 1 345 ? 10.600 11.302 12.195 1.00 93.69 345 VAL A O 1
ATOM 2726 N N . PRO A 1 346 ? 10.474 13.537 12.288 1.00 93.19 346 PRO A N 1
ATOM 2727 C CA . PRO A 1 346 ? 11.884 13.688 12.626 1.00 93.19 346 PRO A CA 1
ATOM 2728 C C . PRO A 1 346 ? 12.222 12.939 13.926 1.00 93.19 346 PRO A C 1
ATOM 2730 O O . PRO A 1 346 ? 11.491 13.112 14.903 1.00 93.19 346 PRO A O 1
ATOM 2733 N N . PRO A 1 347 ? 13.355 12.212 14.020 1.00 93.69 347 PRO A N 1
ATOM 2734 C CA . PRO A 1 347 ? 13.677 11.385 15.190 1.00 93.69 347 PRO A CA 1
ATOM 2735 C C . PRO A 1 347 ? 13.564 12.112 16.535 1.00 93.69 347 PRO A C 1
ATOM 2737 O O . PRO A 1 347 ? 13.037 11.572 17.500 1.00 93.69 347 PRO A O 1
ATOM 2740 N N . LYS A 1 348 ? 13.969 13.387 16.583 1.00 94.50 348 LYS A N 1
ATOM 2741 C CA . LYS A 1 348 ? 13.886 14.231 17.786 1.00 94.50 348 LYS A CA 1
ATOM 2742 C C . LYS A 1 348 ? 12.461 14.513 18.286 1.00 94.50 348 LYS A C 1
ATOM 2744 O O . LYS A 1 348 ? 12.309 14.926 19.428 1.00 94.50 348 LYS A O 1
ATOM 2749 N N . ALA A 1 349 ? 11.447 14.367 17.434 1.00 95.44 349 ALA A N 1
ATOM 2750 C CA . ALA A 1 349 ? 10.043 14.619 17.760 1.00 95.44 349 ALA A CA 1
ATOM 2751 C C . ALA A 1 349 ? 9.285 13.338 18.152 1.00 95.44 349 ALA A C 1
ATOM 2753 O O . ALA A 1 349 ? 8.242 13.428 18.794 1.00 95.44 349 ALA A O 1
ATOM 2754 N N . ILE A 1 350 ? 9.823 12.158 17.816 1.00 96.31 350 ILE A N 1
ATOM 2755 C CA . ILE A 1 350 ? 9.196 10.859 18.100 1.00 96.31 350 ILE A CA 1
ATOM 2756 C C . ILE A 1 350 ? 8.920 10.644 19.602 1.00 96.31 350 ILE A C 1
ATOM 2758 O O . ILE A 1 350 ? 7.816 10.202 19.909 1.00 96.31 350 ILE A O 1
ATOM 2762 N N . PRO A 1 351 ? 9.824 10.978 20.553 1.00 97.88 351 PRO A N 1
ATOM 2763 C CA . PRO A 1 351 ? 9.546 10.770 21.977 1.00 97.88 351 PRO A CA 1
ATOM 2764 C C . PRO A 1 351 ? 8.276 11.487 22.457 1.00 97.88 351 PRO A C 1
ATOM 2766 O O . PRO A 1 351 ? 7.388 10.850 23.011 1.00 97.88 351 PRO A O 1
ATOM 2769 N N . ALA A 1 352 ? 8.152 12.786 22.165 1.00 98.00 352 ALA A N 1
ATOM 2770 C CA . ALA A 1 352 ? 6.990 13.581 22.567 1.00 98.00 352 ALA A CA 1
ATOM 2771 C C . ALA A 1 352 ? 5.698 13.109 21.881 1.00 98.00 352 ALA A C 1
ATOM 2773 O O . ALA A 1 352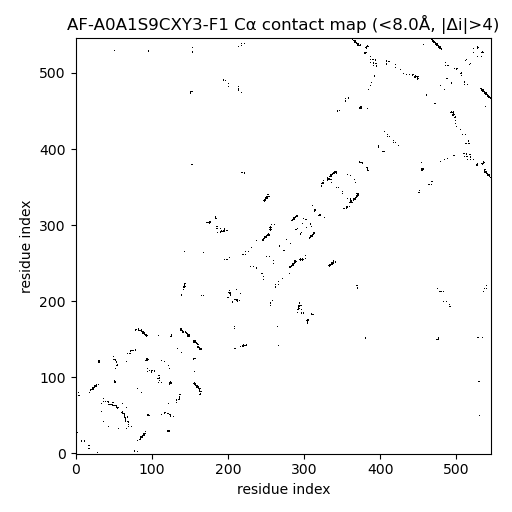 ? 4.624 13.162 22.474 1.00 98.00 352 ALA A O 1
ATOM 2774 N N . LEU A 1 353 ? 5.800 12.624 20.639 1.00 97.81 353 LEU A N 1
ATOM 2775 C CA . LEU A 1 353 ? 4.669 12.037 19.929 1.00 97.81 353 LEU A CA 1
ATOM 2776 C C . LEU A 1 353 ? 4.162 10.761 20.618 1.00 97.81 353 LEU A C 1
ATOM 2778 O O . LEU A 1 353 ? 2.963 10.625 20.841 1.00 97.81 353 LEU A O 1
ATOM 2782 N N . ILE A 1 354 ? 5.071 9.852 20.980 1.00 98.12 354 ILE A N 1
ATOM 2783 C CA . ILE A 1 354 ? 4.739 8.607 21.688 1.00 98.12 354 ILE A CA 1
ATOM 2784 C C . ILE A 1 354 ? 4.119 8.904 23.056 1.00 98.12 354 ILE A C 1
ATOM 2786 O O . ILE A 1 354 ? 3.112 8.291 23.410 1.00 98.12 354 ILE A O 1
ATOM 2790 N N . ASP A 1 355 ? 4.682 9.856 23.806 1.00 98.00 355 ASP A N 1
ATOM 2791 C CA . ASP A 1 355 ? 4.116 10.278 25.090 1.00 98.00 355 ASP A CA 1
ATOM 2792 C C . ASP A 1 355 ? 2.692 10.817 24.909 1.00 98.00 355 ASP A C 1
ATOM 2794 O O . ASP A 1 355 ? 1.782 10.400 25.619 1.00 98.00 355 ASP A O 1
ATOM 2798 N N . SER A 1 356 ? 2.469 11.639 23.881 1.00 98.31 356 SER A N 1
ATOM 2799 C CA . SER A 1 356 ? 1.141 12.155 23.548 1.00 98.31 356 SER A CA 1
ATOM 2800 C C . SER A 1 356 ? 0.127 11.050 23.232 1.00 98.31 356 SER A C 1
ATOM 2802 O O . SER A 1 356 ? -1.020 11.125 23.670 1.00 98.31 356 SER A O 1
ATOM 2804 N N . PHE A 1 357 ? 0.539 10.001 22.511 1.00 98.44 357 PHE A N 1
ATOM 2805 C CA . PHE A 1 357 ? -0.314 8.837 22.247 1.00 98.44 357 PHE A CA 1
ATOM 2806 C C . PHE A 1 357 ? -0.681 8.111 23.539 1.00 98.44 357 PHE A C 1
ATOM 2808 O O . PHE A 1 357 ? -1.850 7.794 23.757 1.00 98.44 357 PHE A O 1
ATOM 2815 N N . ALA A 1 358 ? 0.300 7.878 24.411 1.00 98.25 358 ALA A N 1
ATOM 2816 C CA . ALA A 1 358 ? 0.066 7.237 25.697 1.00 98.25 358 ALA A CA 1
ATOM 2817 C C . ALA A 1 358 ? -0.878 8.067 26.581 1.00 98.25 358 ALA A C 1
ATOM 2819 O O . ALA A 1 358 ? -1.743 7.502 27.248 1.00 98.25 358 ALA A O 1
ATOM 2820 N N . ASP A 1 359 ? -0.751 9.393 26.576 1.00 98.12 359 ASP A N 1
ATOM 2821 C CA . ASP A 1 359 ? -1.534 10.280 27.438 1.00 98.12 359 ASP A CA 1
ATOM 2822 C C . ASP A 1 359 ? -3.025 10.313 27.054 1.00 98.12 359 ASP A C 1
ATOM 2824 O O . ASP A 1 359 ? -3.888 10.341 27.933 1.00 98.12 359 ASP A O 1
ATOM 2828 N N . VAL A 1 360 ? -3.360 10.246 25.759 1.00 98.38 360 VAL A N 1
ATOM 2829 C CA . VAL A 1 360 ? -4.767 10.238 25.302 1.00 98.38 360 VAL A CA 1
ATOM 2830 C C . VAL A 1 360 ? -5.419 8.856 25.333 1.00 98.38 360 VAL A C 1
ATOM 2832 O O . VAL A 1 360 ? -6.647 8.757 25.344 1.00 98.38 360 VAL A O 1
ATOM 2835 N N . LEU A 1 361 ? -4.624 7.785 25.334 1.00 98.44 361 LEU A N 1
ATOM 2836 C CA . LEU A 1 361 ? -5.132 6.419 25.394 1.00 98.44 361 LEU A CA 1
ATOM 2837 C C . LEU A 1 361 ? -5.660 6.087 26.793 1.00 98.44 361 LEU A C 1
ATOM 2839 O O . LEU A 1 361 ? -5.011 6.363 27.802 1.00 98.44 361 LEU A O 1
ATOM 2843 N N . GLN A 1 362 ? -6.822 5.437 26.849 1.00 95.12 362 GLN A N 1
ATOM 2844 C CA . GLN A 1 362 ? -7.346 4.802 28.063 1.00 95.12 362 GLN A CA 1
ATOM 2845 C C . GLN A 1 362 ? -6.322 3.812 28.653 1.00 95.12 362 GLN A C 1
ATOM 2847 O O . GLN A 1 362 ? -5.464 3.310 27.918 1.00 95.12 362 GLN A O 1
ATOM 2852 N N . PRO A 1 363 ? -6.420 3.452 29.946 1.00 92.38 363 PRO A N 1
ATOM 2853 C CA . PRO A 1 363 ? -5.686 2.310 30.487 1.00 92.38 363 PRO A CA 1
ATOM 2854 C C . PRO A 1 363 ? -5.916 1.053 29.633 1.00 92.38 363 PRO A C 1
ATOM 2856 O O . PRO A 1 363 ? -7.056 0.720 29.295 1.00 92.38 363 PRO A O 1
ATOM 2859 N N . HIS A 1 364 ? -4.832 0.371 29.248 1.00 91.44 364 HIS A N 1
ATOM 2860 C CA . HIS A 1 364 ? -4.846 -0.738 28.279 1.00 91.44 364 HIS A CA 1
ATOM 2861 C C . HIS A 1 364 ? -5.409 -0.370 26.887 1.00 91.44 364 HIS A C 1
ATOM 2863 O O . HIS A 1 364 ? -5.964 -1.211 26.169 1.00 91.44 364 HIS A O 1
ATOM 2869 N N . GLY A 1 365 ? -5.313 0.902 26.499 1.00 97.06 365 GLY A N 1
ATOM 2870 C CA . GLY A 1 365 ? -5.534 1.370 25.135 1.00 97.06 365 GLY A CA 1
ATOM 2871 C C . GLY A 1 365 ? -4.470 0.830 24.178 1.00 97.06 365 GLY A C 1
ATOM 2872 O O . GLY A 1 365 ? -3.349 0.547 24.597 1.00 97.06 365 GLY A O 1
ATOM 2873 N N . SER A 1 366 ? -4.813 0.673 22.904 1.00 98.44 366 SER A N 1
ATOM 2874 C CA . SER A 1 366 ? -3.925 0.044 21.915 1.00 98.44 366 SER A CA 1
ATOM 2875 C C . SER A 1 366 ? -3.315 1.080 20.968 1.00 98.44 366 SER A C 1
ATOM 2877 O O . SER A 1 366 ? -3.965 2.062 20.611 1.00 98.44 366 SER A O 1
ATOM 2879 N N . PHE A 1 367 ? -2.083 0.849 20.522 1.00 98.69 367 PHE A N 1
ATOM 2880 C CA . PHE A 1 367 ? -1.420 1.614 19.472 1.00 98.69 367 PHE A CA 1
ATOM 2881 C C . PHE A 1 367 ? -0.979 0.697 18.324 1.00 98.69 367 PHE A C 1
ATOM 2883 O O . PHE A 1 367 ? -0.182 -0.220 18.522 1.00 98.69 367 PHE A O 1
ATOM 2890 N N . TYR A 1 368 ? -1.481 0.974 17.120 1.00 98.69 368 TYR A N 1
ATOM 2891 C CA . TYR A 1 368 ? -1.167 0.232 15.895 1.00 98.69 368 TYR A CA 1
ATOM 2892 C C . TYR A 1 368 ? -0.451 1.123 14.886 1.00 98.69 368 TYR A C 1
ATOM 2894 O O . TYR A 1 368 ? -0.873 2.249 14.631 1.00 98.69 368 TYR A O 1
ATOM 2902 N N . TRP A 1 369 ? 0.600 0.637 14.236 1.00 98.25 369 TRP A N 1
ATOM 2903 C CA . TRP A 1 369 ? 1.269 1.434 13.210 1.00 98.25 369 TRP A CA 1
ATOM 2904 C C . TRP A 1 369 ? 1.905 0.587 12.120 1.00 98.25 369 TRP A C 1
ATOM 2906 O O . TRP A 1 369 ? 2.243 -0.576 12.321 1.00 98.25 369 TRP A O 1
ATOM 2916 N N . ASN A 1 370 ? 2.082 1.182 10.943 1.00 97.56 370 ASN A N 1
ATOM 2917 C CA . ASN A 1 370 ? 2.934 0.621 9.904 1.00 97.56 370 ASN A CA 1
ATOM 2918 C C . ASN A 1 370 ? 3.785 1.709 9.243 1.00 97.56 370 ASN A C 1
ATOM 2920 O O . ASN A 1 370 ? 3.428 2.889 9.237 1.00 97.56 370 ASN A O 1
ATOM 2924 N N . SER A 1 371 ? 4.939 1.325 8.707 1.00 96.62 371 SER A N 1
ATOM 2925 C CA . SER A 1 371 ? 5.859 2.251 8.055 1.00 96.62 371 SER A CA 1
ATOM 2926 C C . SER A 1 371 ? 6.692 1.560 6.968 1.00 96.62 371 SER A C 1
ATOM 2928 O O . SER A 1 371 ? 7.258 0.499 7.232 1.00 96.62 371 SER A O 1
ATOM 2930 N N . PRO A 1 372 ? 6.796 2.149 5.764 1.00 96.50 372 PRO A N 1
ATOM 2931 C CA . PRO A 1 372 ? 7.596 1.620 4.662 1.00 96.50 372 PRO A CA 1
ATOM 2932 C C . PRO A 1 372 ? 9.025 2.197 4.578 1.00 96.50 372 PRO A C 1
ATOM 2934 O O . PRO A 1 372 ? 9.787 1.812 3.692 1.00 96.50 372 PRO A O 1
ATOM 2937 N N . ASP A 1 373 ? 9.396 3.151 5.446 1.00 96.19 373 ASP A N 1
ATOM 2938 C CA . ASP A 1 373 ? 10.722 3.806 5.431 1.00 96.19 373 ASP A CA 1
ATOM 2939 C C . ASP A 1 373 ? 11.445 3.763 6.790 1.00 96.19 373 ASP A C 1
ATOM 2941 O O . ASP A 1 373 ? 12.147 4.696 7.176 1.00 96.19 373 ASP A O 1
ATOM 2945 N N . THR A 1 374 ? 11.265 2.673 7.537 1.00 95.44 374 THR A N 1
ATOM 2946 C CA . THR A 1 374 ? 12.029 2.350 8.755 1.00 95.44 374 THR A CA 1
ATOM 2947 C C . THR A 1 374 ? 13.139 1.350 8.447 1.00 95.44 374 THR A C 1
ATOM 2949 O O . THR A 1 374 ? 12.964 0.438 7.643 1.00 95.44 374 THR A O 1
ATOM 2952 N N . ALA A 1 375 ? 14.303 1.542 9.065 1.00 94.12 375 ALA A N 1
ATOM 2953 C CA . ALA A 1 375 ? 15.488 0.707 8.867 1.00 94.12 375 ALA A CA 1
ATOM 2954 C C . ALA A 1 375 ? 15.727 -0.252 10.047 1.00 94.12 375 ALA A C 1
ATOM 2956 O O . ALA A 1 375 ? 15.214 0.015 11.126 1.00 94.12 375 ALA A O 1
ATOM 2957 N N . PRO A 1 376 ? 16.552 -1.301 9.882 1.00 94.38 376 PRO A N 1
ATOM 2958 C CA . PRO A 1 376 ? 17.130 -1.755 8.619 1.00 94.38 376 PRO A CA 1
ATOM 2959 C C . PRO A 1 376 ? 16.100 -2.492 7.752 1.00 94.38 376 PRO A C 1
ATOM 2961 O O . PRO A 1 376 ? 15.285 -3.266 8.247 1.00 94.38 376 PRO A O 1
ATOM 2964 N N . ALA A 1 377 ? 16.180 -2.296 6.434 1.00 92.94 377 ALA A N 1
ATOM 2965 C CA . ALA A 1 377 ? 15.529 -3.215 5.506 1.00 92.94 377 ALA A CA 1
ATOM 2966 C C . ALA A 1 377 ? 16.218 -4.592 5.564 1.00 92.94 377 ALA A C 1
ATOM 2968 O O . ALA A 1 377 ? 17.383 -4.703 5.956 1.00 92.94 377 ALA A O 1
ATOM 2969 N N . SER A 1 378 ? 15.519 -5.648 5.140 1.00 89.19 378 SER A N 1
ATOM 2970 C CA . SER A 1 378 ? 16.160 -6.955 4.949 1.00 89.19 378 SER A CA 1
ATOM 2971 C C . SER A 1 378 ? 17.161 -6.910 3.788 1.00 89.19 378 SER A C 1
ATOM 2973 O O . SER A 1 378 ? 17.076 -6.033 2.932 1.00 89.19 378 SER A O 1
ATOM 2975 N N . ALA A 1 379 ? 18.050 -7.903 3.696 1.00 87.25 379 ALA A N 1
ATOM 2976 C CA . ALA A 1 379 ? 19.026 -7.996 2.606 1.00 87.25 379 ALA A CA 1
ATOM 2977 C C . ALA A 1 379 ? 18.402 -8.054 1.194 1.00 87.25 379 ALA A C 1
ATOM 2979 O O . ALA A 1 379 ? 19.097 -7.778 0.223 1.00 87.25 379 ALA A O 1
ATOM 2980 N N . HIS A 1 380 ? 17.111 -8.390 1.080 1.00 88.19 380 HIS A N 1
ATOM 2981 C CA . HIS A 1 380 ? 16.403 -8.573 -0.194 1.00 88.19 380 HIS A CA 1
ATOM 2982 C C . HIS A 1 380 ? 15.193 -7.645 -0.338 1.00 88.19 380 HIS A C 1
ATOM 2984 O O . HIS A 1 380 ? 14.246 -7.949 -1.062 1.00 88.19 380 HIS A O 1
ATOM 2990 N N . SER A 1 381 ? 15.195 -6.528 0.383 1.00 93.44 381 SER A N 1
ATOM 2991 C CA . SER A 1 381 ? 14.149 -5.511 0.320 1.00 93.44 381 SER A CA 1
ATOM 2992 C C . SER A 1 381 ? 14.756 -4.127 0.482 1.00 93.44 381 SER A C 1
ATOM 2994 O O . SER A 1 381 ? 15.785 -3.982 1.131 1.00 93.44 381 SER A O 1
ATOM 2996 N N . GLU A 1 382 ? 14.072 -3.109 -0.010 1.00 95.50 382 GLU A N 1
ATOM 2997 C CA . GLU A 1 382 ? 14.440 -1.710 0.172 1.00 95.50 382 GLU A CA 1
ATOM 2998 C C . GLU A 1 382 ? 13.338 -0.959 0.898 1.00 95.50 382 GLU A C 1
ATOM 3000 O O . GLU A 1 382 ? 12.170 -1.328 0.837 1.00 95.50 382 GLU A O 1
ATOM 3005 N N . VAL A 1 383 ? 13.706 0.120 1.571 1.00 96.62 383 VAL A N 1
ATOM 3006 C CA . VAL A 1 383 ? 12.745 1.081 2.117 1.00 96.62 383 VAL A CA 1
ATOM 3007 C C . VAL A 1 383 ? 12.237 2.026 1.016 1.00 96.62 383 VAL A C 1
ATOM 3009 O O . VAL A 1 383 ? 12.977 2.342 0.078 1.00 96.62 383 VAL A O 1
ATOM 3012 N N . ILE A 1 384 ? 10.990 2.499 1.113 1.00 95.94 384 ILE A N 1
ATOM 3013 C CA . ILE A 1 384 ? 10.273 3.165 0.002 1.00 95.94 384 ILE A CA 1
ATOM 3014 C C . ILE A 1 384 ? 10.999 4.377 -0.589 1.00 95.94 384 ILE A C 1
ATOM 3016 O O . ILE A 1 384 ? 10.919 4.616 -1.794 1.00 95.94 384 ILE A O 1
ATOM 3020 N N . HIS A 1 385 ? 11.745 5.138 0.218 1.00 95.38 385 HIS A N 1
ATOM 3021 C CA . HIS A 1 385 ? 12.453 6.323 -0.260 1.00 95.38 385 HIS A CA 1
ATOM 3022 C C . HIS A 1 385 ? 13.921 6.062 -0.615 1.00 95.38 385 HIS A C 1
ATOM 3024 O O . HIS A 1 385 ? 14.639 7.011 -0.943 1.00 95.38 385 HIS A O 1
ATOM 3030 N N . ALA A 1 386 ? 14.399 4.810 -0.612 1.00 95.81 386 ALA A N 1
ATOM 3031 C CA . ALA A 1 386 ? 15.751 4.496 -1.079 1.00 95.81 386 ALA A CA 1
ATOM 3032 C C . ALA A 1 386 ? 15.986 4.942 -2.540 1.00 95.81 386 ALA A C 1
ATOM 3034 O O . ALA A 1 386 ? 16.986 5.637 -2.776 1.00 95.81 386 ALA A O 1
ATOM 3035 N N . PRO A 1 387 ? 15.062 4.698 -3.498 1.00 95.56 387 PRO A N 1
ATOM 3036 C CA . PRO A 1 387 ? 15.182 5.241 -4.850 1.00 95.56 387 PRO A CA 1
ATOM 3037 C C . PRO A 1 387 ? 15.190 6.774 -4.881 1.00 95.56 387 PRO A C 1
ATOM 3039 O O . PRO A 1 387 ? 16.012 7.353 -5.584 1.00 95.56 387 PRO A O 1
ATOM 3042 N N . ASN A 1 388 ? 14.365 7.452 -4.073 1.00 94.50 388 ASN A N 1
ATOM 3043 C CA . ASN A 1 388 ? 14.325 8.922 -4.019 1.00 94.50 388 ASN A CA 1
ATOM 3044 C C . ASN A 1 388 ? 15.638 9.511 -3.475 1.00 94.50 388 ASN A C 1
ATOM 3046 O O . ASN A 1 388 ? 16.165 10.484 -4.023 1.00 94.50 388 ASN A O 1
ATOM 3050 N N . ARG A 1 389 ? 16.213 8.897 -2.432 1.00 94.81 389 ARG A N 1
ATOM 3051 C CA . ARG A 1 389 ? 17.526 9.272 -1.881 1.00 94.81 389 ARG A CA 1
ATOM 3052 C C . ARG A 1 389 ? 18.649 9.066 -2.897 1.00 94.81 389 ARG A C 1
ATOM 3054 O O . ARG A 1 389 ? 19.546 9.903 -2.986 1.00 94.81 389 ARG A O 1
ATOM 3061 N N . ALA A 1 390 ? 18.616 7.982 -3.672 1.00 96.12 390 ALA A N 1
ATOM 3062 C CA . ALA A 1 390 ? 19.584 7.739 -4.741 1.00 96.12 390 ALA A CA 1
ATOM 3063 C C . ALA A 1 390 ? 19.405 8.721 -5.911 1.00 96.12 390 ALA A C 1
ATOM 3065 O O . ALA A 1 390 ? 20.382 9.313 -6.372 1.00 96.12 390 ALA A O 1
ATOM 3066 N N . LEU A 1 391 ? 18.160 8.949 -6.335 1.00 96.12 391 LEU A N 1
ATOM 3067 C CA . LEU A 1 391 ? 17.784 9.910 -7.369 1.00 96.12 391 LEU A CA 1
ATOM 3068 C C . LEU A 1 391 ? 18.297 11.308 -7.036 1.00 96.12 391 LEU A C 1
ATOM 3070 O O . LEU A 1 391 ? 18.869 11.968 -7.896 1.00 96.12 391 LEU A O 1
ATOM 3074 N N . ARG A 1 392 ? 18.175 11.737 -5.780 1.00 94.81 392 ARG A N 1
ATOM 3075 C CA . ARG A 1 392 ? 18.698 13.024 -5.320 1.00 94.81 392 ARG A CA 1
ATOM 3076 C C . ARG A 1 392 ? 20.197 13.183 -5.539 1.00 94.81 392 ARG A C 1
ATOM 3078 O O . ARG A 1 392 ? 20.615 14.242 -6.000 1.00 94.81 392 ARG A O 1
ATOM 3085 N N . ARG A 1 393 ? 20.989 12.151 -5.240 1.00 94.44 393 ARG A N 1
ATOM 3086 C CA . ARG A 1 393 ? 22.445 12.168 -5.463 1.00 94.44 393 ARG A CA 1
ATOM 3087 C C . ARG A 1 393 ? 22.752 12.289 -6.953 1.00 94.44 393 ARG A C 1
ATOM 3089 O O . ARG A 1 393 ? 23.442 13.212 -7.357 1.00 94.44 393 ARG A O 1
ATOM 3096 N N . VAL A 1 394 ? 22.140 11.429 -7.771 1.00 96.06 394 VAL A N 1
ATOM 3097 C CA . VAL A 1 394 ? 22.329 11.436 -9.231 1.00 96.06 394 VAL A CA 1
ATOM 3098 C C . VAL A 1 394 ? 21.907 12.771 -9.850 1.00 96.06 394 VAL A C 1
ATOM 3100 O O . VAL A 1 394 ? 22.578 13.273 -10.746 1.00 96.06 394 VAL A O 1
ATOM 3103 N N . LEU A 1 395 ? 20.808 13.357 -9.379 1.00 95.31 395 LEU A N 1
ATOM 3104 C CA . LEU A 1 395 ? 20.313 14.639 -9.864 1.00 95.31 395 LEU A CA 1
ATOM 3105 C C . LEU A 1 395 ? 21.288 15.774 -9.547 1.00 95.31 395 LEU A C 1
ATOM 3107 O O . LEU A 1 395 ? 21.566 16.584 -10.428 1.00 95.31 395 LEU A O 1
ATOM 3111 N N . LEU A 1 396 ? 21.841 15.815 -8.332 1.00 94.50 396 LEU A N 1
ATOM 3112 C CA . LEU A 1 396 ? 22.885 16.780 -7.980 1.00 94.50 396 LEU A CA 1
ATOM 3113 C C . LEU A 1 396 ? 24.136 16.595 -8.846 1.00 94.50 396 LEU A C 1
ATOM 3115 O O . LEU A 1 396 ? 24.640 17.579 -9.380 1.00 94.50 396 LEU A O 1
ATOM 3119 N N . ASP A 1 397 ? 24.567 15.352 -9.076 1.00 95.38 397 ASP A N 1
ATOM 3120 C CA . ASP A 1 397 ? 25.719 15.054 -9.936 1.00 95.38 397 ASP A CA 1
ATOM 3121 C C . ASP A 1 397 ? 25.497 15.540 -11.378 1.00 95.38 397 ASP A C 1
ATOM 3123 O O . ASP A 1 397 ? 26.410 16.061 -12.017 1.00 95.38 397 ASP A O 1
ATOM 3127 N N . VAL A 1 398 ? 24.279 15.380 -11.903 1.00 95.31 398 VAL A N 1
ATOM 3128 C CA . VAL A 1 398 ? 23.896 15.839 -13.246 1.00 95.31 398 VAL A CA 1
ATOM 3129 C C . VAL A 1 398 ? 23.808 17.361 -13.316 1.00 95.31 398 VAL A C 1
ATOM 3131 O O . VAL A 1 398 ? 24.198 17.940 -14.330 1.00 95.31 398 VAL A O 1
ATOM 3134 N N . ILE A 1 399 ? 23.352 18.033 -12.256 1.00 93.81 399 ILE A N 1
ATOM 3135 C CA . ILE A 1 399 ? 23.421 19.497 -12.164 1.00 93.81 399 ILE A CA 1
ATOM 3136 C C . ILE A 1 399 ? 24.882 19.957 -12.145 1.00 93.81 399 ILE A C 1
ATOM 3138 O O . ILE A 1 399 ? 25.206 20.931 -12.815 1.00 93.81 399 ILE A O 1
ATOM 3142 N N . ASP A 1 400 ? 25.775 19.249 -11.460 1.00 92.00 400 ASP A N 1
ATOM 3143 C CA . ASP A 1 400 ? 27.161 19.694 -11.271 1.00 92.00 400 ASP A CA 1
ATOM 3144 C C . ASP A 1 400 ? 28.088 19.331 -12.437 1.00 92.00 400 ASP A C 1
ATOM 3146 O O . ASP A 1 400 ? 29.060 20.036 -12.696 1.00 92.00 400 ASP A O 1
ATOM 3150 N N . THR A 1 401 ? 27.784 18.258 -13.172 1.00 91.19 401 THR A N 1
ATOM 3151 C CA . THR A 1 401 ? 28.680 17.699 -14.193 1.00 91.19 401 THR A CA 1
ATOM 3152 C C . THR A 1 401 ? 27.959 17.487 -15.522 1.00 91.19 401 THR A C 1
ATOM 3154 O O . THR A 1 401 ? 27.112 16.606 -15.660 1.00 91.19 401 THR A O 1
ATOM 3157 N N . GLU A 1 402 ? 28.348 18.234 -16.557 1.00 87.44 402 GLU A N 1
ATOM 3158 C CA . GLU A 1 402 ? 27.744 18.119 -17.893 1.00 87.44 402 GLU A CA 1
ATOM 3159 C C . GLU A 1 402 ? 27.923 16.725 -18.512 1.00 87.44 402 GLU A C 1
ATOM 3161 O O . GLU A 1 402 ? 26.958 16.127 -18.993 1.00 87.44 402 GLU A O 1
ATOM 3166 N N . LEU A 1 403 ? 29.129 16.155 -18.416 1.00 92.19 403 LEU A N 1
ATOM 3167 C CA . LEU A 1 403 ? 29.425 14.814 -18.926 1.00 92.19 403 LEU A CA 1
ATOM 3168 C C . LEU A 1 403 ? 28.505 13.747 -18.313 1.00 92.19 403 LEU A C 1
ATOM 3170 O O . LEU A 1 403 ? 28.139 12.782 -18.986 1.00 92.19 403 LEU A O 1
ATOM 3174 N N . ARG A 1 404 ? 28.093 13.929 -17.052 1.00 94.06 404 ARG A N 1
ATOM 3175 C CA . ARG A 1 404 ? 27.210 12.989 -16.361 1.00 94.06 404 ARG A CA 1
ATOM 3176 C C . ARG A 1 404 ? 25.846 12.904 -17.037 1.00 94.06 404 ARG A C 1
ATOM 3178 O O . ARG A 1 404 ? 25.318 11.805 -17.177 1.00 94.06 404 ARG A O 1
ATOM 3185 N N . MET A 1 405 ? 25.309 14.027 -17.515 1.00 94.00 405 MET A N 1
ATOM 3186 C CA . MET A 1 405 ? 24.047 14.044 -18.259 1.00 94.00 405 MET A CA 1
ATOM 3187 C C . MET A 1 405 ? 24.142 13.220 -19.549 1.00 94.00 405 MET A C 1
ATOM 3189 O O . MET A 1 405 ? 23.281 12.387 -19.828 1.00 94.00 405 MET A O 1
ATOM 3193 N N . LEU A 1 406 ? 25.218 13.410 -20.317 1.00 92.38 406 LEU A N 1
ATOM 3194 C CA . LEU A 1 406 ? 25.441 12.690 -21.575 1.00 92.38 406 LEU A CA 1
ATOM 3195 C C . LEU A 1 406 ? 25.590 11.177 -21.352 1.00 92.38 406 LEU A C 1
ATOM 3197 O O . LEU A 1 406 ? 25.080 10.382 -22.140 1.00 92.38 406 LEU A O 1
ATOM 3201 N N . GLN A 1 407 ? 26.231 10.773 -20.251 1.00 94.56 407 GLN A N 1
ATOM 3202 C CA . GLN A 1 407 ? 26.339 9.367 -19.850 1.00 94.56 407 GLN A CA 1
ATOM 3203 C C . GLN A 1 407 ? 24.990 8.728 -19.507 1.00 94.56 407 GLN A C 1
ATOM 3205 O O . GLN A 1 407 ? 24.823 7.533 -19.730 1.00 94.56 407 GLN A O 1
ATOM 3210 N N . VAL A 1 408 ? 24.040 9.478 -18.941 1.00 95.12 408 VAL A N 1
ATOM 3211 C CA . VAL A 1 408 ? 22.692 8.944 -18.689 1.00 95.12 408 VAL A CA 1
ATOM 3212 C C . VAL A 1 408 ? 21.916 8.845 -20.001 1.00 95.12 408 VAL A C 1
ATOM 3214 O O . VAL A 1 408 ? 21.315 7.812 -20.281 1.00 95.12 408 VAL A O 1
ATOM 3217 N N . LEU A 1 409 ? 21.978 9.876 -20.851 1.00 94.62 409 LEU A N 1
ATOM 3218 C CA . LEU A 1 409 ? 21.299 9.877 -22.153 1.00 94.62 409 LEU A CA 1
ATOM 3219 C C . LEU A 1 409 ? 21.766 8.743 -23.074 1.00 94.62 409 LEU A C 1
ATOM 3221 O O . LEU A 1 409 ? 20.970 8.222 -23.855 1.00 94.62 409 LEU A O 1
ATOM 3225 N N . SER A 1 410 ? 23.029 8.317 -22.973 1.00 94.75 410 SER A N 1
ATOM 3226 C CA . SER A 1 410 ? 23.536 7.190 -23.764 1.00 94.75 410 SER A CA 1
ATOM 3227 C C . SER A 1 410 ? 22.871 5.852 -23.411 1.00 94.75 410 SER A C 1
ATOM 3229 O O . SER A 1 410 ? 22.839 4.962 -24.262 1.00 94.75 410 SER A O 1
ATOM 3231 N N . LYS A 1 411 ? 22.280 5.729 -22.213 1.00 95.56 411 LYS A N 1
ATOM 3232 C CA . LYS A 1 411 ? 21.530 4.545 -21.755 1.00 95.56 411 LYS A CA 1
ATOM 3233 C C . LYS A 1 411 ? 20.084 4.512 -22.248 1.00 95.56 411 LYS A C 1
ATOM 3235 O O . LYS A 1 411 ? 19.444 3.469 -22.168 1.00 95.56 411 LYS A O 1
ATOM 3240 N N . VAL A 1 412 ? 19.564 5.633 -22.750 1.00 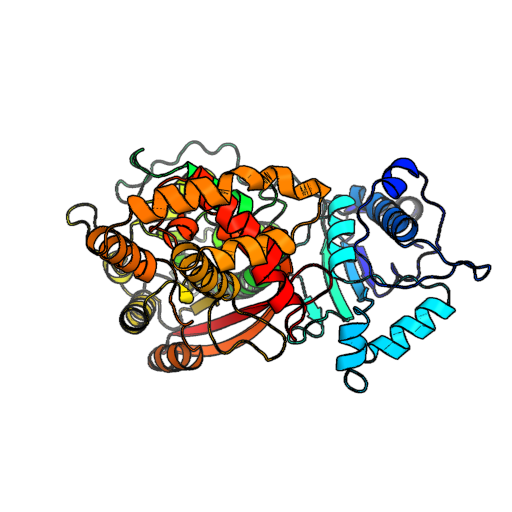96.06 412 VAL A N 1
ATOM 3241 C CA . VAL A 1 412 ? 18.191 5.720 -23.259 1.00 96.06 412 VAL A CA 1
ATOM 3242 C C . VAL A 1 412 ? 18.110 5.045 -24.637 1.00 96.06 412 VAL A C 1
ATOM 3244 O O . VAL A 1 412 ? 18.964 5.333 -25.491 1.00 96.06 412 VAL A O 1
ATOM 3247 N N . PRO A 1 413 ? 17.100 4.190 -24.891 1.00 95.69 413 PRO A N 1
ATOM 3248 C CA . PRO A 1 413 ? 16.822 3.631 -26.213 1.00 95.69 413 PRO A CA 1
ATOM 3249 C C . PRO A 1 413 ? 16.695 4.711 -27.294 1.00 95.69 413 PRO A C 1
ATOM 3251 O O . PRO A 1 413 ? 16.168 5.795 -27.042 1.00 95.69 413 PRO A O 1
ATOM 3254 N N . LEU A 1 414 ? 17.201 4.435 -28.501 1.00 93.00 414 LEU A N 1
ATOM 3255 C CA . LEU A 1 414 ? 17.304 5.429 -29.581 1.00 93.00 414 LEU A CA 1
ATOM 3256 C C . LEU A 1 414 ? 15.954 6.060 -29.952 1.00 93.00 414 LEU A C 1
ATOM 3258 O O . LEU A 1 414 ? 15.886 7.267 -30.164 1.00 93.00 414 LEU A O 1
ATOM 3262 N N . ASP A 1 415 ? 14.895 5.257 -29.973 1.00 94.50 415 ASP A N 1
ATOM 3263 C CA . ASP A 1 415 ? 13.510 5.648 -30.247 1.00 94.50 415 ASP A CA 1
ATOM 3264 C C . ASP A 1 415 ? 12.903 6.549 -29.158 1.00 94.50 415 ASP A C 1
ATOM 3266 O O . ASP A 1 415 ? 11.973 7.304 -29.429 1.00 94.50 415 ASP A O 1
ATOM 3270 N N . GLN A 1 416 ? 13.462 6.536 -27.944 1.00 94.06 416 GLN A N 1
ATOM 3271 C CA . GLN A 1 416 ? 12.973 7.319 -26.803 1.00 94.06 416 GLN A CA 1
ATOM 3272 C C . GLN A 1 416 ? 13.823 8.560 -26.503 1.00 94.06 416 GLN A C 1
ATOM 3274 O O . GLN A 1 416 ? 13.381 9.455 -25.781 1.00 94.06 416 GLN A O 1
ATOM 3279 N N . ARG A 1 417 ? 15.031 8.671 -27.075 1.00 91.69 417 ARG A N 1
ATOM 3280 C CA . ARG A 1 417 ? 15.944 9.809 -26.837 1.00 91.69 417 ARG A CA 1
ATOM 3281 C C . ARG A 1 417 ? 15.347 11.163 -27.210 1.00 91.69 417 ARG A C 1
ATOM 3283 O O . ARG A 1 417 ? 15.673 12.157 -26.564 1.00 91.69 417 ARG A O 1
ATOM 3290 N N . GLY A 1 418 ? 14.464 11.206 -28.210 1.00 93.31 418 GLY A N 1
ATOM 3291 C CA . GLY A 1 418 ? 13.807 12.440 -28.650 1.00 93.31 418 GLY A CA 1
ATOM 3292 C C . GLY A 1 418 ? 13.042 13.154 -27.529 1.00 93.31 418 GLY A C 1
ATOM 3293 O O . GLY A 1 418 ? 13.058 14.380 -27.473 1.00 93.31 418 GLY A O 1
ATOM 3294 N N . ALA A 1 419 ? 12.467 12.404 -26.581 1.00 93.81 419 ALA A N 1
ATOM 3295 C CA . ALA A 1 419 ? 11.723 12.959 -25.447 1.00 93.81 419 ALA A CA 1
ATOM 3296 C C . ALA A 1 419 ? 12.596 13.756 -24.454 1.00 93.81 419 ALA A C 1
ATOM 3298 O O . ALA A 1 419 ? 12.064 14.496 -23.627 1.00 93.81 419 ALA A O 1
ATOM 3299 N N . PHE A 1 420 ? 13.923 13.606 -24.533 1.00 95.94 420 PHE A N 1
ATOM 3300 C CA . PHE A 1 420 ? 14.896 14.183 -23.602 1.00 95.94 420 PHE A CA 1
ATOM 3301 C C . PHE A 1 420 ? 15.928 15.093 -24.287 1.00 95.94 420 PHE A C 1
ATOM 3303 O O . PHE A 1 420 ? 16.911 15.493 -23.660 1.00 95.94 420 PHE A O 1
ATOM 3310 N N . ALA A 1 421 ? 15.739 15.403 -25.574 1.00 93.00 421 ALA A N 1
ATOM 3311 C CA . ALA A 1 421 ? 16.724 16.116 -26.388 1.00 93.00 421 ALA A CA 1
ATOM 3312 C C . ALA A 1 421 ? 16.981 17.565 -25.924 1.00 93.00 421 ALA A C 1
ATOM 3314 O O . ALA A 1 421 ? 18.074 18.088 -26.133 1.00 93.00 421 ALA A O 1
ATOM 3315 N N . ASP A 1 422 ? 16.007 18.201 -25.267 1.00 95.12 422 ASP A N 1
ATOM 3316 C CA . ASP A 1 422 ? 16.098 19.562 -24.723 1.00 95.12 422 ASP A CA 1
ATOM 3317 C C . ASP A 1 422 ? 16.850 19.638 -23.382 1.00 95.12 422 ASP A C 1
ATOM 3319 O O . ASP A 1 422 ? 17.310 20.713 -22.984 1.00 95.12 422 ASP A O 1
ATOM 3323 N N . LEU A 1 423 ? 17.001 18.513 -22.674 1.00 95.50 423 LEU A N 1
ATOM 3324 C CA . LEU A 1 423 ? 17.530 18.497 -21.310 1.00 95.50 423 LEU A CA 1
ATOM 3325 C C . LEU A 1 423 ? 18.970 19.014 -21.168 1.00 95.50 423 LEU A C 1
ATOM 3327 O O . LEU A 1 423 ? 19.205 19.755 -20.212 1.00 95.50 423 LEU A O 1
ATOM 3331 N N . PRO A 1 424 ? 19.935 18.696 -22.059 1.00 94.94 424 PRO A N 1
ATOM 3332 C CA . PRO A 1 424 ? 21.288 19.244 -21.949 1.00 94.94 424 PRO A CA 1
ATOM 3333 C C . PRO A 1 424 ? 21.310 20.777 -21.945 1.00 94.94 424 PRO A C 1
ATOM 3335 O O . PRO A 1 424 ? 21.949 21.377 -21.078 1.00 94.94 424 PRO A O 1
ATOM 3338 N N . GLN A 1 425 ? 20.555 21.408 -22.852 1.00 94.94 425 GLN A N 1
ATOM 3339 C CA . GLN A 1 425 ? 20.484 22.865 -22.945 1.00 94.94 425 GLN A CA 1
ATOM 3340 C C . GLN A 1 425 ? 19.772 23.469 -21.728 1.00 94.94 425 GLN A C 1
ATOM 3342 O O . GLN A 1 425 ? 20.301 24.385 -21.103 1.00 94.94 425 GLN A O 1
ATOM 3347 N N . ARG A 1 426 ? 18.622 22.912 -21.323 1.00 95.94 426 ARG A N 1
ATOM 3348 C CA . ARG A 1 426 ? 17.882 23.391 -20.139 1.00 95.94 426 ARG A CA 1
ATOM 3349 C C . ARG A 1 426 ? 18.698 23.271 -18.850 1.00 95.94 426 ARG A C 1
ATOM 3351 O O . ARG A 1 426 ? 18.629 24.150 -17.994 1.00 95.94 426 ARG A O 1
ATOM 3358 N N . LEU A 1 427 ? 19.512 22.222 -18.711 1.00 95.31 427 LEU A N 1
ATOM 3359 C CA . LEU A 1 427 ? 20.446 22.084 -17.590 1.00 95.31 427 LEU A CA 1
ATOM 3360 C C . LEU A 1 427 ? 21.585 23.109 -17.646 1.00 95.31 427 LEU A C 1
ATOM 3362 O O . LEU A 1 427 ? 21.985 23.619 -16.602 1.00 95.31 427 LEU A O 1
ATOM 3366 N N . ALA A 1 428 ? 22.107 23.435 -18.831 1.00 94.38 428 ALA A N 1
ATOM 3367 C CA . ALA A 1 428 ? 23.102 24.498 -18.977 1.00 94.38 428 ALA A CA 1
ATOM 3368 C C . ALA A 1 428 ? 22.533 25.866 -18.558 1.00 94.38 428 ALA A C 1
ATOM 3370 O O . ALA A 1 428 ? 23.207 26.639 -17.875 1.00 94.38 428 ALA A O 1
ATOM 3371 N N . ASP A 1 429 ? 21.277 26.145 -18.902 1.00 94.94 429 ASP A N 1
ATOM 3372 C CA . ASP A 1 429 ? 20.571 27.364 -18.495 1.00 94.94 429 ASP A CA 1
ATOM 3373 C C . ASP A 1 429 ? 20.347 27.396 -16.978 1.00 94.94 429 ASP A C 1
ATOM 3375 O O . ASP A 1 429 ? 20.648 28.397 -16.321 1.00 94.94 429 ASP A O 1
ATOM 3379 N N . LEU A 1 430 ? 19.921 26.266 -16.401 1.00 95.19 430 LEU A N 1
ATOM 3380 C CA . LEU A 1 430 ? 19.771 26.109 -14.959 1.00 95.19 430 LEU A CA 1
ATOM 3381 C C . LEU A 1 430 ? 21.080 26.419 -14.224 1.00 95.19 430 LEU A C 1
ATOM 3383 O O . LEU A 1 430 ? 21.071 27.256 -13.323 1.00 95.19 430 LEU A O 1
ATOM 3387 N N . ARG A 1 431 ? 22.204 25.809 -14.632 1.00 94.12 431 ARG A N 1
ATOM 3388 C CA . ARG A 1 431 ? 23.529 26.025 -14.015 1.00 94.12 431 ARG A CA 1
ATOM 3389 C C . ARG A 1 431 ? 23.938 27.494 -14.012 1.00 94.12 431 ARG A C 1
ATOM 3391 O O . ARG A 1 431 ? 24.484 27.965 -13.021 1.00 94.12 431 ARG A O 1
ATOM 3398 N N . ARG A 1 432 ? 23.649 28.229 -15.091 1.00 93.50 432 ARG A N 1
ATOM 3399 C CA . ARG A 1 432 ? 23.934 29.672 -15.180 1.00 93.50 432 ARG A CA 1
ATOM 3400 C C . ARG A 1 432 ? 23.083 30.502 -14.215 1.00 93.50 432 ARG A C 1
ATOM 3402 O O . ARG A 1 432 ? 23.534 31.545 -13.757 1.00 93.50 432 ARG A O 1
ATOM 3409 N N . SER A 1 433 ? 21.868 30.049 -13.912 1.00 92.75 433 SER A N 1
ATOM 3410 C CA . SER A 1 433 ? 20.917 30.763 -13.047 1.00 92.75 433 SER A CA 1
ATOM 3411 C C . SER A 1 433 ? 20.975 30.368 -11.561 1.00 92.75 433 SER A C 1
ATOM 3413 O O . SER A 1 433 ? 20.494 31.114 -10.700 1.00 92.75 433 SER A O 1
ATOM 3415 N N . LEU A 1 434 ? 21.532 29.195 -11.246 1.00 94.62 434 LEU A N 1
ATOM 3416 C CA . LEU A 1 434 ? 21.556 28.617 -9.904 1.00 94.62 434 LEU A CA 1
ATOM 3417 C C . LEU A 1 434 ? 22.776 29.118 -9.117 1.00 94.62 434 LEU A C 1
ATOM 3419 O O . LEU A 1 434 ? 23.821 28.470 -9.077 1.00 94.62 434 LEU A O 1
ATOM 3423 N N . THR A 1 435 ? 22.639 30.279 -8.474 1.00 94.88 435 THR A N 1
ATOM 3424 C CA . THR A 1 435 ? 23.702 30.836 -7.618 1.00 94.88 435 THR A CA 1
ATOM 3425 C C . THR A 1 435 ? 23.935 29.976 -6.365 1.00 94.88 435 THR A C 1
ATOM 3427 O O . THR A 1 435 ? 23.028 29.242 -5.944 1.00 94.88 435 THR A O 1
ATOM 3430 N N . PRO A 1 436 ? 25.114 30.071 -5.716 1.00 95.19 436 PRO A N 1
ATOM 3431 C CA . PRO A 1 436 ? 25.389 29.364 -4.463 1.00 95.19 436 PRO A CA 1
ATOM 3432 C C . PRO A 1 436 ? 24.340 29.617 -3.371 1.00 95.19 436 PRO A C 1
ATOM 3434 O O . PRO A 1 436 ? 23.928 28.684 -2.681 1.00 95.19 436 PRO A O 1
ATOM 3437 N N . GLU A 1 437 ? 23.843 30.848 -3.250 1.00 95.94 437 GLU A N 1
ATOM 3438 C CA . GLU A 1 437 ? 22.830 31.239 -2.264 1.00 95.94 437 GLU A CA 1
ATOM 3439 C C . GLU A 1 437 ? 21.480 30.584 -2.570 1.00 95.94 437 GLU A C 1
ATOM 3441 O O . GLU A 1 437 ? 20.862 29.987 -1.684 1.00 95.94 437 GLU A O 1
ATOM 3446 N N . ARG A 1 438 ? 21.035 30.629 -3.836 1.00 94.31 438 ARG A N 1
ATOM 3447 C CA . ARG A 1 438 ? 19.796 29.962 -4.271 1.00 94.31 438 ARG A CA 1
ATOM 3448 C C . ARG A 1 438 ? 19.872 28.460 -4.025 1.00 94.31 438 ARG A C 1
ATOM 3450 O O . ARG A 1 438 ? 18.922 27.872 -3.507 1.00 94.31 438 ARG A O 1
ATOM 3457 N N . ARG A 1 439 ? 21.018 27.848 -4.330 1.00 94.88 439 ARG A N 1
ATOM 3458 C CA . ARG A 1 439 ? 21.262 26.423 -4.091 1.00 94.88 439 ARG A CA 1
ATOM 3459 C C . ARG A 1 439 ? 21.244 26.077 -2.604 1.00 94.88 439 ARG A C 1
ATOM 3461 O O . ARG A 1 439 ? 20.650 25.070 -2.229 1.00 94.88 439 ARG A O 1
ATOM 3468 N N . ALA A 1 440 ? 21.835 26.908 -1.746 1.00 94.88 440 ALA A N 1
ATOM 3469 C CA . ALA A 1 440 ? 21.806 26.703 -0.299 1.00 94.88 440 ALA A CA 1
ATOM 3470 C C . ALA A 1 440 ? 20.370 26.740 0.256 1.00 94.88 440 ALA A C 1
ATOM 3472 O O . ALA A 1 440 ? 19.987 25.873 1.045 1.00 94.88 440 ALA A O 1
ATOM 3473 N N . VAL A 1 441 ? 19.546 27.687 -0.208 1.00 94.56 441 VAL A N 1
ATOM 3474 C CA . VAL A 1 441 ? 18.121 27.769 0.158 1.00 94.56 441 VAL A CA 1
ATOM 3475 C C . VAL A 1 441 ? 17.346 26.548 -0.344 1.00 94.56 441 VAL A C 1
ATOM 3477 O O . VAL A 1 441 ? 16.575 25.956 0.417 1.00 94.56 441 VAL A O 1
ATOM 3480 N N . ALA A 1 442 ? 17.559 26.139 -1.598 1.00 93.19 442 ALA A N 1
ATOM 3481 C CA . ALA A 1 442 ? 16.940 24.946 -2.172 1.00 93.19 442 ALA A CA 1
ATOM 3482 C C . ALA A 1 442 ? 17.285 23.683 -1.370 1.00 93.19 442 ALA A C 1
ATOM 3484 O O . ALA A 1 442 ? 16.382 22.939 -0.975 1.00 93.19 442 ALA A O 1
ATOM 3485 N N . LYS A 1 443 ? 18.568 23.499 -1.037 1.00 91.75 443 LYS A N 1
ATOM 3486 C CA . LYS A 1 443 ? 19.049 22.389 -0.213 1.00 91.75 443 LYS A CA 1
ATOM 3487 C C . LYS A 1 443 ? 18.399 22.372 1.171 1.00 91.75 443 LYS A C 1
ATOM 3489 O O . LYS A 1 443 ? 17.874 21.340 1.575 1.00 91.75 443 LYS A O 1
ATOM 3494 N N . ALA A 1 444 ? 18.352 23.510 1.863 1.00 91.44 444 ALA A N 1
ATOM 3495 C CA . ALA A 1 444 ? 17.733 23.604 3.186 1.00 91.44 444 ALA A CA 1
ATOM 3496 C C . ALA A 1 444 ? 16.229 23.267 3.177 1.00 91.44 444 ALA A C 1
ATOM 3498 O O . ALA A 1 444 ? 15.693 22.783 4.176 1.00 91.44 444 ALA A O 1
ATOM 3499 N N . ARG A 1 445 ? 15.528 23.523 2.062 1.00 90.19 445 ARG A N 1
ATOM 3500 C CA . ARG A 1 445 ? 14.126 23.117 1.879 1.00 90.19 445 ARG A CA 1
ATOM 3501 C C . ARG A 1 445 ? 13.994 21.628 1.560 1.00 90.19 445 ARG A C 1
ATOM 3503 O O . ARG A 1 445 ? 13.100 20.987 2.108 1.00 90.19 445 ARG A O 1
ATOM 3510 N N . ALA A 1 446 ? 14.866 21.093 0.703 1.00 87.81 446 ALA A N 1
ATOM 3511 C CA . ALA A 1 446 ? 14.884 19.678 0.335 1.00 87.81 446 ALA A CA 1
ATOM 3512 C C . ALA A 1 446 ? 15.161 18.777 1.549 1.00 87.81 446 ALA A C 1
ATOM 3514 O O . ALA A 1 446 ? 14.436 17.813 1.773 1.00 87.81 446 ALA A O 1
ATOM 3515 N N . ASP A 1 447 ? 16.125 19.149 2.395 1.00 86.06 447 ASP A N 1
ATOM 3516 C CA . ASP A 1 447 ? 16.518 18.383 3.589 1.00 86.06 447 ASP A CA 1
ATOM 3517 C C . ASP A 1 447 ? 15.384 18.250 4.640 1.00 86.06 447 ASP A C 1
ATOM 3519 O O . ASP A 1 447 ? 15.516 17.491 5.597 1.00 86.06 447 ASP A O 1
ATOM 3523 N N . LYS A 1 448 ? 14.256 18.960 4.464 1.00 85.50 448 LYS A N 1
ATOM 3524 C CA . LYS A 1 448 ? 13.049 18.861 5.306 1.00 85.50 448 LYS A CA 1
ATOM 3525 C C . LYS A 1 448 ? 11.965 17.918 4.766 1.00 85.50 448 LYS A C 1
ATOM 3527 O O . LYS A 1 448 ? 11.006 17.684 5.488 1.00 85.50 448 LYS A O 1
ATOM 3532 N N . GLN A 1 449 ? 12.057 17.451 3.516 1.00 84.88 449 GLN A N 1
ATOM 3533 C CA . GLN A 1 449 ? 10.965 16.708 2.861 1.00 84.88 449 GLN A CA 1
ATOM 3534 C C . GLN A 1 449 ? 11.050 15.201 3.110 1.00 84.88 449 GLN A C 1
ATOM 3536 O O . GLN A 1 449 ? 10.097 14.593 3.576 1.00 84.88 449 GLN A O 1
ATOM 3541 N N . ILE A 1 450 ? 12.204 14.608 2.798 1.00 82.94 450 ILE A N 1
ATOM 3542 C CA . ILE A 1 450 ? 12.484 13.182 2.976 1.00 82.94 450 ILE A CA 1
ATOM 3543 C C . ILE A 1 450 ? 13.701 13.082 3.882 1.00 82.94 450 ILE A C 1
ATOM 3545 O O . ILE A 1 450 ? 14.721 13.734 3.628 1.00 82.94 450 ILE A O 1
ATOM 3549 N N . LEU A 1 451 ? 13.614 12.252 4.923 1.00 81.25 451 LEU A N 1
ATOM 3550 C CA . LEU A 1 451 ? 14.758 12.001 5.788 1.00 81.25 451 LEU A CA 1
ATOM 3551 C C . LEU A 1 451 ? 15.904 11.403 4.963 1.00 81.25 451 LEU A C 1
ATOM 3553 O O . LEU A 1 451 ? 15.752 10.404 4.251 1.00 81.25 451 LEU A O 1
ATOM 3557 N N . ALA A 1 452 ? 17.079 12.027 5.069 1.00 84.75 452 ALA A N 1
ATOM 3558 C CA . ALA A 1 452 ? 18.273 11.592 4.349 1.00 84.75 452 ALA A CA 1
ATOM 3559 C C . ALA A 1 452 ? 18.689 10.161 4.723 1.00 84.75 452 ALA A C 1
ATOM 3561 O O . ALA A 1 452 ? 19.284 9.457 3.905 1.00 84.75 452 ALA A O 1
ATOM 3562 N N . VAL A 1 453 ? 18.355 9.739 5.943 1.00 90.38 453 VAL A N 1
ATOM 3563 C CA . VAL A 1 453 ? 18.541 8.385 6.455 1.00 90.38 453 VAL A CA 1
ATOM 3564 C C . VAL A 1 453 ? 17.227 7.954 7.115 1.00 90.38 453 VAL A C 1
ATOM 3566 O O . VAL A 1 453 ? 16.678 8.743 7.886 1.00 90.38 453 VAL A O 1
ATOM 3569 N N . PRO A 1 454 ? 16.715 6.748 6.817 1.00 94.00 454 PRO A N 1
ATOM 3570 C CA . PRO A 1 454 ? 15.536 6.207 7.490 1.00 94.00 454 PRO A CA 1
ATOM 3571 C C . PRO A 1 454 ? 15.781 6.034 8.995 1.00 94.00 454 PRO A C 1
ATOM 3573 O O . PRO A 1 454 ? 16.886 5.689 9.422 1.00 94.00 454 PRO A O 1
ATOM 3576 N N . THR A 1 455 ? 14.746 6.250 9.806 1.00 95.38 455 THR A N 1
ATOM 3577 C CA . THR A 1 455 ? 14.822 6.056 11.262 1.00 95.38 455 THR A CA 1
ATOM 3578 C C . THR A 1 455 ? 14.953 4.559 11.589 1.00 95.38 455 THR A C 1
ATOM 3580 O O . THR A 1 455 ? 14.169 3.768 11.056 1.00 95.38 455 THR A O 1
ATOM 3583 N N . PRO A 1 456 ? 15.898 4.146 12.458 1.00 96.44 456 PRO A N 1
ATOM 3584 C CA . PRO A 1 456 ? 15.988 2.760 12.919 1.00 96.44 456 PRO A CA 1
ATOM 3585 C C . PRO A 1 456 ? 14.737 2.335 13.697 1.00 96.44 456 PRO A C 1
ATOM 3587 O O . PRO A 1 456 ? 14.276 3.066 14.577 1.00 96.44 456 PRO A O 1
ATOM 3590 N N . VAL A 1 457 ? 14.202 1.152 13.406 1.00 96.06 457 VAL A N 1
ATOM 3591 C CA . VAL A 1 457 ? 13.041 0.589 14.102 1.00 96.06 457 VAL A CA 1
ATOM 3592 C C . VAL A 1 457 ? 13.358 0.333 15.569 1.00 96.06 457 VAL A C 1
ATOM 3594 O O . VAL A 1 457 ? 12.526 0.623 16.420 1.00 96.06 457 VAL A O 1
ATOM 3597 N N . GLU A 1 458 ? 14.583 -0.081 15.891 1.00 95.81 458 GLU A N 1
ATOM 3598 C CA . GLU A 1 458 ? 15.022 -0.345 17.263 1.00 95.81 458 GLU A CA 1
ATOM 3599 C C . GLU A 1 458 ? 15.016 0.936 18.112 1.00 95.81 458 GLU A C 1
ATOM 3601 O O . GLU A 1 458 ? 14.766 0.899 19.316 1.00 95.81 458 GLU A O 1
ATO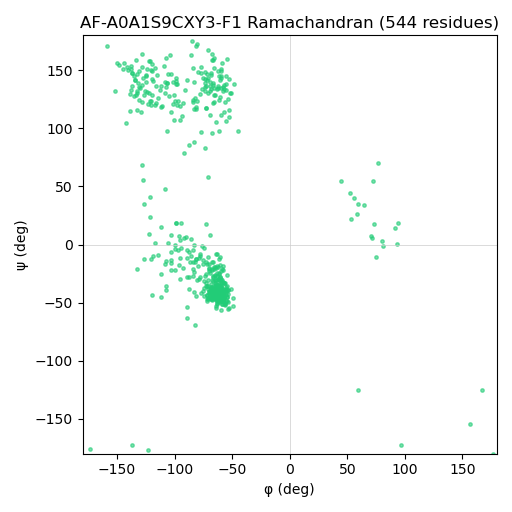M 3606 N N . TYR A 1 459 ? 15.251 2.096 17.486 1.00 96.81 459 TYR A N 1
ATOM 3607 C CA . TYR A 1 459 ? 15.120 3.386 18.162 1.00 96.81 459 TYR A CA 1
ATOM 3608 C C . TYR A 1 459 ? 13.656 3.693 18.500 1.00 96.81 459 TYR A C 1
ATOM 3610 O O . TYR A 1 459 ? 13.367 4.124 19.615 1.00 96.81 459 TYR A O 1
ATOM 3618 N N . ILE A 1 460 ? 12.735 3.453 17.561 1.00 96.88 460 ILE A N 1
ATOM 3619 C CA . ILE A 1 460 ? 11.292 3.642 17.778 1.00 96.88 460 ILE A CA 1
ATOM 3620 C C . ILE A 1 460 ? 10.792 2.667 18.852 1.00 96.88 460 ILE A C 1
ATOM 3622 O O . ILE A 1 460 ? 10.119 3.087 19.791 1.00 96.88 460 ILE A O 1
ATOM 3626 N N . GLU A 1 461 ? 11.173 1.394 18.762 1.00 95.88 461 GLU A N 1
ATOM 3627 C CA . GLU A 1 461 ? 10.810 0.351 19.723 1.00 95.88 461 GLU A CA 1
ATOM 3628 C C . GLU A 1 461 ? 11.322 0.679 21.132 1.00 95.88 461 GLU A C 1
ATOM 3630 O O . GLU A 1 461 ? 10.554 0.655 22.090 1.00 95.88 461 GLU A O 1
ATOM 3635 N N . GLY A 1 462 ? 12.586 1.093 21.271 1.00 96.94 462 GLY A N 1
ATOM 3636 C CA . GLY A 1 462 ? 13.145 1.492 22.564 1.00 96.94 462 GLY A CA 1
ATOM 3637 C C . GLY A 1 462 ? 12.442 2.697 23.206 1.00 96.94 462 GLY A C 1
ATOM 3638 O O . GLY A 1 462 ? 12.483 2.856 24.428 1.00 96.94 462 GLY A O 1
ATOM 3639 N N . LEU A 1 463 ? 11.791 3.554 22.411 1.00 97.31 463 LEU A N 1
ATOM 3640 C CA . LEU A 1 463 ? 10.938 4.630 22.920 1.00 97.31 463 LEU A CA 1
ATOM 3641 C C . LEU A 1 463 ? 9.541 4.125 23.293 1.00 97.31 463 LEU A C 1
ATOM 3643 O O . LEU A 1 463 ? 9.054 4.477 24.366 1.00 97.31 463 LEU A O 1
ATOM 3647 N N . LEU A 1 464 ? 8.922 3.294 22.448 1.00 97.44 464 LEU A N 1
ATOM 3648 C CA . LEU A 1 464 ? 7.602 2.709 22.703 1.00 97.44 464 LEU A CA 1
ATOM 3649 C C . LEU A 1 464 ? 7.600 1.867 23.983 1.00 97.44 464 LEU A C 1
ATOM 3651 O O . LEU A 1 464 ? 6.729 2.069 24.826 1.00 97.44 464 LEU A O 1
ATOM 3655 N N . ASN A 1 465 ? 8.634 1.049 24.203 1.00 96.94 465 ASN A N 1
ATOM 3656 C CA . ASN A 1 465 ? 8.772 0.167 25.372 1.00 96.94 465 ASN A CA 1
ATOM 3657 C C . ASN A 1 465 ? 8.796 0.901 26.728 1.00 96.94 465 ASN A C 1
ATOM 3659 O O . ASN A 1 465 ? 8.722 0.274 27.782 1.00 96.94 465 ASN A O 1
ATOM 3663 N N . LYS A 1 466 ? 8.908 2.236 26.740 1.00 96.75 466 LYS A N 1
ATOM 3664 C CA . LYS A 1 466 ? 8.814 3.042 27.969 1.00 96.75 466 LYS A CA 1
ATOM 3665 C C . LYS A 1 466 ? 7.377 3.236 28.448 1.00 96.75 466 LYS A C 1
ATOM 3667 O O . LYS A 1 466 ? 7.165 3.481 29.633 1.00 96.75 466 LYS A O 1
ATOM 3672 N N . ARG A 1 467 ? 6.412 3.214 27.527 1.00 97.19 467 ARG A N 1
ATOM 3673 C CA . ARG A 1 467 ? 4.998 3.542 27.782 1.00 97.19 467 ARG A CA 1
ATOM 3674 C C . ARG A 1 467 ? 4.041 2.443 27.314 1.00 97.19 467 ARG A C 1
ATOM 3676 O O . ARG A 1 467 ? 2.865 2.495 27.669 1.00 97.19 467 ARG A O 1
ATOM 3683 N N . PHE A 1 468 ? 4.534 1.488 26.531 1.00 98.25 468 PHE A N 1
ATOM 3684 C CA . PHE A 1 468 ? 3.750 0.435 25.910 1.00 98.25 468 PHE A CA 1
ATOM 3685 C C . PHE A 1 468 ? 4.441 -0.928 26.001 1.00 98.25 468 PHE A C 1
ATOM 3687 O O . PHE A 1 468 ? 5.660 -1.013 25.865 1.00 98.25 468 PHE A O 1
ATOM 3694 N N . ASP A 1 469 ? 3.637 -1.981 26.101 1.00 97.62 469 ASP A N 1
ATOM 3695 C CA . ASP A 1 469 ? 4.025 -3.372 25.897 1.00 97.62 469 ASP A CA 1
ATOM 3696 C C . ASP A 1 469 ? 3.650 -3.795 24.473 1.00 97.62 469 ASP A C 1
ATOM 3698 O O . ASP A 1 469 ? 2.570 -3.465 23.982 1.00 97.62 469 ASP A O 1
ATOM 3702 N N . GLY A 1 470 ? 4.514 -4.532 23.778 1.00 96.31 470 GLY A N 1
ATOM 3703 C CA . GLY A 1 470 ? 4.227 -4.999 22.423 1.00 96.31 470 GLY A CA 1
ATOM 3704 C C . GLY A 1 470 ? 5.488 -5.294 21.631 1.00 96.31 470 GLY A C 1
ATOM 3705 O O . GLY A 1 470 ? 6.536 -5.591 22.199 1.00 96.31 470 GLY A O 1
ATOM 3706 N N . GLY A 1 471 ? 5.385 -5.205 20.311 1.00 95.31 471 GLY A N 1
ATOM 3707 C CA . GLY A 1 471 ? 6.526 -5.415 19.432 1.00 95.31 471 GLY A CA 1
ATOM 3708 C C . GLY A 1 471 ? 6.197 -5.114 17.982 1.00 95.31 471 GLY A C 1
ATOM 3709 O O . GLY A 1 471 ? 5.094 -4.677 17.645 1.00 95.31 471 GLY A O 1
ATOM 3710 N N . PHE A 1 472 ? 7.171 -5.374 17.117 1.00 94.50 472 PHE A N 1
ATOM 3711 C CA . PHE A 1 472 ? 7.011 -5.193 15.686 1.00 94.50 472 PHE A CA 1
ATOM 3712 C C . PHE A 1 472 ? 7.250 -6.482 14.899 1.00 94.50 472 PHE A C 1
ATOM 3714 O O . PHE A 1 472 ? 7.928 -7.418 15.323 1.00 94.50 472 PHE A O 1
ATOM 3721 N N . ALA A 1 473 ? 6.689 -6.507 13.699 1.00 92.81 473 ALA A N 1
ATOM 3722 C CA . ALA A 1 473 ? 6.935 -7.500 12.677 1.00 92.81 473 ALA A CA 1
ATOM 3723 C C . ALA A 1 473 ? 7.298 -6.802 11.365 1.00 92.81 473 ALA A C 1
ATOM 3725 O O . ALA A 1 473 ? 7.059 -5.609 11.170 1.00 92.81 473 ALA A O 1
ATOM 3726 N N . THR A 1 474 ? 7.874 -7.568 10.445 1.00 92.56 474 THR A N 1
ATOM 3727 C CA . THR A 1 474 ? 8.213 -7.090 9.108 1.00 92.56 474 THR A CA 1
ATOM 3728 C C . THR A 1 474 ? 7.496 -7.904 8.047 1.00 92.56 474 THR A C 1
ATOM 3730 O O . THR A 1 474 ? 7.203 -9.090 8.237 1.00 92.56 474 THR A O 1
ATOM 3733 N N . MET A 1 475 ? 7.222 -7.245 6.928 1.00 89.94 475 MET A N 1
ATOM 3734 C CA . MET A 1 475 ? 6.616 -7.837 5.744 1.00 89.94 475 MET A CA 1
ATOM 3735 C C . MET A 1 475 ? 7.255 -7.241 4.493 1.00 89.94 475 MET A C 1
ATOM 3737 O O . MET A 1 475 ? 7.742 -6.109 4.508 1.00 89.94 475 MET A O 1
ATOM 3741 N N . VAL A 1 476 ? 7.247 -8.012 3.410 1.00 90.94 476 VAL A N 1
ATOM 3742 C CA . VAL A 1 476 ? 7.661 -7.548 2.088 1.00 90.94 476 VAL A CA 1
ATOM 3743 C C . VAL A 1 476 ? 6.431 -7.383 1.199 1.00 90.94 476 VAL A C 1
ATOM 3745 O O . VAL A 1 476 ? 5.549 -8.237 1.173 1.00 90.94 476 VAL A O 1
ATOM 3748 N N . SER A 1 477 ? 6.385 -6.274 0.471 1.00 91.31 477 SER A N 1
ATOM 3749 C CA . SER A 1 477 ? 5.444 -6.028 -0.632 1.00 91.31 477 SER A CA 1
ATOM 3750 C C . SER A 1 477 ? 6.231 -5.709 -1.905 1.00 91.31 477 SER A C 1
ATOM 3752 O O . SER A 1 477 ? 7.461 -5.724 -1.880 1.00 91.31 477 SER A O 1
ATOM 3754 N N . VAL A 1 478 ? 5.558 -5.390 -3.008 1.00 90.56 478 VAL A N 1
ATOM 3755 C CA . VAL A 1 478 ? 6.222 -5.018 -4.262 1.00 90.56 478 VAL A CA 1
ATOM 3756 C C . VAL A 1 478 ? 5.933 -3.564 -4.617 1.00 90.56 478 VAL A C 1
ATOM 3758 O O . VAL A 1 478 ? 4.778 -3.162 -4.725 1.00 90.56 478 VAL A O 1
ATOM 3761 N N . LEU A 1 479 ? 6.995 -2.789 -4.838 1.00 93.81 479 LEU A N 1
ATOM 3762 C CA . LEU A 1 479 ? 6.948 -1.465 -5.450 1.00 93.81 479 LEU A CA 1
ATOM 3763 C C . LEU A 1 479 ? 7.360 -1.606 -6.919 1.00 93.81 479 LEU A C 1
ATOM 3765 O O . LEU A 1 479 ? 8.534 -1.839 -7.213 1.00 93.81 479 LEU A O 1
ATOM 3769 N N . SER A 1 480 ? 6.402 -1.495 -7.841 1.00 92.19 480 SER A N 1
ATOM 3770 C CA . SER A 1 480 ? 6.706 -1.559 -9.275 1.00 92.19 480 SER A CA 1
ATOM 3771 C C . SER A 1 480 ? 7.556 -0.364 -9.722 1.00 92.19 480 SER A C 1
ATOM 3773 O O . SER A 1 480 ? 7.588 0.674 -9.057 1.00 92.19 480 SER A O 1
ATOM 3775 N N . GLU A 1 481 ? 8.238 -0.475 -10.864 1.00 92.12 481 GLU A N 1
ATOM 3776 C CA . GLU A 1 481 ? 8.990 0.660 -11.424 1.00 92.12 481 GLU A CA 1
ATOM 3777 C C . GLU A 1 481 ? 8.091 1.878 -11.697 1.00 92.12 481 GLU A C 1
ATOM 3779 O O . GLU A 1 481 ? 8.490 3.020 -11.454 1.00 92.12 481 GLU A O 1
ATOM 3784 N N . ASP A 1 482 ? 6.859 1.637 -12.151 1.00 92.50 482 ASP A N 1
ATOM 3785 C CA . ASP A 1 482 ? 5.885 2.697 -12.403 1.00 92.50 482 ASP A CA 1
ATOM 3786 C C . ASP A 1 482 ? 5.349 3.306 -11.101 1.00 92.50 482 ASP A C 1
ATOM 3788 O O . ASP A 1 482 ? 5.158 4.520 -11.042 1.00 92.50 482 ASP A O 1
ATOM 3792 N N . ASP A 1 483 ? 5.168 2.516 -10.036 1.00 94.75 483 ASP A N 1
ATOM 3793 C CA . ASP A 1 483 ? 4.825 3.049 -8.712 1.00 94.75 483 ASP A CA 1
ATOM 3794 C C . ASP A 1 483 ? 5.984 3.863 -8.122 1.00 94.75 483 ASP A C 1
ATOM 3796 O O . ASP A 1 483 ? 5.760 4.942 -7.577 1.00 94.75 483 ASP A O 1
ATOM 3800 N N . ALA A 1 484 ? 7.232 3.407 -8.271 1.00 95.88 484 ALA A N 1
ATOM 3801 C CA . ALA A 1 484 ? 8.405 4.164 -7.838 1.00 95.88 484 ALA A CA 1
ATOM 3802 C C . ALA A 1 484 ? 8.517 5.507 -8.582 1.00 95.88 484 ALA A C 1
ATOM 3804 O O . ALA A 1 484 ? 8.838 6.534 -7.977 1.00 95.88 484 ALA A O 1
ATOM 3805 N N . LEU A 1 485 ? 8.209 5.524 -9.883 1.00 95.94 485 LEU A N 1
ATOM 3806 C CA . LEU A 1 485 ? 8.144 6.758 -10.660 1.00 95.94 485 LEU A CA 1
ATOM 3807 C C . LEU A 1 485 ? 6.985 7.656 -10.233 1.00 95.94 485 LEU A C 1
ATOM 3809 O O . LEU A 1 485 ? 7.198 8.851 -10.031 1.00 95.94 485 LEU A O 1
ATOM 3813 N N . ALA A 1 486 ? 5.785 7.102 -10.063 1.00 95.25 486 ALA A N 1
ATOM 3814 C CA . ALA A 1 486 ? 4.626 7.852 -9.595 1.00 95.25 486 ALA A CA 1
ATOM 3815 C C . ALA A 1 486 ? 4.900 8.498 -8.228 1.00 95.25 486 ALA A C 1
ATOM 3817 O O . ALA A 1 486 ? 4.632 9.685 -8.052 1.00 95.25 486 ALA A O 1
ATOM 3818 N N . LEU A 1 487 ? 5.531 7.761 -7.307 1.00 95.25 487 LEU A N 1
ATOM 3819 C CA . LEU A 1 487 ? 5.973 8.264 -6.010 1.00 95.25 487 LEU A CA 1
ATOM 3820 C C . LEU A 1 487 ? 6.931 9.452 -6.158 1.00 95.25 487 LEU A C 1
ATOM 3822 O O . LEU A 1 487 ? 6.753 10.468 -5.488 1.00 95.25 487 LEU A O 1
ATOM 3826 N N . ALA A 1 488 ? 7.957 9.342 -7.005 1.00 95.31 488 ALA A N 1
ATOM 3827 C CA . ALA A 1 488 ? 8.930 10.417 -7.213 1.00 95.31 488 ALA A CA 1
ATOM 3828 C C . ALA A 1 488 ? 8.311 11.660 -7.879 1.00 95.31 488 ALA A C 1
ATOM 3830 O O . ALA A 1 488 ? 8.793 12.776 -7.674 1.00 95.31 488 ALA A O 1
ATOM 3831 N N . LEU A 1 489 ? 7.244 11.472 -8.660 1.00 95.25 489 LEU A N 1
ATOM 3832 C CA . LEU A 1 489 ? 6.514 12.535 -9.347 1.00 95.25 489 LEU A CA 1
ATOM 3833 C C . LEU A 1 489 ? 5.395 13.167 -8.508 1.00 95.25 489 LEU A C 1
ATOM 3835 O O . LEU A 1 489 ? 4.855 14.185 -8.942 1.00 95.25 489 LEU A O 1
ATOM 3839 N N . LEU A 1 490 ? 5.071 12.651 -7.316 1.00 93.88 490 LEU A N 1
ATOM 3840 C CA . LEU A 1 490 ? 4.135 13.325 -6.410 1.00 93.88 490 LEU A CA 1
ATOM 3841 C C . LEU A 1 490 ? 4.604 14.763 -6.121 1.00 93.88 490 LEU A C 1
ATOM 3843 O O . LEU A 1 490 ? 5.782 14.942 -5.788 1.00 93.88 490 LEU A O 1
ATOM 3847 N N . PRO A 1 491 ? 3.729 15.786 -6.199 1.00 91.56 491 PRO A N 1
ATOM 3848 C CA . PRO A 1 491 ? 4.133 17.177 -5.988 1.00 91.56 491 PRO A CA 1
ATOM 3849 C C . PRO A 1 491 ? 4.871 17.404 -4.663 1.00 91.56 491 PRO A C 1
ATOM 3851 O O . PRO A 1 491 ? 5.921 18.052 -4.659 1.00 91.56 491 PRO A O 1
ATOM 3854 N N . ALA A 1 492 ? 4.403 16.812 -3.558 1.00 89.31 492 ALA A N 1
ATOM 3855 C CA . ALA A 1 492 ? 5.117 16.843 -2.280 1.00 89.31 492 ALA A CA 1
ATOM 3856 C C . ALA A 1 492 ? 6.543 16.266 -2.364 1.00 89.31 492 ALA A C 1
ATOM 3858 O O . ALA A 1 492 ? 7.491 16.889 -1.884 1.00 89.31 492 ALA A O 1
ATOM 3859 N N . ASN A 1 493 ? 6.727 15.120 -3.027 1.00 91.06 493 ASN A N 1
ATOM 3860 C CA . ASN A 1 493 ? 8.032 14.459 -3.137 1.00 91.06 493 ASN A CA 1
ATOM 3861 C C . ASN A 1 493 ? 8.982 15.189 -4.091 1.00 91.06 493 ASN A C 1
ATOM 3863 O O . ASN A 1 493 ? 10.200 15.140 -3.913 1.00 91.06 493 ASN A O 1
ATOM 3867 N N . GLN A 1 494 ? 8.450 15.939 -5.058 1.00 91.38 494 GLN A N 1
ATOM 3868 C CA . GLN A 1 494 ? 9.265 16.768 -5.941 1.00 91.38 494 GLN A CA 1
ATOM 3869 C C . GLN A 1 494 ? 9.942 17.939 -5.216 1.00 91.38 494 GLN A C 1
ATOM 3871 O O . GLN A 1 494 ? 10.985 18.416 -5.671 1.00 91.38 494 GLN A O 1
ATOM 3876 N N . ARG A 1 495 ? 9.420 18.368 -4.057 1.00 88.69 495 ARG A N 1
ATOM 3877 C CA . ARG A 1 495 ? 10.057 19.389 -3.202 1.00 88.69 495 ARG A CA 1
ATOM 3878 C C . ARG A 1 495 ? 11.438 18.941 -2.701 1.00 88.69 495 ARG A C 1
ATOM 3880 O O . ARG A 1 495 ? 12.208 19.757 -2.202 1.00 88.69 495 ARG A O 1
ATOM 3887 N N . TYR A 1 496 ? 11.791 17.663 -2.846 1.00 89.06 496 TYR A N 1
ATOM 3888 C CA . TYR A 1 496 ? 13.137 17.159 -2.575 1.00 89.06 496 TYR A CA 1
ATOM 3889 C C . TYR A 1 496 ? 14.186 17.603 -3.620 1.00 89.06 496 TYR A C 1
ATOM 3891 O O . TYR A 1 496 ? 15.388 17.468 -3.388 1.00 89.06 496 TYR A O 1
ATOM 3899 N N . PHE A 1 497 ? 13.755 18.185 -4.745 1.00 91.00 497 PHE A N 1
ATOM 3900 C CA . PHE A 1 497 ? 14.605 18.609 -5.868 1.00 91.00 497 PHE A CA 1
ATOM 3901 C C . PHE A 1 497 ? 14.473 20.115 -6.163 1.00 91.00 497 PHE A C 1
ATOM 3903 O O . PHE A 1 497 ? 14.407 20.537 -7.318 1.00 91.00 497 PHE A O 1
ATOM 3910 N N . ASN A 1 498 ? 14.409 20.933 -5.107 1.00 91.06 498 ASN A N 1
ATOM 3911 C CA . ASN A 1 498 ? 14.125 22.374 -5.180 1.00 91.06 498 ASN A CA 1
ATOM 3912 C C . ASN A 1 498 ? 15.168 23.219 -5.931 1.00 91.06 498 ASN A C 1
ATOM 3914 O O . ASN A 1 498 ? 14.923 24.402 -6.147 1.00 91.06 498 ASN A O 1
ATOM 3918 N N . GLU A 1 499 ? 16.322 22.670 -6.320 1.00 94.38 499 GLU A N 1
ATOM 3919 C CA . GLU A 1 499 ? 17.264 23.371 -7.201 1.00 94.38 499 GLU A CA 1
ATOM 3920 C C . GLU A 1 499 ? 16.663 23.641 -8.579 1.00 94.38 499 GLU A C 1
ATOM 3922 O O . GLU A 1 499 ? 17.098 24.564 -9.258 1.00 94.38 499 GLU A O 1
ATOM 3927 N N . ILE A 1 500 ? 15.672 22.847 -8.989 1.00 94.31 500 ILE A N 1
ATOM 3928 C CA . ILE A 1 500 ? 14.997 22.968 -10.274 1.00 94.31 500 ILE A CA 1
ATOM 3929 C C . ILE A 1 500 ? 13.609 23.549 -10.009 1.00 94.31 500 ILE A C 1
ATOM 3931 O O . ILE A 1 500 ? 12.701 22.815 -9.629 1.00 94.31 500 ILE A O 1
ATOM 3935 N N . GLU A 1 501 ? 13.432 24.858 -10.185 1.00 91.25 501 GLU A N 1
ATOM 3936 C CA . GLU A 1 501 ? 12.131 25.520 -9.977 1.00 91.25 501 GLU A CA 1
ATOM 3937 C C . GLU A 1 501 ? 11.112 25.133 -11.061 1.00 91.25 501 GLU A C 1
ATOM 3939 O O . GLU A 1 501 ? 9.952 24.851 -10.749 1.00 91.25 501 GLU A O 1
ATOM 3944 N N . ASP A 1 502 ? 11.570 25.040 -12.313 1.00 94.06 502 ASP A N 1
ATOM 3945 C CA . ASP A 1 502 ? 10.783 24.626 -13.475 1.00 94.06 502 ASP A CA 1
ATOM 3946 C C . ASP A 1 502 ? 10.228 23.203 -13.289 1.00 94.06 502 ASP A C 1
ATOM 3948 O O . ASP A 1 502 ? 10.963 22.212 -13.271 1.00 94.06 502 ASP A O 1
ATOM 3952 N N . ALA A 1 503 ? 8.905 23.112 -13.143 1.00 92.69 503 ALA A N 1
ATOM 3953 C CA . ALA A 1 503 ? 8.211 21.861 -12.873 1.00 92.69 503 ALA A CA 1
ATOM 3954 C C . ALA A 1 503 ? 8.327 20.851 -14.020 1.00 92.69 503 ALA A C 1
ATOM 3956 O O . ALA A 1 503 ? 8.449 19.653 -13.763 1.00 92.69 503 ALA A O 1
ATOM 3957 N N . GLU A 1 504 ? 8.326 21.310 -15.271 1.00 94.94 504 GLU A N 1
ATOM 3958 C CA . GLU A 1 504 ? 8.426 20.434 -16.435 1.00 94.94 504 GLU A CA 1
ATOM 3959 C C . GLU A 1 504 ? 9.843 19.858 -16.542 1.00 94.94 504 GLU A C 1
ATOM 3961 O O . GLU A 1 504 ? 10.011 18.644 -16.687 1.00 94.94 504 GLU A O 1
ATOM 3966 N N . LEU A 1 505 ? 10.865 20.710 -16.384 1.00 95.81 505 LEU A N 1
ATOM 3967 C CA . LEU A 1 505 ? 12.264 20.280 -16.343 1.00 95.81 505 LEU A CA 1
ATOM 3968 C C . LEU A 1 505 ? 12.489 19.264 -15.218 1.00 95.81 505 LEU A C 1
ATOM 3970 O O . LEU A 1 505 ? 13.113 18.222 -15.432 1.00 95.81 505 LEU A O 1
ATOM 3974 N N . ARG A 1 506 ? 11.945 19.540 -14.028 1.00 95.62 506 ARG A N 1
ATOM 3975 C CA . ARG A 1 506 ? 12.043 18.655 -12.865 1.00 95.62 506 ARG A CA 1
ATOM 3976 C C . ARG A 1 506 ? 11.385 17.301 -13.131 1.00 95.62 506 ARG A C 1
ATOM 3978 O O . ARG A 1 506 ? 12.032 16.280 -12.918 1.00 95.62 506 ARG A O 1
ATOM 3985 N N . CYS A 1 507 ? 10.162 17.269 -13.664 1.00 96.00 507 CYS A N 1
ATOM 3986 C CA . CYS A 1 507 ? 9.470 16.018 -14.003 1.00 96.00 507 CYS A CA 1
ATOM 3987 C C . CYS A 1 507 ? 10.224 15.200 -15.064 1.00 96.00 507 CYS A C 1
ATOM 3989 O O . CYS A 1 507 ? 10.387 13.986 -14.907 1.00 96.00 507 CYS A O 1
ATOM 3991 N N . LYS A 1 508 ? 10.723 15.852 -16.125 1.00 96.56 508 LYS A N 1
ATOM 3992 C CA . LYS A 1 508 ? 11.511 15.193 -17.179 1.00 96.56 508 LYS A CA 1
ATOM 3993 C C . LYS A 1 508 ? 12.808 14.598 -16.632 1.00 96.56 508 LYS A C 1
ATOM 3995 O O . LYS A 1 508 ? 13.120 13.448 -16.936 1.00 96.56 508 LYS A O 1
ATOM 4000 N N . LEU A 1 509 ? 13.538 15.343 -15.796 1.00 96.62 509 LEU A N 1
ATOM 4001 C CA . LEU A 1 509 ? 14.767 14.853 -15.167 1.00 96.62 509 LEU A CA 1
ATOM 4002 C C . LEU A 1 509 ? 14.493 13.707 -14.196 1.00 96.62 509 LEU A C 1
ATOM 4004 O O . LEU A 1 509 ? 15.177 12.693 -14.273 1.00 96.62 509 LEU A O 1
ATOM 4008 N N . ILE A 1 510 ? 13.480 13.817 -13.332 1.00 97.25 510 ILE A N 1
ATOM 4009 C CA . ILE A 1 510 ? 13.076 12.718 -12.441 1.00 97.25 510 ILE A CA 1
ATOM 4010 C C . ILE A 1 510 ? 12.788 11.461 -13.263 1.00 97.25 510 ILE A C 1
ATOM 4012 O O . ILE A 1 510 ? 13.341 10.405 -12.971 1.00 97.25 510 ILE A O 1
ATOM 4016 N N . THR A 1 511 ? 12.001 11.585 -14.333 1.00 97.44 511 THR A N 1
ATOM 4017 C CA . THR A 1 511 ? 11.644 10.456 -15.201 1.00 97.44 511 THR A CA 1
ATOM 4018 C C . THR A 1 511 ? 12.870 9.822 -15.853 1.00 97.44 511 THR A C 1
ATOM 4020 O O . THR A 1 511 ? 13.038 8.605 -15.775 1.00 97.44 511 THR A O 1
ATOM 4023 N N . LEU A 1 512 ? 13.750 10.630 -16.455 1.00 97.75 512 LEU A N 1
ATOM 4024 C CA . LEU A 1 512 ? 14.979 10.153 -17.089 1.00 97.75 512 LEU A CA 1
ATOM 4025 C C . LEU A 1 512 ? 15.882 9.435 -16.077 1.00 97.75 512 LEU A C 1
ATOM 4027 O O . LEU A 1 512 ? 16.282 8.290 -16.282 1.00 97.75 512 LEU A O 1
ATOM 4031 N N . LEU A 1 513 ? 16.231 10.120 -14.990 1.00 97.75 513 LEU A N 1
ATOM 4032 C CA . LEU A 1 513 ? 17.217 9.629 -14.036 1.00 97.75 513 LEU A CA 1
ATOM 4033 C C . LEU A 1 513 ? 16.692 8.402 -13.291 1.00 97.75 513 LEU A C 1
ATOM 4035 O O . LEU A 1 513 ? 17.433 7.438 -13.093 1.00 97.75 513 LEU A O 1
ATOM 4039 N N . LEU A 1 514 ? 15.413 8.399 -12.911 1.00 97.06 514 LEU A N 1
ATOM 4040 C CA . LEU A 1 514 ? 14.838 7.278 -12.186 1.00 97.06 514 LEU A CA 1
ATOM 4041 C C . LEU A 1 514 ? 14.760 6.020 -13.065 1.00 97.06 514 LEU A C 1
ATOM 4043 O O . LEU A 1 514 ? 15.241 4.973 -12.635 1.00 97.06 514 LEU A O 1
ATOM 4047 N N . ARG A 1 515 ? 14.246 6.129 -14.302 1.00 95.94 515 ARG A N 1
ATOM 4048 C CA . ARG A 1 515 ? 14.096 4.984 -15.222 1.00 95.94 515 ARG A CA 1
ATOM 4049 C C . ARG A 1 515 ? 15.428 4.432 -15.730 1.00 95.94 515 ARG A C 1
ATOM 4051 O O . ARG A 1 515 ? 15.574 3.220 -15.830 1.00 95.94 515 ARG A O 1
ATOM 4058 N N . TYR A 1 516 ? 16.393 5.293 -16.057 1.00 96.25 516 TYR A N 1
ATOM 4059 C CA . TYR A 1 516 ? 17.594 4.871 -16.795 1.00 96.25 516 TYR A CA 1
ATOM 4060 C C . TYR A 1 516 ? 18.877 4.823 -15.965 1.00 96.25 516 TYR A C 1
ATOM 4062 O O . TYR A 1 516 ? 19.861 4.223 -16.402 1.00 96.25 516 TYR A O 1
ATOM 4070 N N . GLU A 1 517 ? 18.890 5.417 -14.770 1.00 95.94 517 GLU A N 1
ATOM 4071 C CA . GLU A 1 517 ? 20.076 5.426 -13.907 1.00 95.94 517 GLU A CA 1
ATOM 4072 C C . GLU A 1 517 ? 19.840 4.761 -12.552 1.00 95.94 517 GLU A C 1
ATOM 4074 O O . GLU A 1 517 ? 20.706 4.020 -12.088 1.00 95.94 517 GLU A O 1
ATOM 4079 N N . VAL A 1 518 ? 18.705 5.032 -11.903 1.00 96.94 518 VAL A N 1
ATOM 4080 C CA . VAL A 1 518 ? 18.462 4.627 -10.511 1.00 96.94 518 VAL A CA 1
ATOM 4081 C C . VAL A 1 518 ? 17.831 3.240 -10.426 1.00 96.94 518 VAL A C 1
ATOM 4083 O O . VAL A 1 518 ? 18.463 2.331 -9.891 1.00 96.94 518 VAL A O 1
ATOM 4086 N N . LEU A 1 519 ? 16.620 3.049 -10.961 1.00 95.56 519 LEU A N 1
ATOM 4087 C CA . LEU A 1 519 ? 15.885 1.784 -10.846 1.00 95.56 519 LEU A CA 1
ATOM 4088 C C . LEU A 1 519 ? 16.639 0.580 -11.428 1.00 95.56 519 LEU A C 1
ATOM 4090 O O . LEU A 1 519 ? 16.670 -0.443 -10.745 1.00 95.56 519 LEU A O 1
ATOM 4094 N N . PRO A 1 520 ? 17.352 0.676 -12.572 1.00 94.81 520 PRO A N 1
ATOM 4095 C CA . PRO A 1 520 ? 18.134 -0.450 -13.083 1.00 94.81 520 PRO A CA 1
ATOM 4096 C C . PRO A 1 520 ? 19.188 -0.966 -12.095 1.00 94.81 520 PRO A C 1
ATOM 4098 O O . PRO A 1 520 ? 19.460 -2.163 -12.057 1.00 94.81 520 PRO A O 1
ATOM 4101 N N . ARG A 1 521 ? 19.766 -0.087 -11.261 1.00 93.81 521 ARG A N 1
ATOM 4102 C CA . ARG A 1 521 ? 20.744 -0.480 -10.231 1.00 93.81 521 ARG A CA 1
ATOM 4103 C C . ARG A 1 521 ? 20.084 -1.221 -9.078 1.00 93.81 521 ARG A C 1
ATOM 4105 O O . ARG A 1 521 ? 20.621 -2.225 -8.630 1.00 93.81 521 ARG A O 1
ATOM 4112 N N . PHE A 1 522 ? 18.934 -0.735 -8.616 1.00 93.50 522 PHE A N 1
ATOM 4113 C CA . PHE A 1 522 ? 18.170 -1.409 -7.567 1.00 93.50 522 PHE A CA 1
ATOM 4114 C C . PHE A 1 522 ? 17.634 -2.760 -8.050 1.00 93.50 522 PHE A C 1
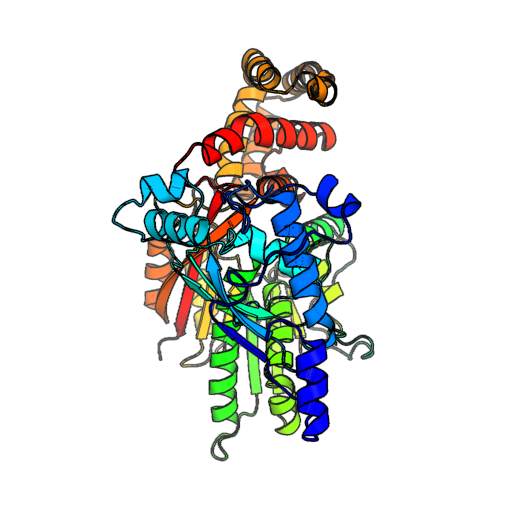ATOM 4116 O O . PHE A 1 522 ? 17.732 -3.745 -7.326 1.00 93.50 522 PHE A O 1
ATOM 4123 N N . ARG A 1 523 ? 17.153 -2.832 -9.297 1.00 89.81 523 ARG A N 1
ATOM 4124 C CA . ARG A 1 523 ? 16.661 -4.068 -9.916 1.00 89.81 523 ARG A CA 1
ATOM 4125 C C . ARG A 1 523 ? 17.760 -5.113 -10.113 1.00 89.81 523 ARG A C 1
ATOM 4127 O O . ARG A 1 523 ? 17.494 -6.301 -10.001 1.00 89.81 523 ARG A O 1
ATOM 4134 N N . ALA A 1 524 ? 18.985 -4.677 -10.404 1.00 89.81 524 ALA A N 1
ATOM 4135 C CA . ALA A 1 524 ? 20.149 -5.561 -10.465 1.00 89.81 524 ALA A CA 1
ATOM 4136 C C . ALA A 1 524 ? 20.662 -5.982 -9.073 1.00 89.81 524 ALA A C 1
ATOM 4138 O O . ALA A 1 524 ? 21.504 -6.874 -8.978 1.00 89.81 524 ALA A O 1
ATOM 4139 N N . GLY A 1 525 ? 20.201 -5.318 -8.009 1.00 89.56 525 GLY A N 1
ATOM 4140 C CA . GLY A 1 525 ? 20.531 -5.637 -6.626 1.00 89.56 525 GLY A CA 1
ATOM 4141 C C . GLY A 1 525 ? 19.630 -6.725 -6.026 1.00 89.56 525 GLY A C 1
ATOM 4142 O O . GLY A 1 525 ? 18.651 -7.144 -6.643 1.00 89.56 525 GLY A O 1
ATOM 4143 N N . PRO A 1 526 ? 19.917 -7.153 -4.785 1.00 87.12 526 PRO A N 1
ATOM 4144 C CA . PRO A 1 526 ? 19.220 -8.267 -4.128 1.00 87.12 526 PRO A CA 1
ATOM 4145 C C . PRO A 1 526 ? 17.749 -7.975 -3.788 1.00 87.12 526 PRO A C 1
ATOM 4147 O O . PRO A 1 526 ? 16.987 -8.892 -3.496 1.00 87.12 526 PRO A O 1
ATOM 4150 N N . ALA A 1 527 ? 17.334 -6.706 -3.815 1.00 89.75 527 ALA A N 1
ATOM 4151 C CA . ALA A 1 527 ? 15.943 -6.304 -3.628 1.00 89.75 527 ALA A CA 1
ATOM 4152 C C . ALA A 1 527 ? 15.131 -6.259 -4.933 1.00 89.75 527 ALA A C 1
ATOM 4154 O O . ALA A 1 527 ? 13.931 -5.994 -4.886 1.00 89.75 527 ALA A O 1
ATOM 4155 N N . GLY A 1 528 ? 15.759 -6.478 -6.091 1.00 89.00 528 GLY A N 1
ATOM 4156 C CA . GLY A 1 528 ? 15.083 -6.479 -7.383 1.00 89.00 528 GLY A CA 1
ATOM 4157 C C . GLY A 1 528 ? 14.188 -7.699 -7.595 1.00 89.00 528 GLY A C 1
ATOM 4158 O O . GLY A 1 528 ? 14.498 -8.805 -7.158 1.00 89.00 528 GLY A O 1
ATOM 4159 N N . ASN A 1 529 ? 13.081 -7.510 -8.312 1.00 83.75 529 ASN A N 1
ATOM 4160 C CA . ASN A 1 529 ? 12.217 -8.594 -8.779 1.00 83.75 529 ASN A CA 1
ATOM 4161 C C . ASN A 1 529 ? 11.782 -8.374 -10.244 1.00 83.75 529 ASN A C 1
ATOM 4163 O O . ASN A 1 529 ? 12.293 -7.494 -10.946 1.00 83.75 529 ASN A O 1
ATOM 4167 N N . ALA A 1 530 ? 10.866 -9.213 -10.738 1.00 80.44 530 ALA A N 1
ATOM 4168 C CA . ALA A 1 530 ? 10.435 -9.188 -12.135 1.00 80.44 530 ALA A CA 1
ATOM 4169 C C . ALA A 1 530 ? 9.826 -7.836 -12.565 1.00 80.44 530 ALA A C 1
ATOM 4171 O O . ALA A 1 530 ? 10.075 -7.408 -13.694 1.00 80.44 530 ALA A O 1
ATOM 4172 N N . VAL A 1 531 ? 9.098 -7.155 -11.670 1.00 83.88 531 VAL A N 1
ATOM 4173 C CA . VAL A 1 531 ? 8.281 -5.958 -11.968 1.00 83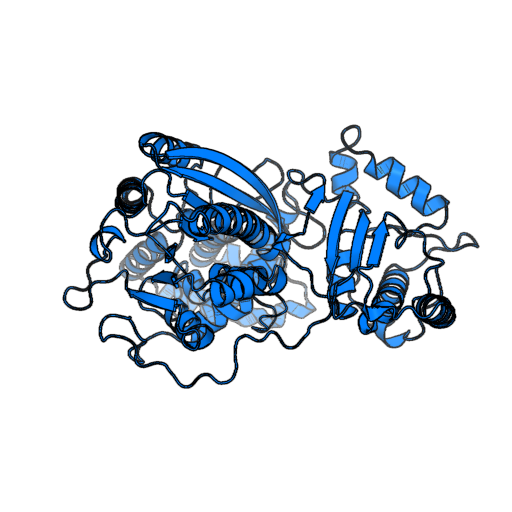.88 531 VAL A CA 1
ATOM 4174 C C . VAL A 1 531 ? 8.773 -4.668 -11.291 1.00 83.88 531 VAL A C 1
ATOM 4176 O O . VAL A 1 531 ? 8.268 -3.583 -11.578 1.00 83.88 531 VAL A O 1
ATOM 4179 N N . GLY A 1 532 ? 9.741 -4.764 -10.379 1.00 89.31 532 GLY A N 1
ATOM 4180 C CA . GLY A 1 532 ? 10.274 -3.627 -9.636 1.00 89.31 532 GLY A CA 1
ATOM 4181 C C . GLY A 1 532 ? 11.132 -4.072 -8.459 1.00 89.31 532 GLY A C 1
ATOM 4182 O O . GLY A 1 532 ? 12.099 -4.815 -8.641 1.00 89.31 532 GLY A O 1
ATOM 4183 N N . LEU A 1 533 ? 10.789 -3.595 -7.262 1.00 92.12 533 LEU A N 1
ATOM 4184 C CA . LEU A 1 533 ? 11.553 -3.787 -6.032 1.00 92.12 533 LEU A CA 1
ATOM 4185 C C . LEU A 1 533 ? 10.698 -4.416 -4.935 1.00 92.12 533 LEU A C 1
ATOM 4187 O O . LEU A 1 533 ? 9.521 -4.096 -4.775 1.00 92.12 533 LEU A O 1
ATOM 4191 N N . ASN A 1 534 ? 11.322 -5.260 -4.128 1.00 92.31 534 ASN A N 1
ATOM 4192 C CA . ASN A 1 534 ? 10.767 -5.722 -2.869 1.00 92.31 534 ASN A CA 1
ATOM 4193 C C . ASN A 1 534 ? 10.828 -4.580 -1.855 1.00 92.31 534 ASN A C 1
ATOM 4195 O O . ASN A 1 534 ? 11.904 -4.095 -1.510 1.00 92.31 534 ASN A O 1
ATOM 4199 N N . LEU A 1 535 ? 9.667 -4.144 -1.385 1.00 94.88 535 LEU A N 1
ATOM 4200 C CA . LEU A 1 535 ? 9.501 -3.038 -0.457 1.00 94.88 535 LEU A CA 1
ATOM 4201 C C . LEU A 1 535 ? 9.361 -3.562 0.973 1.00 94.88 535 LEU A C 1
ATOM 4203 O O . LEU A 1 535 ? 8.456 -4.345 1.273 1.00 94.88 535 LEU A O 1
ATOM 4207 N N . HIS A 1 536 ? 10.247 -3.093 1.845 1.00 95.69 536 HIS A N 1
ATOM 4208 C CA . HIS A 1 536 ? 10.238 -3.362 3.272 1.00 95.69 536 HIS A CA 1
ATOM 4209 C C . HIS A 1 536 ? 9.120 -2.595 3.975 1.00 95.69 536 HIS A C 1
ATOM 4211 O O . HIS A 1 536 ? 8.997 -1.381 3.827 1.00 95.69 536 HIS A O 1
ATOM 4217 N N . TRP A 1 537 ? 8.367 -3.303 4.809 1.00 95.94 537 TRP A N 1
ATOM 4218 C CA . TRP A 1 537 ? 7.420 -2.722 5.746 1.00 95.94 537 TRP A CA 1
ATOM 4219 C C . TRP A 1 537 ? 7.717 -3.181 7.161 1.00 95.94 537 TRP A C 1
ATOM 4221 O O . TRP A 1 537 ? 7.964 -4.363 7.408 1.00 95.94 537 TRP A O 1
ATOM 4231 N N . THR A 1 538 ? 7.597 -2.248 8.093 1.00 96.25 538 THR A N 1
ATOM 4232 C CA . THR A 1 538 ? 7.518 -2.519 9.524 1.00 96.25 538 THR A CA 1
ATOM 4233 C C . THR A 1 538 ? 6.086 -2.293 9.991 1.00 96.25 538 THR A C 1
ATOM 4235 O O . THR A 1 538 ? 5.435 -1.337 9.570 1.00 96.25 538 THR A O 1
ATOM 4238 N N . TYR A 1 539 ? 5.597 -3.171 10.856 1.00 94.69 539 TYR A N 1
ATOM 4239 C CA . TYR A 1 539 ? 4.291 -3.088 11.495 1.00 94.69 539 TYR A CA 1
ATOM 4240 C C . TYR A 1 539 ? 4.457 -3.274 12.995 1.00 94.69 539 TYR A C 1
ATOM 4242 O O . TYR A 1 539 ? 5.164 -4.194 13.394 1.00 94.69 539 TYR A O 1
ATOM 4250 N N . GLY A 1 540 ? 3.812 -2.442 13.806 1.00 96.00 540 GLY A N 1
ATOM 4251 C CA . GLY A 1 540 ? 3.839 -2.566 15.257 1.00 96.00 540 GLY A CA 1
ATOM 4252 C C . GLY A 1 540 ? 2.447 -2.597 15.865 1.00 96.00 540 GLY A C 1
ATOM 4253 O O . GLY A 1 540 ? 1.531 -1.903 15.414 1.00 96.00 540 GLY A O 1
ATOM 4254 N N . GLU A 1 541 ? 2.325 -3.404 16.912 1.00 97.62 541 GLU A N 1
ATOM 4255 C CA . GLU A 1 541 ? 1.140 -3.539 17.748 1.00 97.62 541 GLU A CA 1
ATOM 4256 C C . GLU A 1 541 ? 1.573 -3.435 19.205 1.00 97.62 541 GLU A C 1
ATOM 4258 O O . GLU A 1 541 ? 2.467 -4.151 19.667 1.00 97.62 541 GLU A O 1
ATOM 4263 N N . HIS A 1 542 ? 0.950 -2.499 19.910 1.00 98.25 542 HIS A N 1
ATOM 4264 C CA . HIS A 1 542 ? 1.347 -2.099 21.244 1.00 98.25 542 HIS A CA 1
ATOM 4265 C C . HIS A 1 542 ? 0.118 -1.841 22.115 1.00 98.25 542 HIS A C 1
ATOM 4267 O O . HIS A 1 542 ? -0.923 -1.401 21.632 1.00 98.25 542 HIS A O 1
ATOM 4273 N N . VAL A 1 543 ? 0.246 -2.070 23.416 1.00 98.12 543 VAL A N 1
ATOM 4274 C CA . VAL A 1 543 ? -0.774 -1.800 24.431 1.00 98.12 543 VAL A CA 1
ATOM 4275 C C . VAL A 1 543 ? -0.164 -0.882 25.480 1.00 98.12 543 VAL A C 1
ATOM 4277 O O . VAL A 1 543 ? 0.945 -1.125 25.941 1.00 98.12 543 VAL A O 1
ATOM 4280 N N . LYS A 1 544 ? -0.864 0.195 25.841 1.00 97.44 544 LYS A N 1
ATOM 4281 C CA . LYS A 1 544 ? -0.421 1.152 26.861 1.00 97.44 544 LYS A CA 1
ATOM 4282 C C . LYS A 1 544 ? -0.230 0.432 28.199 1.00 97.44 544 LYS A C 1
ATOM 4284 O O . LYS A 1 544 ? -1.117 -0.313 28.629 1.00 97.44 544 LYS A O 1
ATOM 4289 N N . ASN A 1 545 ? 0.888 0.716 28.861 1.00 91.94 545 ASN A N 1
ATOM 4290 C CA . ASN A 1 545 ? 1.174 0.232 30.209 1.00 91.94 545 ASN A CA 1
ATOM 4291 C C . ASN A 1 545 ? 0.086 0.721 31.182 1.00 91.94 545 ASN A C 1
ATOM 4293 O O . ASN A 1 545 ? -0.450 1.822 31.018 1.00 91.94 545 ASN A O 1
ATOM 4297 N N . GLY A 1 546 ? -0.265 -0.132 32.147 1.00 75.12 546 GLY A N 1
ATOM 4298 C CA . GLY A 1 546 ? -1.297 0.145 33.154 1.00 75.12 546 GLY A CA 1
ATOM 4299 C C . GLY A 1 546 ? -0.958 1.284 34.104 1.00 75.12 546 GLY A C 1
ATOM 4300 O O . GLY A 1 546 ? 0.249 1.548 34.313 1.00 75.12 546 GLY A O 1
#

Foldseek 3Di:
DLQVVVVQVVCVVVVHGLLVDAAEEEAPLQVDAQDFAPPVVQLVPDDQQWQAWAAHPVRDTDPSSRVLSSSLVSLLSCQVRAARNFYKYKHFAAARVVQCVVCPVVDCRVVVRVVCRVVRTGHTFPVSNVVSNVSSQKFWLQLQKDFPPFQGLGGGIIITTIHGDDPPPLPDDDDQPPDDPQFDAAPPPFPQVLQCLVCCLQAVNNPLRGGDQQCSNVLSNLLNVVVVLLVVVCVVLLPPVDDAQEAEEEEAACFLNNSVSSNVVVCVSVVVVVVSVVSVRLYAYEYEDARHNRVNNNCVSNSSDPRYGYDHLADPPPRDGHAVCVRDPFQAHQEYEYEQPPQLDDLVCLLVNLVSRLRNHHAFRKYKYKHLQADDRPQQADRLCPLVLVLLVLLVVVLVDLVSVVVLLVQDPPVCSVLCVCLSVVSVVLNVVQDPVNVVVLQVQLCNQGPNHGHHPVSSVVSNVVFWDWDKDKGKTDQFLVSSLSVCLSPSNLSNVSSDVDSVSSNSSSVSCSVRPRQVVQLVGSQHDSGGGTTMMMIIMITTHD

Sequence (546 aa):
MTDPTLFAQALGERGLAILDGLHIRAFIDHNRRFTEPRDRASAEKRLVLSTGAYAGETGNAIPNRLLEENLVEHLRRWAPFICKHGLIVIEAHNVYPPIAAEYNGKSHATAFDTYHGYSNQYPIDYEAFMSLAEEAGFRTVAHEQRVYPSRLPFVAISLNRFKTPGPIAIAAAHPPARRDGTSWRPGGSEDTLDGEALHRFLYHDGDLTRPRRWCASSTGMLVHGLLEDIERRLDRCLNPSRTSRQLILADYGAGTGLATLELIKGLHETGLMQRMQRNGINFKLLLFDFPGGWFAKAFDLLNAFTFIDFHSLTDPGTGKIRLISDIIAPESVDIVYASMVLHLVPPKAIPALIDSFADVLQPHGSFYWNSPDTAPASAHSEVIHAPNRALRRVLLDVIDTELRMLQVLSKVPLDQRGAFADLPQRLADLRRSLTPERRAVAKARADKQILAVPTPVEYIEGLLNKRFDGGFATMVSVLSEDDALALALLPANQRYFNEIEDAELRCKLITLLLRYEVLPRFRAGPAGNAVGLNLHWTYGEHVKNG